Protein AF-A0A1Q6Q3E1-F1 (afdb_monomer)

Nearest PDB structures (foldseek):
  6ifn-assembly1_H  TM=7.623E-01  e=2.023E-19  Streptococcus thermophilus ND03
  9asi-assembly1_B  TM=8.262E-01  e=3.926E-14  Lactococcus lactis subsp. lactis
  6xn5-assembly1_B  TM=8.273E-01  e=1.334E-13  Lactococcus lactis subsp. lactis
  6xn3-assembly1_B  TM=8.302E-01  e=3.750E-12  Lactococcus lactis subsp. lactis
  8do6-assembly1_B  TM=7.609E-01  e=9.340E-13  Staphylococcus epidermidis RP62A

Sequence (583 aa):
MPQGSRKAMKKLAWIPVRSFSDFWRSIAGEASYQPQPDAFGTLAGRTQAAVSDETDAVPYQVGAYRFFPDCGLYLLIGCKEQRQLDYCAELFTVLGLSGIGGKTSVGYGRFTVEEQIRLDDSDDSQLVFLQHALADASAPYQLLLTTSLPRDDELEQTMQHAQYRLIRRSGFIQSNTFNAEPFKKQTQYYLAAGVTCTQRYHGDLYTVAESGNHPVYRYSKPMFLGGEGMIESGTLQCFDLTLTTQGLLHVGEGKVIPKKFYMLNGNTISYIDEEQLFAILLRRNQLERFEAYCLGADTDLGRFFKSIALSPAEQHALVRCTFRSADALDENHSCKEIRPFIRNTANQVYVPGSSIKGALRTALLFSMIQQDGSKKAPLDWQKPRGAFEARYLHQLYPQIERDTPQKDILRGLSVSDSQVIADSAMCLSCKCDASISGAVRKLPVCRECIAPGQLIHTTLTLDQSILRGRITKESLLRAIQTFAAYHQKTYAEHFTVPDHAHYQLAASTLFLGGGAGFFSKTLSYPYEGKQLALQHVSAFMCKSFRAHHHENDPALGISPHTMKYGLYHQELFPFGPCKVDIL

Secondary structure (DSSP, 8-state):
--HHHHHHHTT-S---GGGHHHHHHHHTTSS---------EEEEEEEEEEEETTEEEEEEEEEEEEEPTT---------SSHHHHHHHHHHHHHHHHH-SSTTGGGT-S---------GGG---HHHHHHHHHHH-SSSSEEEE-S-B---HHHHHHHHTT-B--EEEEEEEE--TTT-SS-EEEEEEEEEPTT-EESS-----EEES-SSSSS--EEE----EEEE-S------EEEEEEEEEESSBB----S--B-GGGEEEETTEEEEE-HHHHHHHHHHTT-HHHHHHHHHSS---HHHHHHHTT--HHHHHHTEEEEEE-TTT--TTS----EEPPPB-TTS-B---HHHHHHHHHHHHHHHHHHH--SPPPPP-TTS-THHHHHHHH--S-TT--S--GGG-GGGGEEEPPPPPBPGGGEEEEEEEEEETT--EEEEEEEEEEEPTT-EEEEEEEEEHHHHTTSS-HHHHHHHHHHHHHHHHHHTGGGSPPPTTB-----TTEEE-TTTSTTGGG--HHHHH-HHHHHHHHHHHHHHH-TTS-GGGHHHHTSSS-EEEEEEETTEEEEBSEEEEEE-

pLDDT: mean 83.53, std 11.97, range [32.56, 98.19]

Mean predicted aligned error: 16.9 Å

Radius of gyration: 30.39 Å; Cα contacts (8 Å, |Δi|>4): 993; chains: 1; bounding box: 62×82×77 Å

Foldseek 3Di:
DDPVQVVQLVVDPDDQLVCVQVNQCVVLVNHGDHDDPDDQWDKDKDWDWDDDPPDDTDIDIDIDTDGDPPGDDDDDDDDPDPVVVVVVQVVLQVCLVQADDDCSVVPPRRDDDPDDDDLVPDPPPSSVLQVCQQPCQVFQKWFWQAWADFDPVCHVQFPVQKDFDKDKDWDWDPDCQWDVDTHIFAIDITTHGGMMTRGDGAGDFDFRDPGTPDTDTDDGGTGITGDHDDDDDPQKDKWKKKWAFQFWEAAFPPDKDALQQWADDPQKIFGFDPVLVVVVCVVLVNVVVSVCCVVDPDSHNVVSCVVSVPDPVSVVVRGPAMAGCPQQADPVRDQGIETEGDADPVRFHWAAQVQVLLLLLLLLLLVQLLVDPDDADADPPVDDPVVVSLVRQLCAPPVPPDRDPVSGLCVQKTKHIWDTDDSVQKHKWFKWKAFLARDIDTDSYIYITRGGRDMIIIMMMGRCVSCVPVDDPVVSQVSQLVLVVCCCVQPVVSHDHHPLESDDADSNKTFGHPQQDDVSNDCNCSNVHQLVSQVVLLVVCCVVPVPQPSVCSVVSSHPPRIFMWIDDPNGTTGYGIIHIDID

Structure (mmCIF, N/CA/C/O backbone):
data_AF-A0A1Q6Q3E1-F1
#
_entry.id   AF-A0A1Q6Q3E1-F1
#
loop_
_atom_site.group_PDB
_atom_site.id
_atom_site.type_symbol
_atom_site.label_atom_id
_atom_site.label_alt_id
_atom_site.label_comp_id
_atom_site.label_asym_id
_atom_site.label_entity_id
_atom_site.label_seq_id
_atom_site.pdbx_PDB_ins_code
_atom_site.Cartn_x
_atom_site.Cartn_y
_atom_site.Cartn_z
_atom_site.occupancy
_atom_site.B_iso_or_equiv
_atom_site.auth_seq_id
_atom_site.auth_comp_id
_atom_site.auth_asym_id
_atom_site.auth_atom_id
_atom_site.pdbx_PDB_model_num
ATOM 1 N N . MET A 1 1 ? -12.427 -5.779 34.369 1.00 48.78 1 MET A N 1
ATOM 2 C CA . MET A 1 1 ? -10.988 -5.633 34.036 1.00 48.78 1 MET A CA 1
ATOM 3 C C . MET A 1 1 ? -10.564 -4.161 33.976 1.00 48.78 1 MET A C 1
ATOM 5 O O . MET A 1 1 ? -10.999 -3.469 33.055 1.00 48.78 1 MET A O 1
ATOM 9 N N . PRO A 1 2 ? -9.725 -3.673 34.910 1.00 40.94 2 PRO A N 1
ATOM 10 C CA . PRO A 1 2 ? -9.164 -2.316 34.887 1.00 40.94 2 PRO A CA 1
ATOM 11 C C . PRO A 1 2 ? -8.343 -2.028 33.614 1.00 40.94 2 PRO A C 1
ATOM 13 O O . PRO A 1 2 ? -7.685 -2.909 33.058 1.00 40.94 2 PRO A O 1
ATOM 16 N N . GLN A 1 3 ? -8.355 -0.777 33.144 1.00 42.88 3 GLN A N 1
ATOM 17 C CA . GLN A 1 3 ? -7.781 -0.356 31.853 1.00 42.88 3 GLN A CA 1
ATOM 18 C C . GLN A 1 3 ? -6.247 -0.549 31.753 1.00 42.88 3 GLN A C 1
ATOM 20 O O . GLN A 1 3 ? -5.724 -0.759 30.655 1.00 42.88 3 GLN A O 1
ATOM 25 N N . GLY A 1 4 ? -5.535 -0.517 32.888 1.00 47.78 4 GLY A N 1
ATOM 26 C CA . GLY A 1 4 ? -4.084 -0.737 32.985 1.00 47.78 4 GLY A CA 1
ATOM 27 C C . GLY A 1 4 ? -3.660 -2.188 32.729 1.00 47.78 4 GLY A C 1
ATOM 28 O O . GLY A 1 4 ? -2.763 -2.427 31.916 1.00 47.78 4 GLY A O 1
ATOM 29 N N . SER A 1 5 ? -4.367 -3.157 33.321 1.00 52.38 5 SER A N 1
ATOM 30 C CA . SER A 1 5 ? -4.068 -4.595 33.211 1.00 52.38 5 SER A CA 1
ATOM 31 C C . SER A 1 5 ? -4.194 -5.113 31.773 1.00 52.38 5 SER A C 1
ATOM 33 O O . SER A 1 5 ? -3.315 -5.820 31.284 1.00 52.38 5 SER A O 1
ATOM 35 N N . ARG A 1 6 ? -5.205 -4.649 31.020 1.00 56.72 6 ARG A N 1
ATOM 36 C CA . ARG A 1 6 ? -5.398 -5.022 29.601 1.00 56.72 6 ARG A CA 1
ATOM 37 C C . ARG A 1 6 ? -4.259 -4.553 28.682 1.00 56.72 6 ARG A C 1
ATOM 39 O O . ARG A 1 6 ? -3.973 -5.201 27.678 1.00 56.72 6 ARG A O 1
ATOM 46 N N . LYS A 1 7 ? -3.607 -3.422 28.989 1.00 56.16 7 LYS A N 1
ATOM 47 C CA . LYS A 1 7 ? -2.466 -2.904 28.207 1.00 56.16 7 LYS A CA 1
ATOM 48 C C . LYS A 1 7 ? -1.205 -3.732 28.443 1.00 56.16 7 LYS A C 1
ATOM 50 O O . LYS A 1 7 ? -0.471 -3.986 27.491 1.00 56.16 7 LYS A O 1
ATOM 55 N N . ALA A 1 8 ? -0.961 -4.111 29.697 1.00 62.22 8 ALA A N 1
ATOM 56 C CA . ALA A 1 8 ? 0.146 -4.980 30.068 1.00 62.22 8 ALA A CA 1
ATOM 57 C C . ALA A 1 8 ? -0.032 -6.365 29.425 1.00 62.22 8 ALA A C 1
ATOM 59 O O . ALA A 1 8 ? 0.893 -6.851 28.785 1.00 62.22 8 ALA A O 1
ATOM 60 N N . MET A 1 9 ? -1.255 -6.912 29.447 1.00 67.81 9 MET A N 1
ATOM 61 C CA . MET A 1 9 ? -1.581 -8.187 28.796 1.00 67.81 9 MET A CA 1
ATOM 62 C C . MET A 1 9 ? -1.299 -8.186 27.286 1.00 67.81 9 MET A C 1
ATOM 64 O O . MET A 1 9 ? -0.713 -9.130 26.779 1.00 67.81 9 MET A O 1
ATOM 68 N N . LYS A 1 10 ? -1.632 -7.111 26.552 1.00 64.19 10 LYS A N 1
ATOM 69 C CA . LYS A 1 10 ? -1.346 -7.010 25.100 1.00 64.19 10 LYS A CA 1
ATOM 70 C C . LYS A 1 10 ? 0.145 -6.894 24.749 1.00 64.19 10 LYS A C 1
ATOM 72 O O . LYS A 1 10 ? 0.498 -7.013 23.579 1.00 64.19 10 LYS A O 1
ATOM 77 N N . LYS A 1 11 ? 1.000 -6.574 25.723 1.00 66.12 11 LYS A N 1
ATOM 78 C CA . LYS A 1 11 ? 2.457 -6.468 25.555 1.00 66.12 11 LYS A CA 1
ATOM 79 C C . LYS A 1 11 ? 3.204 -7.692 26.082 1.00 66.12 11 LYS A C 1
ATOM 81 O O . LYS A 1 11 ? 4.425 -7.723 25.950 1.00 66.12 11 LYS A O 1
ATOM 86 N N . LEU A 1 12 ? 2.499 -8.657 26.675 1.00 70.94 12 LEU A N 1
ATOM 87 C CA . LEU A 1 12 ? 3.092 -9.916 27.101 1.00 70.94 12 LEU A CA 1
ATOM 88 C C . LEU A 1 12 ? 3.679 -10.623 25.884 1.00 70.94 12 LEU A C 1
ATOM 90 O O . LEU A 1 12 ? 2.972 -10.927 24.926 1.00 70.94 12 LEU A O 1
ATOM 94 N N . ALA A 1 13 ? 4.983 -10.861 25.937 1.00 69.06 13 ALA A N 1
ATOM 95 C CA . ALA A 1 13 ? 5.650 -11.753 25.001 1.00 69.06 13 ALA A CA 1
ATOM 96 C C . ALA A 1 13 ? 5.536 -13.219 25.453 1.00 69.06 13 ALA A C 1
ATOM 98 O O . ALA A 1 13 ? 5.574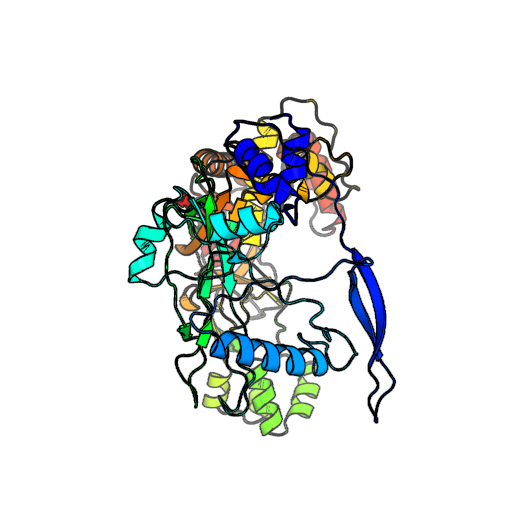 -14.112 24.616 1.00 69.06 13 ALA A O 1
ATOM 99 N N . TRP A 1 14 ? 5.364 -13.449 26.760 1.00 78.56 14 TRP A N 1
ATOM 100 C CA . TRP A 1 14 ? 5.410 -14.760 27.406 1.00 78.56 14 TRP A CA 1
ATOM 101 C C . TRP A 1 14 ? 4.389 -14.816 28.540 1.00 78.56 14 TRP A C 1
ATOM 103 O O . TRP A 1 14 ? 4.132 -13.794 29.172 1.00 78.56 14 TRP A O 1
ATOM 113 N N . ILE A 1 15 ? 3.824 -15.990 28.810 1.00 80.88 15 ILE A N 1
ATOM 114 C CA . ILE A 1 15 ? 2.904 -16.216 29.930 1.00 80.88 15 ILE A CA 1
ATOM 115 C C . ILE A 1 15 ? 3.536 -17.302 30.804 1.00 80.88 15 ILE A C 1
ATOM 117 O O . ILE A 1 15 ? 3.786 -18.393 30.288 1.00 80.88 15 ILE A O 1
ATOM 121 N N . PRO A 1 16 ? 3.824 -17.038 32.091 1.00 81.81 16 PRO A N 1
ATOM 122 C CA . PRO A 1 16 ? 4.289 -18.079 32.999 1.00 81.81 16 PRO A CA 1
ATOM 123 C C . PRO A 1 16 ? 3.251 -19.199 33.105 1.00 81.81 16 PRO A C 1
ATOM 125 O O . PRO A 1 16 ? 2.065 -18.913 33.269 1.00 81.81 16 PRO A O 1
ATOM 128 N N . VAL A 1 17 ? 3.690 -20.459 33.068 1.00 79.69 17 VAL A N 1
ATOM 129 C CA . VAL A 1 17 ? 2.795 -21.631 33.129 1.00 79.69 17 VAL A CA 1
ATOM 130 C C . VAL A 1 17 ? 1.919 -21.593 34.385 1.00 79.69 17 VAL A C 1
ATOM 132 O O . VAL A 1 17 ? 0.699 -21.674 34.273 1.00 79.69 17 VAL A O 1
ATOM 135 N N . ARG A 1 18 ? 2.509 -21.313 35.559 1.00 77.19 18 ARG A N 1
ATOM 136 C CA . ARG A 1 18 ? 1.786 -21.093 36.833 1.00 77.19 18 ARG A CA 1
ATOM 137 C C . ARG A 1 18 ? 0.659 -20.057 36.772 1.00 77.19 18 ARG A C 1
ATOM 139 O O . ARG A 1 18 ? -0.249 -20.079 37.588 1.00 77.19 18 ARG A O 1
ATOM 146 N N . SER A 1 19 ? 0.752 -19.111 35.845 1.00 79.69 19 SER A N 1
ATOM 147 C CA . SER A 1 19 ? -0.179 -17.997 35.699 1.00 79.69 19 SER A CA 1
ATOM 148 C C . SER A 1 19 ? -1.145 -18.190 34.538 1.00 79.69 19 SER A C 1
ATOM 150 O O . SER A 1 19 ? -1.955 -17.302 34.286 1.00 79.69 19 SER A O 1
ATOM 152 N N . PHE A 1 20 ? -1.056 -19.302 33.805 1.00 79.69 20 PHE A N 1
ATOM 153 C CA . PHE A 1 20 ? -1.844 -19.506 32.599 1.00 79.69 20 PHE A CA 1
ATOM 154 C C . PHE A 1 20 ? -3.343 -19.557 32.906 1.00 79.69 20 PHE A C 1
ATOM 156 O O . PHE A 1 20 ? -4.110 -18.859 32.249 1.00 79.69 20 PHE A O 1
ATOM 163 N N . SER A 1 21 ? -3.754 -20.288 33.946 1.00 73.75 21 SER A N 1
ATOM 164 C CA . SER A 1 21 ? -5.160 -20.367 34.370 1.00 73.75 21 SER A CA 1
ATOM 165 C C . SER A 1 21 ? -5.715 -19.003 34.785 1.00 73.75 21 SER A C 1
ATOM 167 O O . SER A 1 21 ? -6.803 -18.618 34.358 1.00 73.75 21 SER A O 1
ATOM 169 N N . ASP A 1 22 ? -4.946 -18.227 35.553 1.00 76.88 22 ASP A N 1
ATOM 170 C CA . ASP A 1 22 ? -5.342 -16.876 35.957 1.00 76.88 22 ASP A CA 1
ATOM 171 C C . ASP A 1 22 ? -5.412 -15.932 34.759 1.00 76.88 22 ASP A C 1
ATOM 173 O O . ASP A 1 22 ? -6.370 -15.173 34.619 1.00 76.88 22 ASP A O 1
ATOM 177 N N . PHE A 1 23 ? -4.425 -15.998 33.861 1.00 79.25 23 PHE A N 1
ATOM 178 C CA . PHE A 1 23 ? -4.421 -15.255 32.606 1.00 79.25 23 PHE A CA 1
ATOM 179 C C . PHE A 1 23 ? -5.659 -15.591 31.773 1.00 79.25 23 PHE A C 1
ATOM 181 O O . PHE A 1 23 ? -6.336 -14.680 31.293 1.00 79.25 23 PHE A O 1
ATOM 188 N N . TRP A 1 24 ? -5.997 -16.871 31.657 1.00 73.25 24 TRP A N 1
ATOM 189 C CA . TRP A 1 24 ? -7.128 -17.350 30.877 1.00 73.25 24 TRP A CA 1
ATOM 190 C C . TRP A 1 24 ? -8.471 -16.892 31.455 1.00 73.25 24 TRP A C 1
ATOM 192 O O . TRP A 1 24 ? -9.230 -16.218 30.756 1.00 73.25 24 TRP A O 1
ATOM 202 N N . ARG A 1 25 ? -8.713 -17.113 32.756 1.00 71.38 25 ARG A N 1
ATOM 203 C CA . ARG A 1 25 ? -9.890 -16.587 33.480 1.00 71.38 25 ARG A CA 1
ATOM 204 C C . ARG A 1 25 ? -10.013 -15.076 33.348 1.00 71.38 25 ARG A C 1
ATOM 206 O O . ARG A 1 25 ? -11.103 -14.513 33.281 1.00 71.38 25 ARG A O 1
ATOM 213 N N . SER A 1 26 ? -8.879 -14.387 33.268 1.00 74.69 26 SER A N 1
ATOM 214 C CA . SER A 1 26 ? -8.867 -12.950 33.047 1.00 74.69 26 SER A CA 1
ATOM 215 C C . SER A 1 26 ? -9.340 -12.556 31.642 1.00 74.69 26 SER A C 1
ATOM 217 O O . SER A 1 26 ? -10.095 -11.590 31.486 1.00 74.69 26 SER A O 1
ATOM 219 N N . ILE A 1 27 ? -8.959 -13.311 30.610 1.00 67.62 27 ILE A N 1
ATOM 220 C CA . ILE A 1 27 ? -9.449 -13.087 29.247 1.00 67.62 27 ILE A CA 1
ATOM 221 C C . ILE A 1 27 ? -10.942 -13.417 29.153 1.00 67.62 27 ILE A C 1
ATOM 223 O O . ILE A 1 27 ? -11.675 -12.633 28.550 1.00 67.62 27 ILE A O 1
ATOM 227 N N . ALA A 1 28 ? -11.393 -14.487 29.815 1.00 63.78 28 ALA A N 1
ATOM 228 C CA . ALA A 1 28 ? -12.806 -14.852 29.941 1.00 63.78 28 ALA A CA 1
ATOM 229 C C . ALA A 1 28 ? -13.637 -13.817 30.734 1.00 63.78 28 ALA A C 1
ATOM 231 O O . ALA A 1 28 ? -14.863 -13.842 30.722 1.00 63.78 28 ALA A O 1
ATOM 232 N N . GLY A 1 29 ? -12.983 -12.855 31.398 1.00 65.38 29 GLY A N 1
ATOM 233 C CA . GLY A 1 29 ? -13.642 -11.805 32.177 1.00 65.38 29 GLY A CA 1
ATOM 234 C C . GLY A 1 29 ? -14.033 -12.225 33.595 1.00 65.38 29 GLY A C 1
ATOM 235 O O . GLY A 1 29 ? -14.624 -11.418 34.311 1.00 65.38 29 GLY A O 1
ATOM 236 N N . GLU A 1 30 ? -13.655 -13.431 34.008 1.00 64.25 30 GLU A N 1
ATOM 237 C CA . GLU A 1 30 ? -13.965 -14.050 35.300 1.00 64.25 30 GLU A CA 1
ATOM 238 C C . GLU A 1 30 ? -13.032 -13.573 36.422 1.00 64.25 30 GLU A C 1
ATOM 240 O O . GLU A 1 30 ? -13.414 -13.547 37.590 1.00 64.25 30 GLU A O 1
ATOM 245 N N . ALA A 1 31 ? -11.810 -13.155 36.077 1.00 68.25 31 ALA A N 1
ATOM 246 C CA . ALA A 1 31 ? -10.802 -12.702 37.033 1.00 68.25 31 ALA A CA 1
ATOM 247 C C . ALA A 1 31 ? -10.029 -11.468 36.533 1.00 68.25 31 ALA A C 1
ATOM 249 O O . ALA A 1 31 ? -10.133 -11.032 35.384 1.00 68.25 31 ALA A O 1
ATOM 250 N N . SER A 1 32 ? -9.218 -10.872 37.405 1.00 71.88 32 SER A N 1
ATOM 251 C CA . SER A 1 32 ? -8.196 -9.898 37.013 1.00 71.88 32 SER A CA 1
ATOM 252 C C . SER A 1 32 ? -6.819 -10.546 37.035 1.00 71.88 32 SER A C 1
ATOM 254 O O . SER A 1 32 ? -6.424 -11.082 38.064 1.00 71.88 32 SER A O 1
ATOM 256 N N . TYR A 1 33 ? -6.064 -10.412 35.948 1.00 74.69 33 TYR A N 1
ATOM 257 C CA . TYR A 1 33 ? -4.665 -10.820 35.883 1.00 74.69 33 TYR A CA 1
ATOM 258 C C . TYR A 1 33 ? -3.756 -9.594 35.778 1.00 74.69 33 TYR A C 1
ATOM 260 O O . TYR A 1 33 ? -4.020 -8.675 34.993 1.00 74.69 33 TYR A O 1
ATOM 268 N N . GLN A 1 34 ? -2.687 -9.562 36.574 1.00 77.62 34 GLN A N 1
ATOM 269 C CA . GLN A 1 34 ? -1.638 -8.551 36.478 1.00 77.62 34 GLN A CA 1
ATOM 270 C C . GLN A 1 34 ? -0.346 -9.209 35.984 1.00 77.62 34 GLN A C 1
ATOM 272 O O . GLN A 1 34 ? 0.225 -10.029 36.698 1.00 77.62 34 GLN A O 1
ATOM 277 N N . PRO A 1 35 ? 0.124 -8.856 34.776 1.00 72.31 35 PRO A N 1
ATOM 278 C CA . PRO A 1 35 ? 1.380 -9.368 34.244 1.00 72.31 35 PRO A CA 1
ATOM 279 C C . PRO A 1 35 ? 2.561 -9.009 35.141 1.00 72.31 35 PRO A C 1
ATOM 281 O O . PRO A 1 35 ? 2.782 -7.827 35.417 1.00 72.31 35 PRO A O 1
ATOM 284 N N . GLN A 1 36 ? 3.334 -10.010 35.553 1.00 68.94 36 GLN A N 1
ATOM 285 C CA . GLN A 1 36 ? 4.602 -9.788 36.241 1.00 68.94 36 GLN A CA 1
ATOM 286 C C . GLN A 1 36 ? 5.711 -9.515 35.210 1.00 68.94 36 GLN A C 1
ATOM 288 O O . GLN A 1 36 ? 5.693 -10.101 34.123 1.00 68.94 36 GLN A O 1
ATOM 293 N N . PRO A 1 37 ? 6.657 -8.600 35.492 1.00 59.19 37 PRO A N 1
ATOM 294 C CA . PRO A 1 37 ? 7.758 -8.261 34.595 1.00 59.19 37 PRO A CA 1
ATOM 295 C C . PRO A 1 37 ? 8.870 -9.322 34.645 1.00 59.19 37 PRO A C 1
ATOM 297 O O . PRO A 1 37 ? 10.045 -8.983 34.776 1.00 59.19 37 PRO A O 1
ATOM 300 N N . ASP A 1 38 ? 8.505 -10.599 34.557 1.00 65.38 38 ASP A N 1
ATOM 301 C CA . ASP A 1 38 ? 9.463 -11.695 34.620 1.00 65.38 38 ASP A CA 1
ATOM 302 C C . ASP A 1 38 ? 10.354 -11.636 33.372 1.00 65.38 38 ASP A C 1
ATOM 304 O O . ASP A 1 38 ? 9.906 -11.825 32.236 1.00 65.38 38 ASP A O 1
ATOM 308 N N . ALA A 1 39 ? 11.628 -11.317 33.582 1.00 72.94 39 ALA A N 1
ATOM 309 C CA . ALA A 1 39 ? 12.663 -11.360 32.563 1.00 72.94 39 ALA A CA 1
ATOM 310 C C . ALA A 1 39 ? 13.550 -12.579 32.825 1.00 72.94 39 ALA A C 1
ATOM 312 O O . ALA A 1 39 ? 13.947 -12.824 33.958 1.00 72.94 39 ALA A O 1
ATOM 313 N N . PHE A 1 40 ? 13.890 -13.315 31.771 1.00 83.31 40 PHE A N 1
ATOM 314 C CA . PHE A 1 40 ? 14.775 -14.487 31.833 1.00 83.31 40 PHE A CA 1
ATOM 315 C C . PHE A 1 40 ? 16.105 -14.249 31.102 1.00 83.31 40 PHE A C 1
ATOM 317 O O . PHE A 1 40 ? 16.874 -15.175 30.856 1.00 83.31 40 PHE A O 1
ATOM 324 N N . GLY A 1 41 ? 16.385 -12.999 30.729 1.00 85.31 41 GLY A N 1
ATOM 325 C CA . GLY A 1 41 ? 17.616 -12.617 30.057 1.00 85.31 41 GLY A CA 1
ATOM 326 C C . GLY A 1 41 ? 17.634 -11.174 29.558 1.00 85.31 41 GLY A C 1
ATOM 327 O O . GLY A 1 41 ? 16.706 -10.391 29.772 1.00 85.31 41 GLY A O 1
ATOM 328 N N . THR A 1 42 ? 18.719 -10.819 28.872 1.00 82.62 42 THR A N 1
ATOM 329 C CA . THR A 1 42 ? 19.007 -9.465 28.376 1.00 82.62 42 THR A CA 1
ATOM 330 C C . THR A 1 42 ? 19.433 -9.469 26.913 1.00 82.62 42 THR A C 1
ATOM 332 O O . THR A 1 42 ? 20.103 -10.386 26.442 1.00 82.62 42 THR A O 1
ATOM 335 N N . LEU A 1 43 ? 19.060 -8.415 26.185 1.00 77.56 43 LEU A N 1
ATOM 336 C CA . LEU A 1 43 ? 19.543 -8.146 24.829 1.00 77.56 43 LEU A CA 1
ATOM 337 C C . LEU A 1 43 ? 20.888 -7.416 24.900 1.00 77.56 43 LEU A C 1
ATOM 339 O O . LEU A 1 43 ? 20.990 -6.368 25.533 1.00 77.56 43 LEU A O 1
ATOM 343 N N . ALA A 1 44 ? 21.897 -7.939 24.213 1.00 70.88 44 ALA A N 1
ATOM 344 C CA . ALA A 1 44 ? 23.215 -7.339 24.072 1.00 70.88 44 ALA A CA 1
ATOM 345 C C . ALA A 1 44 ? 23.549 -7.146 22.587 1.00 70.88 44 ALA A C 1
ATOM 347 O O . ALA A 1 44 ? 23.368 -8.055 21.781 1.00 70.88 44 ALA A O 1
ATOM 348 N N . GLY A 1 45 ? 24.055 -5.973 22.212 1.00 64.69 45 GLY A N 1
ATOM 349 C CA . GLY A 1 45 ? 24.672 -5.755 20.903 1.00 64.69 45 GLY A CA 1
ATOM 350 C C . GLY A 1 45 ? 26.170 -6.027 20.986 1.00 64.69 45 GLY A C 1
ATOM 351 O O . GLY A 1 45 ? 26.825 -5.548 21.910 1.00 64.69 45 GLY A O 1
ATOM 352 N N . ARG A 1 46 ? 26.719 -6.797 20.046 1.00 63.28 46 ARG A N 1
ATOM 353 C CA . ARG A 1 46 ? 28.168 -6.954 19.885 1.00 63.28 46 ARG A CA 1
ATOM 354 C C . ARG A 1 46 ? 28.593 -6.562 18.479 1.00 63.28 46 ARG A C 1
ATOM 356 O O . ARG A 1 46 ? 28.055 -7.088 17.507 1.00 63.28 46 ARG A O 1
ATOM 363 N N . THR A 1 47 ? 29.619 -5.726 18.388 1.00 63.44 47 THR A N 1
ATOM 364 C CA . THR A 1 47 ? 30.375 -5.521 17.152 1.00 63.44 47 THR A CA 1
ATOM 365 C C . THR A 1 47 ? 31.272 -6.736 16.930 1.00 63.44 47 THR A C 1
ATOM 367 O O . THR A 1 47 ? 32.039 -7.103 17.816 1.00 63.44 47 THR A O 1
ATOM 370 N N . GLN A 1 48 ? 31.160 -7.370 15.771 1.00 62.28 48 GLN A N 1
ATOM 371 C CA . GLN A 1 48 ? 32.041 -8.436 15.296 1.00 62.28 48 GLN A CA 1
ATOM 372 C C . GLN A 1 48 ? 32.726 -7.969 14.011 1.00 62.28 48 GLN A C 1
ATOM 374 O O . GLN A 1 48 ? 32.217 -7.070 13.348 1.00 62.28 48 GLN A O 1
ATOM 379 N N . ALA A 1 49 ? 33.864 -8.559 13.655 1.00 58.84 49 ALA A N 1
ATOM 380 C CA . ALA A 1 49 ? 34.568 -8.258 12.412 1.00 58.84 49 ALA A CA 1
ATOM 381 C C . ALA A 1 49 ? 34.517 -9.479 11.490 1.00 58.84 49 ALA A C 1
ATOM 383 O O . ALA A 1 49 ? 34.796 -10.597 11.923 1.00 58.84 49 ALA A O 1
ATOM 384 N N . ALA A 1 50 ? 34.105 -9.283 10.239 1.00 60.44 50 ALA A N 1
ATOM 385 C CA . ALA A 1 50 ? 34.203 -10.312 9.214 1.00 60.44 50 ALA A CA 1
ATOM 386 C C . ALA A 1 50 ? 35.635 -10.288 8.678 1.00 60.44 50 ALA A C 1
ATOM 388 O O . ALA A 1 50 ? 36.036 -9.299 8.072 1.00 60.44 50 ALA A O 1
ATOM 389 N N . VAL A 1 51 ? 36.404 -11.339 8.957 1.00 59.88 51 VAL A N 1
ATOM 390 C CA . VAL A 1 51 ? 37.784 -11.481 8.482 1.00 59.88 51 VAL A CA 1
ATOM 391 C C . VAL A 1 51 ? 37.757 -12.349 7.229 1.00 59.88 51 VAL A C 1
ATOM 393 O O . VAL A 1 51 ? 37.249 -13.468 7.269 1.00 59.88 51 VAL A O 1
ATOM 396 N N . SER A 1 52 ? 38.264 -11.816 6.122 1.00 52.88 52 SER A N 1
ATOM 397 C CA . SER A 1 52 ? 38.511 -12.556 4.882 1.00 52.88 52 SER A CA 1
ATOM 398 C C . SER A 1 52 ? 39.999 -12.500 4.570 1.00 52.88 52 SER A C 1
ATOM 400 O O . SER A 1 52 ? 40.604 -11.458 4.809 1.00 52.88 52 SER A O 1
ATOM 402 N N . ASP A 1 53 ? 40.564 -13.562 3.999 1.00 52.62 53 ASP A N 1
ATOM 403 C CA . ASP A 1 53 ? 42.010 -13.655 3.748 1.00 52.62 53 ASP A CA 1
ATOM 404 C C . ASP A 1 53 ? 42.539 -12.611 2.735 1.00 52.62 53 ASP A C 1
ATOM 406 O O . ASP A 1 53 ? 43.741 -12.365 2.686 1.00 52.62 53 ASP A O 1
ATOM 410 N N . GLU A 1 54 ? 41.657 -11.956 1.963 1.00 50.31 54 GLU A N 1
ATOM 411 C CA . GLU A 1 54 ? 42.024 -11.043 0.864 1.00 50.31 54 GLU A CA 1
ATOM 412 C C . GLU A 1 54 ? 41.550 -9.582 1.034 1.00 50.31 54 GLU A C 1
ATOM 414 O O . GLU A 1 54 ? 41.945 -8.725 0.244 1.00 50.31 54 GLU A O 1
ATOM 419 N N . THR A 1 55 ? 40.718 -9.257 2.037 1.00 51.22 55 THR A N 1
ATOM 420 C CA . THR A 1 55 ? 40.205 -7.883 2.245 1.00 51.22 55 THR A CA 1
ATOM 421 C C . THR A 1 55 ? 40.167 -7.461 3.713 1.00 51.22 55 THR A C 1
ATOM 423 O O . THR A 1 55 ? 40.074 -8.301 4.611 1.00 51.22 55 THR A O 1
ATOM 426 N N . ASP A 1 56 ? 40.225 -6.145 3.944 1.00 52.09 56 ASP A N 1
ATOM 427 C CA . ASP A 1 56 ? 40.168 -5.535 5.275 1.00 52.09 56 ASP A CA 1
ATOM 428 C C . ASP A 1 56 ? 38.913 -5.950 6.052 1.00 52.09 56 ASP A C 1
ATOM 430 O O . ASP A 1 56 ? 37.804 -6.025 5.518 1.00 52.09 56 ASP A O 1
ATOM 434 N N . ALA A 1 57 ? 39.087 -6.188 7.353 1.00 61.53 57 ALA A N 1
ATOM 435 C CA . ALA A 1 57 ? 38.022 -6.701 8.198 1.00 61.53 57 ALA A CA 1
ATOM 436 C C . ALA A 1 57 ? 36.852 -5.704 8.318 1.00 61.53 57 ALA A C 1
ATOM 438 O O . ALA A 1 57 ? 37.009 -4.590 8.823 1.00 61.53 57 ALA A O 1
ATOM 439 N N . VAL A 1 58 ? 35.649 -6.122 7.908 1.00 56.09 58 VAL A N 1
ATOM 440 C CA . VAL A 1 58 ? 34.452 -5.264 7.932 1.00 56.09 58 VAL A CA 1
ATOM 441 C C . VAL A 1 58 ? 33.672 -5.475 9.237 1.00 56.09 58 VAL A C 1
ATOM 443 O O . VAL A 1 58 ? 33.252 -6.605 9.521 1.00 56.09 58 VAL A O 1
ATOM 446 N N . PRO A 1 59 ? 33.430 -4.426 10.049 1.00 62.44 59 PRO A N 1
ATOM 447 C CA . PRO A 1 59 ? 32.652 -4.556 11.273 1.00 62.44 59 PRO A CA 1
ATOM 448 C C . PRO A 1 59 ? 31.155 -4.721 10.975 1.00 62.44 59 PRO A C 1
ATOM 450 O O . PRO A 1 59 ? 30.573 -3.989 10.177 1.00 62.44 59 PRO A O 1
ATOM 453 N N . TYR A 1 60 ? 30.498 -5.641 11.678 1.00 62.75 60 TYR A N 1
ATOM 454 C CA . TYR A 1 60 ? 29.051 -5.837 11.647 1.00 62.75 60 TYR A CA 1
ATOM 455 C C . TYR A 1 60 ? 28.491 -6.043 13.059 1.00 62.75 60 TYR A C 1
ATOM 457 O O . TYR A 1 60 ? 29.169 -6.523 13.965 1.00 62.75 60 TYR A O 1
ATOM 465 N N . GLN A 1 61 ? 27.230 -5.664 13.267 1.00 63.69 61 GLN A N 1
ATOM 466 C CA . GLN A 1 61 ? 26.562 -5.792 14.564 1.00 63.69 61 GLN A CA 1
ATOM 467 C C . GLN A 1 61 ? 25.792 -7.112 14.662 1.00 63.69 61 GLN A C 1
ATOM 469 O O . GLN A 1 61 ? 25.032 -7.494 13.767 1.00 63.69 61 GLN A O 1
ATOM 474 N N . VAL A 1 62 ? 25.951 -7.802 15.787 1.00 64.31 62 VAL A N 1
ATOM 475 C CA . VAL A 1 62 ? 25.192 -9.000 16.146 1.00 64.31 62 VAL A CA 1
ATOM 476 C C . VAL A 1 62 ? 24.388 -8.708 17.404 1.00 64.31 62 VAL A C 1
ATOM 478 O O . VAL A 1 62 ? 24.951 -8.431 18.460 1.00 64.31 62 VAL A O 1
ATOM 481 N N . GLY A 1 63 ? 23.061 -8.779 17.293 1.00 65.81 63 GLY A N 1
ATOM 482 C CA . GLY A 1 63 ? 22.191 -8.855 18.461 1.00 65.81 63 GLY A CA 1
ATOM 483 C C . GLY A 1 63 ? 22.290 -10.245 19.088 1.00 65.81 63 GLY A C 1
ATOM 484 O O . GLY A 1 63 ? 22.133 -11.247 18.393 1.00 65.81 63 GLY A O 1
ATOM 485 N N . ALA A 1 64 ? 22.554 -10.297 20.385 1.00 71.44 64 ALA A N 1
ATOM 486 C CA . ALA A 1 64 ? 22.609 -11.498 21.201 1.00 71.44 64 ALA A CA 1
ATOM 487 C C . ALA A 1 64 ? 21.568 -11.403 22.321 1.00 71.44 64 ALA A C 1
ATOM 489 O O . ALA A 1 64 ? 21.373 -10.333 22.894 1.00 71.44 64 ALA A O 1
ATOM 490 N N . TYR A 1 65 ? 20.919 -12.516 22.653 1.00 78.12 65 TYR A N 1
ATOM 491 C CA . TYR A 1 65 ? 20.115 -12.635 23.868 1.00 78.12 65 TYR A CA 1
ATOM 492 C C . TYR A 1 65 ? 20.883 -13.505 24.860 1.00 78.12 65 TYR A C 1
ATOM 494 O O . TYR A 1 65 ? 21.297 -14.609 24.508 1.00 78.12 65 TYR A O 1
ATOM 502 N N . ARG A 1 66 ? 21.116 -13.003 26.071 1.00 82.38 66 ARG A N 1
ATOM 503 C CA . ARG A 1 66 ? 21.822 -13.726 27.130 1.00 82.38 66 ARG A CA 1
ATOM 504 C C . ARG A 1 66 ? 20.841 -14.069 28.237 1.00 82.38 66 ARG A C 1
ATOM 506 O O . ARG A 1 66 ? 20.308 -13.155 28.862 1.00 82.38 66 ARG A O 1
ATOM 513 N N . PHE A 1 67 ? 20.636 -15.360 28.476 1.00 85.88 67 PHE A N 1
ATOM 514 C CA . PHE A 1 67 ? 19.837 -15.840 29.598 1.00 85.88 67 PHE A CA 1
ATOM 515 C C . PHE A 1 67 ? 20.470 -15.449 30.937 1.00 85.88 67 PHE A C 1
ATOM 517 O O . PHE A 1 67 ? 21.695 -15.324 31.045 1.00 85.88 67 PHE A O 1
ATOM 524 N N . PHE A 1 68 ? 19.631 -15.209 31.942 1.00 89.81 68 PHE A N 1
ATOM 525 C CA . PHE A 1 68 ? 20.090 -15.104 33.326 1.00 89.81 68 PHE A CA 1
ATOM 526 C C . PHE A 1 68 ? 20.588 -16.468 33.836 1.00 89.81 68 PHE A C 1
ATOM 528 O O . PHE A 1 68 ? 20.303 -17.484 33.201 1.00 89.81 68 PHE A O 1
ATOM 535 N N . PRO A 1 69 ? 21.356 -16.510 34.943 1.00 87.06 69 PRO A N 1
ATOM 536 C CA . PRO A 1 69 ? 21.646 -17.772 35.621 1.00 87.06 69 PRO A CA 1
ATOM 537 C C . PRO A 1 69 ? 20.358 -18.571 35.859 1.00 87.06 69 PRO A C 1
ATOM 539 O O . PRO A 1 69 ? 19.307 -17.977 36.105 1.00 87.06 69 PRO A O 1
ATOM 542 N N . ASP A 1 70 ? 20.444 -19.892 35.708 1.00 84.75 70 ASP A N 1
ATOM 543 C CA . ASP A 1 70 ? 19.326 -20.837 35.864 1.00 84.75 70 ASP A CA 1
ATOM 544 C C . ASP A 1 70 ? 18.134 -20.597 34.913 1.00 84.75 70 ASP A C 1
ATOM 546 O O . ASP A 1 70 ? 17.029 -21.094 35.125 1.00 84.75 70 ASP A O 1
ATOM 550 N N . CYS A 1 71 ? 18.347 -19.841 33.830 1.00 87.44 71 CYS A N 1
ATOM 551 C CA . CYS A 1 71 ? 17.377 -19.651 32.756 1.00 87.44 71 CYS A CA 1
ATOM 552 C C . CYS A 1 71 ? 17.875 -20.299 31.459 1.00 87.44 71 CYS A C 1
ATOM 554 O O . CYS A 1 71 ? 19.035 -20.160 31.074 1.00 87.44 71 CYS A O 1
ATOM 556 N N . GLY A 1 72 ? 16.963 -20.940 30.732 1.00 87.62 72 GLY A N 1
ATOM 557 C CA . GLY A 1 72 ? 17.256 -21.592 29.461 1.00 87.62 72 GLY A CA 1
ATOM 558 C C . GLY A 1 72 ? 16.023 -21.707 28.573 1.00 87.62 72 GLY A C 1
ATOM 559 O O . GLY A 1 72 ? 14.988 -21.088 28.825 1.00 87.62 72 GLY A O 1
ATOM 560 N N . LEU A 1 73 ? 16.147 -22.497 27.510 1.00 87.25 73 LEU A N 1
ATOM 561 C CA . LEU A 1 73 ? 15.033 -22.836 26.631 1.00 87.25 73 LEU A CA 1
ATOM 562 C C . LEU A 1 73 ? 14.596 -24.268 26.897 1.00 87.25 73 LEU A C 1
ATOM 564 O O . LEU A 1 73 ? 15.421 -25.175 26.905 1.00 87.25 73 LEU A O 1
ATOM 568 N N . TYR A 1 74 ? 13.288 -24.456 27.028 1.00 87.56 74 TYR A N 1
ATOM 569 C CA . TYR A 1 74 ? 12.677 -25.776 27.026 1.00 87.56 74 TYR A CA 1
ATOM 570 C C . TYR A 1 74 ? 12.229 -26.135 25.615 1.00 87.56 74 TYR A C 1
ATOM 572 O O . TYR A 1 74 ? 11.754 -25.284 24.856 1.00 87.56 74 TYR A O 1
ATOM 580 N N . LEU A 1 75 ? 12.350 -27.413 25.280 1.00 88.38 75 LEU A N 1
ATOM 581 C CA . LEU A 1 75 ? 11.840 -27.977 24.044 1.00 88.38 75 LEU A CA 1
ATOM 582 C C . LEU A 1 75 ? 10.939 -29.162 24.392 1.00 88.38 75 LEU A C 1
ATOM 584 O O . LEU A 1 75 ? 11.355 -30.086 25.083 1.00 88.38 75 LEU A O 1
ATOM 588 N N . LEU A 1 76 ? 9.692 -29.108 23.928 1.00 89.38 76 LEU A N 1
ATOM 589 C CA . LEU A 1 76 ? 8.714 -30.174 24.128 1.00 89.38 76 LEU A CA 1
ATOM 590 C C . LEU A 1 76 ? 8.834 -31.194 22.995 1.00 89.38 76 LEU A C 1
ATOM 592 O O . LEU A 1 76 ? 8.769 -30.826 21.819 1.00 89.38 76 LEU A O 1
ATOM 596 N N . ILE A 1 77 ? 8.975 -32.471 23.349 1.00 87.62 77 ILE A N 1
ATOM 597 C CA . ILE A 1 77 ? 9.043 -33.588 22.401 1.00 87.62 77 ILE A CA 1
ATOM 598 C C . ILE A 1 77 ? 7.940 -34.581 22.740 1.00 87.62 77 ILE A C 1
ATOM 600 O O . ILE A 1 77 ? 7.844 -35.046 23.871 1.00 87.62 77 ILE A O 1
ATOM 604 N N . GLY A 1 78 ? 7.125 -34.924 21.744 1.00 85.62 78 GLY A N 1
ATOM 605 C CA . GLY A 1 78 ? 6.201 -36.050 21.828 1.00 85.62 78 GLY A CA 1
ATOM 606 C C . GLY A 1 78 ? 6.799 -37.271 21.137 1.00 85.62 78 GLY A C 1
ATOM 607 O O . GLY A 1 78 ? 6.912 -37.277 19.911 1.00 85.62 78 GLY A O 1
ATOM 608 N N . CYS A 1 79 ? 7.151 -38.298 21.907 1.00 86.62 79 CYS A N 1
ATOM 609 C CA . CYS A 1 79 ? 7.617 -39.591 21.400 1.00 86.62 79 CYS A CA 1
ATOM 610 C C . CYS A 1 79 ? 6.571 -40.671 21.693 1.00 86.62 79 CYS A C 1
ATOM 612 O O . CYS A 1 79 ? 5.974 -40.678 22.765 1.00 86.62 79 CYS A O 1
ATOM 614 N N . LYS A 1 80 ? 6.359 -41.595 20.751 1.00 87.00 80 LYS A N 1
ATOM 615 C CA . LYS A 1 80 ? 5.504 -42.775 20.966 1.00 87.00 80 LYS A CA 1
ATOM 616 C C . LYS A 1 80 ? 6.267 -43.916 21.632 1.00 87.00 80 LYS A C 1
ATOM 618 O O . LYS A 1 80 ? 5.684 -44.684 22.386 1.00 87.00 80 LYS A O 1
ATOM 623 N N . GLU A 1 81 ? 7.556 -44.033 21.327 1.00 91.06 81 GLU A N 1
ATOM 624 C CA . GLU A 1 81 ? 8.416 -45.129 21.773 1.00 91.06 81 GLU A CA 1
ATOM 625 C C . GLU A 1 81 ? 9.693 -44.589 22.420 1.00 91.06 81 GLU A C 1
ATOM 627 O O . GLU A 1 81 ? 10.237 -43.573 21.981 1.00 91.06 81 GLU A O 1
ATOM 632 N N . GLN A 1 82 ? 10.223 -45.313 23.410 1.00 87.19 82 GLN A N 1
ATOM 633 C CA . GLN A 1 82 ? 11.452 -44.931 24.117 1.00 87.19 82 GLN A CA 1
ATOM 634 C C . GLN A 1 82 ? 12.646 -44.763 23.163 1.00 87.19 82 GLN A C 1
ATOM 636 O O . GLN A 1 82 ? 13.369 -43.777 23.251 1.00 87.19 82 GLN A O 1
ATOM 641 N N . ARG A 1 83 ? 12.774 -45.637 22.156 1.00 93.00 83 ARG A N 1
ATOM 642 C CA . ARG A 1 83 ? 13.834 -45.550 21.138 1.00 93.00 83 ARG A CA 1
ATOM 643 C C . ARG A 1 83 ? 13.860 -44.202 20.405 1.00 93.00 83 ARG A C 1
ATOM 645 O O . ARG A 1 83 ? 14.923 -43.750 19.989 1.00 93.00 83 ARG A O 1
ATOM 652 N N . GLN A 1 84 ? 12.701 -43.571 20.203 1.00 91.75 84 GLN A N 1
ATOM 653 C CA . GLN A 1 84 ? 12.624 -42.260 19.551 1.00 91.75 84 GLN A CA 1
ATOM 654 C C . GLN A 1 84 ? 13.185 -41.165 20.456 1.00 91.75 84 GLN A C 1
ATOM 656 O O . GLN A 1 84 ? 13.881 -40.280 19.970 1.00 91.75 84 GLN A O 1
ATOM 661 N N . LEU A 1 85 ? 12.903 -41.244 21.760 1.00 87.81 85 LEU A N 1
ATOM 662 C CA . LEU A 1 85 ? 13.451 -40.324 22.750 1.00 87.81 85 LEU A CA 1
ATOM 663 C C . LEU A 1 85 ? 14.976 -40.455 22.829 1.00 87.81 85 LEU A C 1
ATOM 665 O O . LEU A 1 85 ? 15.662 -39.439 22.747 1.00 87.81 85 LEU A O 1
ATOM 669 N N . ASP A 1 86 ? 15.491 -41.685 22.888 1.00 88.31 86 ASP A N 1
ATOM 670 C CA . ASP A 1 86 ? 16.933 -41.953 22.930 1.00 88.31 86 ASP A CA 1
ATOM 671 C C . ASP A 1 86 ? 17.631 -41.383 21.682 1.00 88.31 86 ASP A C 1
ATOM 673 O O . ASP A 1 86 ? 18.616 -40.651 21.779 1.00 88.31 86 ASP A O 1
ATOM 677 N N . TYR A 1 87 ? 17.054 -41.619 20.499 1.00 92.00 87 TYR A N 1
ATOM 678 C CA . TYR A 1 87 ? 17.574 -41.075 19.244 1.00 92.00 87 TYR A CA 1
ATOM 679 C C . TYR A 1 87 ? 17.508 -39.541 19.189 1.00 92.00 87 TYR A C 1
ATOM 681 O O . TYR A 1 87 ? 18.449 -38.885 18.740 1.00 92.00 87 TYR A O 1
ATOM 689 N N . CYS A 1 88 ? 16.419 -38.934 19.669 1.00 89.38 88 CYS A N 1
ATOM 690 C CA . CYS A 1 88 ? 16.329 -37.482 19.789 1.00 89.38 88 CYS A CA 1
ATOM 691 C C . CYS A 1 88 ? 17.409 -36.929 20.728 1.00 89.38 88 CYS A C 1
ATOM 693 O O . CYS A 1 88 ? 18.031 -35.925 20.387 1.00 89.38 88 CYS A O 1
ATOM 695 N N . ALA A 1 89 ? 17.666 -37.572 21.869 1.00 86.94 89 ALA A N 1
ATOM 696 C CA . ALA A 1 89 ? 18.696 -37.147 22.815 1.00 86.94 89 ALA A CA 1
ATOM 697 C C . ALA A 1 89 ? 20.104 -37.166 22.191 1.00 86.94 89 ALA A C 1
ATOM 699 O O . ALA A 1 89 ? 20.861 -36.201 22.343 1.00 86.94 89 ALA A O 1
ATOM 700 N N . GLU A 1 90 ? 20.435 -38.208 21.420 1.00 88.06 90 GLU A N 1
ATOM 701 C CA . GLU A 1 90 ? 21.680 -38.265 20.641 1.00 88.06 90 GLU A CA 1
ATOM 702 C C . GLU A 1 90 ? 21.764 -37.109 19.635 1.00 88.06 90 GLU A C 1
ATOM 704 O O . GLU A 1 90 ? 22.761 -36.379 19.597 1.00 88.06 90 GLU A O 1
ATOM 709 N N . LEU A 1 91 ? 20.695 -36.880 18.862 1.00 90.06 91 LEU A N 1
ATOM 710 C CA . LEU A 1 91 ? 20.642 -35.793 17.884 1.00 90.06 91 LEU A CA 1
ATOM 711 C C . LEU A 1 91 ? 20.801 -34.416 18.533 1.00 90.06 91 LEU A C 1
ATOM 713 O O . LEU A 1 91 ? 21.536 -33.587 18.001 1.00 90.06 91 LEU A O 1
ATOM 717 N N . PHE A 1 92 ? 20.156 -34.157 19.674 1.00 88.06 92 PHE A N 1
ATOM 718 C CA . PHE A 1 92 ? 20.292 -32.888 20.394 1.00 88.06 92 PHE A CA 1
ATOM 719 C C . PHE A 1 92 ? 21.697 -32.688 20.957 1.00 88.06 92 PHE A C 1
ATOM 721 O O . PHE A 1 92 ? 22.199 -31.566 20.927 1.00 88.06 92 PHE A O 1
ATOM 728 N N . THR A 1 93 ? 22.354 -33.762 21.396 1.00 86.31 93 THR A N 1
ATOM 729 C CA . THR A 1 93 ? 23.746 -33.710 21.859 1.00 86.31 93 THR A CA 1
ATOM 730 C C . THR A 1 93 ? 24.675 -33.293 20.720 1.00 86.31 93 THR A C 1
ATOM 732 O O . THR A 1 93 ? 25.448 -32.345 20.862 1.00 86.31 93 THR A O 1
ATOM 735 N N . VAL A 1 94 ? 24.556 -33.931 19.550 1.00 86.25 94 VAL A N 1
ATOM 736 C CA . VAL A 1 94 ? 25.362 -33.588 18.366 1.00 86.25 94 VAL A CA 1
ATOM 737 C C . VAL A 1 94 ? 25.026 -32.183 17.853 1.00 86.25 94 VAL A C 1
ATOM 739 O O . VAL A 1 94 ? 25.925 -31.393 17.558 1.00 86.25 94 VAL A O 1
ATOM 742 N N . LEU A 1 95 ? 23.737 -31.838 17.794 1.00 84.75 95 LEU A N 1
ATOM 743 C CA . LEU A 1 95 ? 23.265 -30.528 17.347 1.00 84.75 95 LEU A CA 1
ATOM 744 C C . LEU A 1 95 ? 23.724 -29.400 18.280 1.00 84.75 95 LEU A C 1
ATOM 746 O O . LEU A 1 95 ? 24.015 -28.299 17.813 1.00 84.75 95 LEU A O 1
ATOM 750 N N . GLY A 1 96 ? 23.832 -29.666 19.583 1.00 85.56 96 GLY A N 1
ATOM 751 C CA . GLY A 1 96 ? 24.367 -28.730 20.569 1.00 85.56 96 GLY A CA 1
ATOM 752 C C . GLY A 1 96 ? 25.817 -28.333 20.283 1.00 85.56 96 GLY A C 1
ATOM 753 O O . GLY A 1 96 ? 26.173 -27.158 20.421 1.00 85.56 96 GLY A O 1
ATOM 754 N N . LEU A 1 97 ? 26.630 -29.276 19.785 1.00 81.44 97 LEU A N 1
ATOM 755 C CA . LEU A 1 97 ? 28.026 -29.044 19.391 1.00 81.44 97 LEU A CA 1
ATOM 756 C C . LEU A 1 97 ? 28.134 -28.195 18.114 1.00 81.44 97 LEU A C 1
ATOM 758 O O . LEU A 1 97 ? 28.944 -27.260 18.052 1.00 81.44 97 LEU A O 1
ATOM 762 N N . SER A 1 98 ? 27.313 -28.488 17.098 1.00 78.38 98 SER A N 1
ATOM 763 C CA . SER A 1 98 ? 27.288 -27.721 15.841 1.00 78.38 98 SER A CA 1
ATOM 764 C C . SER A 1 98 ? 26.619 -26.351 15.990 1.00 78.38 98 SER A C 1
ATOM 766 O O . SER A 1 98 ? 26.963 -25.407 15.280 1.00 78.38 98 SER A O 1
ATOM 768 N N . GLY A 1 99 ? 25.684 -26.240 16.933 1.00 79.38 99 GLY A N 1
ATOM 769 C CA . GLY A 1 99 ? 24.826 -25.086 17.155 1.00 79.38 99 GLY A CA 1
ATOM 770 C C . GLY A 1 99 ? 23.654 -24.983 16.172 1.00 79.38 99 GLY A C 1
ATOM 771 O O . GLY A 1 99 ? 23.640 -25.605 15.110 1.00 79.38 99 GLY A O 1
ATOM 772 N N . ILE A 1 100 ? 22.662 -24.166 16.534 1.00 76.75 100 ILE A N 1
ATOM 773 C CA . ILE A 1 100 ? 21.453 -23.880 15.746 1.00 76.75 100 ILE A CA 1
ATOM 774 C C . ILE A 1 100 ? 21.399 -22.426 15.256 1.00 76.75 100 ILE A C 1
ATOM 776 O O . ILE A 1 100 ? 21.835 -21.494 15.929 1.00 76.75 100 ILE A O 1
ATOM 780 N N . GLY A 1 101 ? 20.786 -22.214 14.088 1.00 70.81 101 GLY A N 1
ATOM 781 C CA . GLY A 1 101 ? 20.544 -20.885 13.514 1.00 70.81 101 GLY A CA 1
ATOM 782 C C . GLY A 1 101 ? 21.610 -20.417 12.517 1.00 70.81 101 GLY A C 1
ATOM 783 O O . GLY A 1 101 ? 22.568 -21.115 12.215 1.00 70.81 101 GLY A O 1
ATOM 784 N N . GLY A 1 102 ? 21.431 -19.217 11.959 1.00 63.84 102 GLY A N 1
ATOM 785 C CA . GLY A 1 102 ? 22.252 -18.718 10.841 1.00 63.84 102 GLY A CA 1
ATOM 786 C C . GLY A 1 102 ? 23.623 -18.138 11.215 1.00 63.84 102 GLY A C 1
ATOM 787 O O . GLY A 1 102 ? 24.265 -17.536 10.363 1.00 63.84 102 GLY A O 1
ATOM 788 N N . LYS A 1 103 ? 24.045 -18.236 12.483 1.00 63.50 103 LYS A N 1
ATOM 789 C CA . LYS A 1 103 ? 25.273 -17.608 13.014 1.00 63.50 103 LYS A CA 1
ATOM 790 C C . LYS A 1 103 ? 26.117 -18.572 13.867 1.00 63.50 103 LYS A C 1
ATOM 792 O O . LYS A 1 103 ? 26.762 -18.157 14.825 1.00 63.50 103 LYS A O 1
ATOM 797 N N . THR A 1 104 ? 26.122 -19.858 13.525 1.00 66.06 104 THR A N 1
ATOM 798 C CA . THR A 1 104 ? 26.908 -20.889 14.232 1.00 66.06 104 THR A CA 1
ATOM 799 C C . THR A 1 104 ? 28.417 -20.707 14.080 1.00 66.06 104 THR A C 1
ATOM 801 O O . THR A 1 104 ? 29.163 -20.917 15.034 1.00 66.06 104 THR A O 1
ATOM 804 N N . SER A 1 105 ? 28.869 -20.206 12.926 1.00 59.75 105 SER A N 1
ATOM 805 C CA . SER A 1 105 ? 30.284 -19.930 12.623 1.00 59.75 105 SER A CA 1
ATOM 806 C C . SER A 1 105 ? 30.924 -18.848 13.499 1.00 59.75 105 SER A C 1
ATOM 808 O O . SER A 1 105 ? 32.144 -18.775 13.586 1.00 59.75 105 SER A O 1
ATOM 810 N N . VAL A 1 106 ? 30.118 -18.027 14.177 1.00 62.00 106 VAL A N 1
ATOM 811 C CA . VAL A 1 106 ? 30.572 -16.932 15.056 1.00 62.00 106 VAL A CA 1
ATOM 812 C C . VAL A 1 106 ? 30.346 -17.249 16.540 1.00 62.00 106 VAL A C 1
ATOM 814 O O . VAL A 1 106 ? 30.328 -16.354 17.382 1.00 62.00 106 VAL A O 1
ATOM 817 N N . GLY A 1 107 ? 30.147 -18.534 16.864 1.00 66.25 107 GLY A N 1
ATOM 818 C CA . GLY A 1 107 ? 30.046 -19.049 18.233 1.00 66.25 107 GLY A CA 1
ATOM 819 C C . GLY A 1 107 ? 28.657 -18.961 18.874 1.00 66.25 107 GLY A C 1
ATOM 820 O O . GLY A 1 107 ? 28.524 -19.269 20.056 1.00 66.25 107 GLY A O 1
ATOM 821 N N . TYR A 1 108 ? 27.620 -18.560 18.131 1.00 73.81 108 TYR A N 1
ATOM 822 C CA . TYR A 1 108 ? 26.245 -18.479 18.634 1.00 73.81 108 TYR A CA 1
ATOM 823 C C . TYR A 1 108 ? 25.426 -19.726 18.293 1.00 73.81 108 TYR A C 1
ATOM 825 O O . TYR A 1 108 ? 25.658 -20.383 17.286 1.00 73.81 108 TYR A O 1
ATOM 833 N N . GLY A 1 109 ? 24.427 -20.035 19.122 1.00 76.50 109 GLY A N 1
ATOM 834 C CA . GLY A 1 109 ? 23.486 -21.128 18.865 1.00 76.50 109 GLY A CA 1
ATOM 835 C C . GLY A 1 109 ? 23.935 -22.503 19.354 1.00 76.50 109 GLY A C 1
ATOM 836 O O . GLY A 1 109 ? 23.142 -23.433 19.268 1.00 76.50 109 GLY A O 1
ATOM 837 N N . ARG A 1 110 ? 25.156 -22.651 19.884 1.00 83.75 110 ARG A N 1
ATOM 838 C CA . ARG A 1 110 ? 25.542 -23.843 20.659 1.00 83.75 110 ARG A CA 1
ATOM 839 C C . ARG A 1 110 ? 24.755 -23.902 21.964 1.00 83.75 110 ARG A C 1
ATOM 841 O O . ARG A 1 110 ? 24.470 -22.861 22.555 1.00 83.75 110 ARG A O 1
ATOM 848 N N . PHE A 1 111 ? 24.433 -25.110 22.402 1.00 86.94 111 PHE A N 1
ATOM 849 C CA . PHE A 1 111 ? 23.720 -25.364 23.649 1.00 86.94 111 PHE A CA 1
ATOM 850 C C . PHE A 1 111 ? 24.136 -26.717 24.225 1.00 86.94 111 PHE A C 1
ATOM 852 O O . PHE A 1 111 ? 24.633 -27.583 23.504 1.00 86.94 111 PHE A O 1
ATOM 859 N N . THR A 1 112 ? 23.915 -26.886 25.521 1.00 88.38 112 THR A N 1
ATOM 860 C CA . THR A 1 112 ? 23.996 -28.161 26.233 1.00 88.38 112 THR A CA 1
ATOM 861 C C . THR A 1 112 ? 22.594 -28.555 26.672 1.00 88.38 112 THR A C 1
ATOM 863 O O . THR A 1 112 ? 21.752 -27.697 26.942 1.00 88.38 112 THR A O 1
ATOM 866 N N . VAL A 1 113 ? 22.316 -29.856 26.688 1.00 88.19 113 VAL A N 1
ATOM 867 C CA . VAL A 1 113 ? 21.098 -30.376 27.311 1.00 88.19 113 VAL A CA 1
ATOM 868 C C . VAL A 1 113 ? 21.401 -30.507 28.798 1.00 88.19 113 VAL A C 1
ATOM 870 O O . VAL A 1 113 ? 22.196 -31.361 29.176 1.00 88.19 113 VAL A O 1
ATOM 873 N N . GLU A 1 114 ? 20.819 -29.628 29.611 1.00 88.06 114 GLU A N 1
ATOM 874 C CA . GLU A 1 114 ? 21.015 -29.633 31.069 1.00 88.06 114 GLU A CA 1
ATOM 875 C C . GLU A 1 114 ? 20.214 -30.753 31.738 1.00 88.06 114 GLU A C 1
ATOM 877 O O . GLU A 1 114 ? 20.729 -31.478 32.583 1.00 88.06 114 GLU A O 1
ATOM 882 N N . GLU A 1 115 ? 18.955 -30.927 31.330 1.00 86.94 115 GLU A N 1
ATOM 883 C CA . GLU A 1 115 ? 18.037 -31.865 31.966 1.00 86.94 115 GLU A CA 1
ATOM 884 C C . GLU A 1 115 ? 17.075 -32.483 30.946 1.00 86.94 115 GLU A C 1
ATOM 886 O O . GLU A 1 115 ? 16.696 -31.857 29.951 1.00 86.94 115 GLU A O 1
ATOM 891 N N . GLN A 1 116 ? 16.670 -33.727 31.209 1.00 88.00 116 GLN A N 1
ATOM 892 C CA . GLN A 1 116 ? 15.584 -34.407 30.511 1.00 88.00 116 GLN A CA 1
ATOM 893 C C . GLN A 1 116 ? 14.460 -34.685 31.502 1.00 88.00 116 GLN A C 1
ATOM 895 O O . GLN A 1 116 ? 14.631 -35.465 32.436 1.00 88.00 116 GLN A O 1
ATOM 900 N N . ILE A 1 117 ? 13.306 -34.062 31.277 1.00 88.31 117 ILE A N 1
ATOM 901 C CA . ILE A 1 117 ? 12.160 -34.154 32.179 1.00 88.31 117 ILE A CA 1
ATOM 902 C C . ILE A 1 117 ? 11.046 -34.931 31.485 1.00 88.31 117 ILE A C 1
ATOM 904 O O . ILE A 1 117 ? 10.560 -34.529 30.424 1.00 88.31 117 ILE A O 1
ATOM 908 N N . ARG A 1 118 ? 10.616 -36.037 32.097 1.00 87.94 118 ARG A N 1
ATOM 909 C CA . ARG A 1 118 ? 9.394 -36.741 31.701 1.00 87.94 118 ARG A CA 1
ATOM 910 C C . ARG A 1 118 ? 8.218 -36.086 32.411 1.00 87.94 118 ARG A C 1
ATOM 912 O O . ARG A 1 118 ? 8.140 -36.113 33.633 1.00 87.94 118 ARG A O 1
ATOM 919 N N . LEU A 1 119 ? 7.319 -35.481 31.638 1.00 85.56 119 LEU A N 1
ATOM 920 C CA . LEU A 1 119 ? 6.177 -34.749 32.192 1.00 85.56 119 LEU A CA 1
ATOM 921 C C . LEU A 1 119 ? 5.254 -35.640 33.036 1.00 85.56 119 LEU A C 1
ATOM 923 O O . LEU A 1 119 ? 4.705 -35.162 34.019 1.00 85.56 119 LEU A O 1
ATOM 927 N N . ASP A 1 120 ? 5.121 -36.919 32.674 1.00 81.81 120 ASP A N 1
ATOM 928 C CA . ASP A 1 120 ? 4.271 -37.885 33.385 1.00 81.81 120 ASP A CA 1
ATOM 929 C C . ASP A 1 120 ? 4.808 -38.268 34.774 1.00 81.81 120 ASP A C 1
ATOM 931 O O . ASP A 1 120 ? 4.04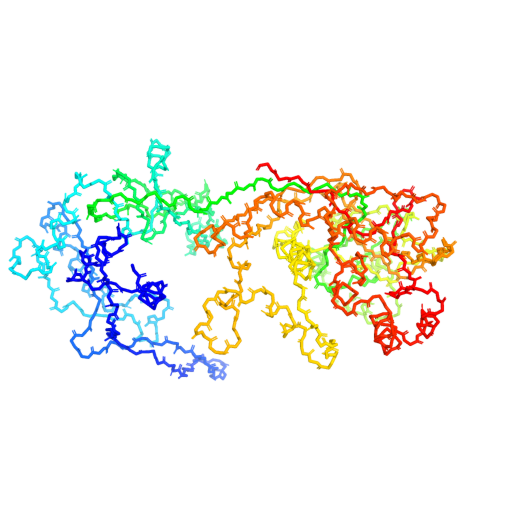1 -38.718 35.620 1.00 81.81 120 ASP A O 1
ATOM 935 N N . ASP A 1 121 ? 6.111 -38.082 35.005 1.00 85.19 121 ASP A N 1
ATOM 936 C CA . ASP A 1 121 ? 6.810 -38.517 36.220 1.00 85.19 121 ASP A CA 1
ATOM 937 C C . ASP A 1 121 ? 7.125 -37.338 37.164 1.00 85.19 121 ASP A C 1
ATOM 939 O O . ASP A 1 121 ? 7.850 -37.495 38.146 1.00 85.19 121 ASP A O 1
ATOM 943 N N . SER A 1 122 ? 6.645 -36.130 36.845 1.00 80.81 122 SER A N 1
ATOM 944 C CA . SER A 1 122 ? 6.964 -34.917 37.598 1.00 80.81 122 SER A CA 1
ATOM 945 C C . SER A 1 122 ? 5.914 -34.600 38.661 1.00 80.81 122 SER A C 1
ATOM 947 O O . SER A 1 122 ? 4.729 -34.513 38.356 1.00 80.81 122 SER A O 1
ATOM 949 N N . ASP A 1 123 ? 6.370 -34.302 39.879 1.00 74.25 123 ASP A N 1
ATOM 950 C CA . ASP A 1 123 ? 5.529 -33.771 40.960 1.00 74.25 123 ASP A CA 1
ATOM 951 C C . ASP A 1 123 ? 5.464 -32.226 40.965 1.00 74.25 123 ASP A C 1
ATOM 953 O O . ASP A 1 123 ? 4.789 -31.622 41.806 1.00 74.25 123 ASP A O 1
ATOM 957 N N . ASP A 1 124 ? 6.165 -31.547 40.044 1.00 80.19 124 ASP A N 1
ATOM 958 C CA . ASP A 1 124 ? 6.095 -30.088 39.938 1.00 80.19 124 ASP A CA 1
ATOM 959 C C . ASP A 1 124 ? 4.723 -29.664 39.404 1.00 80.19 124 ASP A C 1
ATOM 961 O O . ASP A 1 124 ? 4.337 -29.970 38.277 1.00 80.19 124 ASP A O 1
ATOM 965 N N . SER A 1 125 ? 3.993 -28.893 40.210 1.00 71.75 125 SER A N 1
ATOM 966 C CA . SER A 1 125 ? 2.637 -28.432 39.885 1.00 71.75 125 SER A CA 1
ATOM 967 C C . SER A 1 125 ? 2.485 -27.747 38.515 1.00 71.75 125 SER A C 1
ATOM 969 O O . SER A 1 125 ? 1.419 -27.845 37.904 1.00 71.75 125 SER A O 1
ATOM 971 N N . GLN A 1 126 ? 3.518 -27.067 38.000 1.00 79.75 126 GLN A N 1
ATOM 972 C CA . GLN A 1 126 ? 3.467 -26.428 36.681 1.00 79.75 126 GLN A CA 1
ATOM 973 C C . GLN A 1 126 ? 3.634 -27.453 35.563 1.00 79.75 126 GLN A C 1
ATOM 975 O O . GLN A 1 126 ? 2.966 -27.342 34.534 1.00 79.75 126 GLN A O 1
ATOM 980 N N . LEU A 1 127 ? 4.507 -28.442 35.759 1.00 83.19 127 LEU A N 1
ATOM 981 C CA . LEU A 1 127 ? 4.713 -29.531 34.808 1.00 83.19 127 LEU A CA 1
ATOM 982 C C . LEU A 1 127 ? 3.507 -30.472 34.765 1.00 83.19 127 LEU A C 1
ATOM 984 O O . LEU A 1 127 ? 3.075 -30.825 33.671 1.00 83.19 127 LEU A O 1
ATOM 988 N N . VAL A 1 128 ? 2.894 -30.760 35.916 1.00 78.31 128 VAL A N 1
ATOM 989 C CA . VAL A 1 128 ? 1.621 -31.494 36.014 1.00 78.31 128 VAL A CA 1
ATOM 990 C C . VAL A 1 128 ? 0.508 -30.754 35.270 1.00 78.31 128 VAL A C 1
ATOM 992 O O . VAL A 1 128 ? -0.187 -31.342 34.443 1.00 78.31 128 VAL A O 1
ATOM 995 N N . PHE A 1 129 ? 0.359 -29.442 35.494 1.00 79.12 129 PHE A N 1
ATOM 996 C CA . PHE A 1 129 ? -0.610 -28.633 34.747 1.00 79.12 129 PHE A CA 1
ATOM 997 C C . PHE A 1 129 ? -0.356 -28.695 33.233 1.00 79.12 129 PHE A C 1
ATOM 999 O O . PHE A 1 129 ? -1.287 -28.896 32.451 1.00 79.12 129 PHE A O 1
ATOM 1006 N N . LEU A 1 130 ? 0.902 -28.523 32.817 1.00 84.06 130 LEU A N 1
ATOM 1007 C CA . LEU A 1 130 ? 1.281 -28.539 31.409 1.00 84.06 130 LEU A CA 1
ATOM 1008 C C . LEU A 1 130 ? 0.981 -29.899 30.768 1.00 84.06 130 LEU A C 1
ATOM 1010 O O . LEU A 1 130 ? 0.438 -29.936 29.667 1.00 84.06 130 LEU A O 1
ATOM 1014 N N . GLN A 1 131 ? 1.287 -30.997 31.459 1.00 86.31 131 GLN A N 1
ATOM 1015 C CA . GLN A 1 131 ? 1.000 -32.365 31.027 1.00 86.31 131 GLN A CA 1
ATOM 1016 C C . GLN A 1 131 ? -0.501 -32.571 30.797 1.00 86.31 131 GLN A C 1
ATOM 1018 O O . GLN A 1 131 ? -0.904 -32.953 29.694 1.00 86.31 131 GLN A O 1
ATOM 1023 N N . HIS A 1 132 ? -1.327 -32.205 31.780 1.00 81.44 132 HIS A N 1
ATOM 1024 C CA . HIS A 1 132 ? -2.781 -32.297 31.675 1.00 81.44 132 HIS A CA 1
ATOM 1025 C C . HIS A 1 132 ? -3.325 -31.472 30.506 1.00 81.44 132 HIS A C 1
ATOM 1027 O O . HIS A 1 132 ? -4.095 -31.979 29.691 1.00 81.44 132 HIS A O 1
ATOM 1033 N N . ALA A 1 133 ? -2.894 -30.219 30.373 1.00 85.81 133 ALA A N 1
ATOM 1034 C CA . ALA A 1 133 ? -3.380 -29.335 29.322 1.00 85.81 133 ALA A CA 1
ATOM 1035 C C . ALA A 1 133 ? -2.917 -29.780 27.918 1.00 85.81 133 ALA A C 1
ATOM 1037 O O . ALA A 1 133 ? -3.671 -29.672 26.951 1.00 85.81 133 ALA A O 1
ATOM 1038 N N . LEU A 1 134 ? -1.707 -30.333 27.774 1.00 90.25 134 LEU A N 1
ATOM 1039 C CA . LEU A 1 134 ? -1.250 -30.934 26.513 1.00 90.25 134 LEU A CA 1
ATOM 1040 C C . LEU A 1 134 ? -2.084 -32.176 26.147 1.00 90.25 134 LEU A C 1
ATOM 1042 O O . LEU A 1 134 ? -2.409 -32.378 24.970 1.00 90.25 134 LEU A O 1
ATOM 1046 N N . ALA A 1 135 ? -2.476 -32.983 27.135 1.00 89.38 135 ALA A N 1
ATOM 1047 C CA . ALA A 1 135 ? -3.276 -34.193 26.944 1.00 89.38 135 ALA A CA 1
ATOM 1048 C C . ALA A 1 135 ? -4.777 -33.920 26.712 1.00 89.38 135 ALA A C 1
ATOM 1050 O O . ALA A 1 135 ? -5.448 -34.731 26.071 1.00 89.38 135 ALA A O 1
ATOM 1051 N N . ASP A 1 136 ? -5.306 -32.781 27.168 1.00 87.25 136 ASP A N 1
ATOM 1052 C CA . ASP A 1 136 ? -6.741 -32.483 27.126 1.00 87.25 136 ASP A CA 1
ATOM 1053 C C . ASP A 1 136 ? -7.247 -32.092 25.722 1.00 87.25 136 ASP A C 1
ATOM 1055 O O . ASP A 1 136 ? -7.342 -30.921 25.331 1.00 87.25 136 ASP A O 1
ATOM 1059 N N . ALA A 1 137 ? -7.567 -33.110 24.925 1.00 89.06 137 ALA A N 1
ATOM 1060 C CA . ALA A 1 137 ? -8.219 -32.955 23.627 1.00 89.06 137 ALA A CA 1
ATOM 1061 C C . ALA A 1 137 ? -9.729 -32.681 23.732 1.00 89.06 137 ALA A C 1
ATOM 1063 O O . ALA A 1 137 ? -10.335 -32.291 22.736 1.00 89.06 137 ALA A O 1
ATOM 1064 N N . SER A 1 138 ? -10.324 -32.879 24.914 1.00 86.38 138 SER A N 1
ATOM 1065 C CA . SER A 1 138 ? -11.740 -32.611 25.186 1.00 86.38 138 SER A CA 1
ATOM 1066 C C . SER A 1 138 ? -12.021 -31.169 25.597 1.00 86.38 138 SER A C 1
ATOM 1068 O O . SER A 1 138 ? -13.183 -30.762 25.602 1.00 86.38 138 SER A O 1
ATOM 1070 N N . ALA A 1 139 ? -10.981 -30.394 25.916 1.00 83.06 139 ALA A N 1
ATOM 1071 C CA . ALA A 1 139 ? -11.133 -28.992 26.254 1.00 83.06 139 ALA A CA 1
ATOM 1072 C C . ALA A 1 139 ? -11.888 -28.240 25.143 1.00 83.06 139 ALA A C 1
ATOM 1074 O O . ALA A 1 139 ? -11.577 -28.421 23.957 1.00 83.06 139 ALA A O 1
ATOM 1075 N N . PRO A 1 140 ? -12.831 -27.352 25.507 1.00 78.00 140 PRO A N 1
ATOM 1076 C CA . PRO A 1 140 ? -13.638 -26.608 24.540 1.00 78.00 140 PRO A CA 1
ATOM 1077 C C . PRO A 1 140 ? -12.794 -25.698 23.637 1.00 78.00 140 PRO A C 1
ATOM 1079 O O . PRO A 1 140 ? -13.247 -25.317 22.557 1.00 78.00 140 PRO A O 1
ATOM 1082 N N . TYR A 1 141 ? -11.570 -25.364 24.063 1.00 82.62 141 TYR A N 1
ATOM 1083 C CA . TYR A 1 141 ? -10.601 -24.612 23.279 1.00 82.62 141 TYR A CA 1
ATOM 1084 C C . TYR A 1 141 ? -9.256 -25.313 23.219 1.00 82.62 141 TYR A C 1
ATOM 1086 O O . TYR A 1 141 ? -8.755 -25.845 24.205 1.00 82.62 141 TYR A O 1
ATOM 1094 N N . GLN A 1 142 ? -8.655 -25.241 22.040 1.00 91.38 142 GLN A N 1
ATOM 1095 C CA . GLN A 1 142 ? -7.374 -25.827 21.695 1.00 91.38 142 GLN A CA 1
ATOM 1096 C C . GLN A 1 142 ? -6.452 -24.693 21.244 1.00 91.38 142 GLN A C 1
ATOM 1098 O O . GLN A 1 142 ? -6.587 -24.162 20.139 1.00 91.38 142 GLN A O 1
ATOM 1103 N N . LEU A 1 143 ? -5.540 -24.279 22.123 1.00 91.06 143 LEU A N 1
ATOM 1104 C CA . LEU A 1 143 ? -4.540 -23.251 21.858 1.00 91.06 143 LEU A CA 1
ATOM 1105 C C . LEU A 1 143 ? -3.368 -23.861 21.090 1.00 91.06 143 LEU A C 1
ATOM 1107 O O . LEU A 1 143 ? -2.652 -24.720 21.596 1.00 91.06 143 LEU A O 1
ATOM 1111 N N . LEU A 1 144 ? -3.140 -23.383 19.877 1.00 93.81 144 LEU A N 1
ATOM 1112 C CA . LEU A 1 144 ? -2.041 -23.809 19.033 1.00 93.81 144 LEU A CA 1
ATOM 1113 C C . LEU A 1 144 ? -0.704 -23.246 19.547 1.00 93.81 144 LEU A C 1
ATOM 1115 O O . LEU A 1 144 ? -0.503 -22.033 19.584 1.00 93.81 144 LEU A O 1
ATOM 1119 N N . LEU A 1 145 ? 0.239 -24.121 19.891 1.00 91.81 145 LEU A N 1
ATOM 1120 C CA . LEU A 1 145 ? 1.574 -23.762 20.391 1.00 91.81 145 LEU A CA 1
ATOM 1121 C C . LEU A 1 145 ? 2.611 -23.590 19.272 1.00 91.81 145 LEU A C 1
ATOM 1123 O O . LEU A 1 145 ? 3.645 -22.949 19.459 1.00 91.81 145 LEU A O 1
ATOM 1127 N N . THR A 1 146 ? 2.340 -24.141 18.092 1.00 92.50 146 THR A N 1
ATOM 1128 C CA . THR A 1 146 ? 3.242 -24.130 16.932 1.00 92.50 146 THR A CA 1
ATOM 1129 C C . THR A 1 146 ? 2.703 -23.256 15.802 1.00 92.50 146 THR A C 1
ATOM 1131 O O . THR A 1 146 ? 1.606 -22.720 15.861 1.00 92.50 146 THR A O 1
ATOM 1134 N N . THR A 1 147 ? 3.484 -23.076 14.737 1.00 93.25 147 THR A N 1
ATOM 1135 C CA . THR A 1 147 ? 2.961 -22.513 13.482 1.00 93.25 147 THR A CA 1
ATOM 1136 C C . THR A 1 147 ? 2.613 -23.663 12.545 1.00 93.25 147 THR A C 1
ATOM 1138 O O . THR A 1 147 ? 3.507 -24.429 12.187 1.00 93.25 147 THR A O 1
ATOM 1141 N N . SER A 1 148 ? 1.350 -23.788 12.145 1.00 95.56 148 SER A N 1
ATOM 1142 C CA . SER A 1 148 ? 0.855 -24.930 11.358 1.00 95.56 148 SER A CA 1
ATOM 1143 C C . SER A 1 148 ? -0.352 -24.565 10.493 1.00 95.56 148 SER A C 1
ATOM 1145 O O . SER A 1 148 ? -0.901 -23.473 10.587 1.00 95.56 148 SER A O 1
ATOM 1147 N N . LEU A 1 149 ? -0.728 -25.472 9.604 1.00 94.88 149 LEU A N 1
ATOM 1148 C CA . LEU A 1 149 ? -1.754 -25.325 8.579 1.00 94.88 149 LEU A CA 1
ATOM 1149 C C . LEU A 1 149 ? -2.586 -26.617 8.589 1.00 94.88 149 LEU A C 1
ATOM 1151 O O . LEU A 1 149 ? -1.988 -27.681 8.368 1.00 94.88 149 LEU A O 1
ATOM 1155 N N . PRO A 1 150 ? -3.904 -26.544 8.869 1.00 95.25 150 PRO A N 1
ATOM 1156 C CA . PRO A 1 150 ? -4.803 -27.690 8.762 1.00 95.25 150 PRO A CA 1
ATOM 1157 C C . PRO A 1 150 ? -4.803 -28.227 7.340 1.00 95.25 150 PRO A C 1
ATOM 1159 O O . PRO A 1 150 ? -4.614 -27.445 6.406 1.00 95.25 150 PRO A O 1
ATOM 1162 N N . ARG A 1 151 ? -5.003 -29.536 7.186 1.00 95.62 151 ARG A N 1
ATOM 1163 C CA . ARG A 1 151 ? -5.194 -30.130 5.859 1.00 95.62 151 ARG A CA 1
ATOM 1164 C C . ARG A 1 151 ? -6.440 -29.558 5.192 1.00 95.62 151 ARG A C 1
ATOM 1166 O O . ARG A 1 151 ? -7.318 -29.038 5.878 1.00 95.62 151 ARG A O 1
ATOM 1173 N N . ASP A 1 152 ? -6.541 -29.706 3.876 1.00 91.56 152 ASP A N 1
ATOM 1174 C CA . ASP A 1 152 ? -7.685 -29.194 3.116 1.00 91.56 152 ASP A CA 1
ATOM 1175 C C . ASP A 1 152 ? -9.021 -29.778 3.617 1.00 91.56 152 ASP A C 1
ATOM 1177 O O . ASP A 1 152 ? -10.008 -29.052 3.706 1.00 91.56 152 ASP A O 1
ATOM 1181 N N . ASP A 1 153 ? -9.037 -31.050 4.034 1.00 95.56 153 ASP A N 1
ATOM 1182 C CA . ASP A 1 153 ? -10.200 -31.729 4.623 1.00 95.56 153 ASP A CA 1
ATOM 1183 C C . ASP A 1 153 ? -10.492 -31.319 6.080 1.00 95.56 153 ASP A C 1
ATOM 1185 O O . ASP A 1 153 ? -11.622 -31.439 6.545 1.00 95.56 153 ASP A O 1
ATOM 1189 N N . GLU A 1 154 ? -9.501 -30.794 6.804 1.00 94.81 154 GLU A N 1
ATOM 1190 C CA . GLU A 1 154 ? -9.643 -30.306 8.186 1.00 94.81 154 GLU A CA 1
ATOM 1191 C C . GLU A 1 154 ? -9.971 -28.806 8.250 1.00 94.81 154 GLU A C 1
ATOM 1193 O O . GLU A 1 154 ? -10.373 -28.295 9.303 1.00 94.81 154 GLU A O 1
ATOM 1198 N N . LEU A 1 155 ? -9.736 -28.077 7.156 1.00 91.12 155 LEU A N 1
ATOM 1199 C CA . LEU A 1 155 ? -9.674 -26.621 7.146 1.00 91.12 155 LEU A CA 1
ATOM 1200 C C . LEU A 1 155 ? -11.019 -25.991 7.493 1.00 91.12 155 LEU A C 1
ATOM 1202 O O . LEU A 1 155 ? -11.085 -25.178 8.411 1.00 91.12 155 LEU A O 1
ATOM 1206 N N . GLU A 1 156 ? -12.086 -26.372 6.796 1.00 89.50 156 GLU A N 1
ATOM 1207 C CA . GLU A 1 156 ? -13.412 -25.774 6.983 1.00 89.50 156 GLU A CA 1
ATOM 1208 C C . GLU A 1 156 ? -13.890 -25.922 8.434 1.00 89.50 156 GLU A C 1
ATOM 1210 O O . GLU A 1 156 ? -14.225 -24.936 9.096 1.00 89.50 156 GLU A O 1
ATOM 1215 N N . GLN A 1 157 ? -13.797 -27.140 8.970 1.00 88.06 157 GLN A N 1
ATOM 1216 C CA . GLN A 1 157 ? -14.212 -27.448 10.335 1.00 88.06 157 GLN A CA 1
ATOM 1217 C C . GLN A 1 157 ? -13.323 -26.755 11.381 1.00 88.06 157 GLN A C 1
ATOM 1219 O O . GLN A 1 157 ? -13.819 -26.234 12.379 1.00 88.06 157 GLN A O 1
ATOM 1224 N N . THR A 1 158 ? -12.006 -26.693 11.150 1.00 90.31 158 THR A N 1
ATOM 1225 C CA . THR A 1 158 ? -11.079 -25.984 12.048 1.00 90.31 158 THR A CA 1
ATOM 1226 C C . THR A 1 158 ? -11.404 -24.495 12.121 1.00 90.31 158 THR A C 1
ATOM 1228 O O . THR A 1 158 ? -11.326 -23.895 13.192 1.00 90.31 158 THR A O 1
ATOM 1231 N N . MET A 1 159 ? -11.766 -23.888 10.991 1.00 88.94 159 MET A N 1
ATOM 1232 C CA . MET A 1 159 ? -11.935 -22.441 10.880 1.00 88.94 159 MET A CA 1
ATOM 1233 C C . MET A 1 159 ? -13.298 -21.941 11.367 1.00 88.94 159 MET A C 1
ATOM 1235 O O . MET A 1 159 ? -13.402 -20.762 11.703 1.00 88.94 159 MET A O 1
ATOM 1239 N N . GLN A 1 160 ? -14.308 -22.813 11.471 1.00 80.69 160 GLN A N 1
ATOM 1240 C CA . GLN A 1 160 ? -15.692 -22.460 11.819 1.00 80.69 160 GLN A CA 1
ATOM 1241 C C . GLN A 1 160 ? -15.815 -21.616 13.104 1.00 80.69 160 GLN A C 1
ATOM 1243 O O . GLN A 1 160 ? -16.662 -20.726 13.183 1.00 80.69 160 GLN A O 1
ATOM 1248 N N . HIS A 1 161 ? -14.935 -21.844 14.087 1.00 79.06 161 HIS A N 1
ATOM 1249 C CA . HIS A 1 161 ? -14.922 -21.124 15.368 1.00 79.06 161 HIS A CA 1
ATOM 1250 C C . HIS A 1 161 ? -13.516 -20.711 15.836 1.00 79.06 161 HIS A C 1
ATOM 1252 O O . HIS A 1 161 ? -13.317 -20.389 17.010 1.00 79.06 161 HIS A O 1
ATOM 1258 N N . ALA A 1 162 ? -12.524 -20.719 14.941 1.00 84.62 162 ALA A N 1
ATOM 1259 C CA . ALA A 1 162 ? -11.157 -20.374 15.314 1.00 84.62 162 ALA A CA 1
ATOM 1260 C C . ALA A 1 162 ? -10.976 -18.862 15.532 1.00 84.62 162 ALA A C 1
ATOM 1262 O O . ALA A 1 162 ? -11.412 -18.043 14.723 1.00 84.62 162 ALA A O 1
ATOM 1263 N N . GLN A 1 163 ? -10.237 -18.484 16.578 1.00 83.38 163 GLN A N 1
ATOM 1264 C CA . GLN A 1 163 ? -9.658 -17.146 16.714 1.00 83.38 163 GLN A CA 1
ATOM 1265 C C . GLN A 1 163 ? -8.205 -17.211 16.273 1.00 83.38 163 GLN A C 1
ATOM 1267 O O . GLN A 1 163 ? -7.356 -17.784 16.960 1.00 83.38 163 GLN A O 1
ATOM 1272 N N . TYR A 1 164 ? -7.908 -16.637 15.109 1.00 86.00 164 TYR A N 1
ATOM 1273 C CA . TYR A 1 164 ? -6.639 -16.890 14.448 1.00 86.00 164 TYR A CA 1
ATOM 1274 C C . TYR A 1 164 ? -5.894 -15.639 13.994 1.00 86.00 164 TYR A C 1
ATOM 1276 O O . TYR A 1 164 ? -6.442 -14.566 13.756 1.00 86.00 164 TYR A O 1
ATOM 1284 N N . ARG A 1 165 ? -4.585 -15.824 13.831 1.00 83.38 165 ARG A N 1
ATOM 1285 C CA . ARG A 1 165 ? -3.684 -14.918 13.129 1.00 83.38 165 ARG A CA 1
ATOM 1286 C C . ARG A 1 165 ? -2.918 -15.737 12.107 1.00 83.38 165 ARG A C 1
ATOM 1288 O O . ARG A 1 165 ? -2.399 -16.798 12.444 1.00 83.38 165 ARG A O 1
ATOM 1295 N N . LEU A 1 166 ? -2.804 -15.220 10.890 1.00 89.00 166 LEU A N 1
ATOM 1296 C CA . LEU A 1 166 ? -2.018 -15.851 9.837 1.00 89.00 166 LEU A CA 1
ATOM 1297 C C . LEU A 1 166 ? -0.592 -15.301 9.799 1.00 89.00 166 LEU A C 1
ATOM 1299 O O . LEU A 1 166 ? -0.356 -14.108 9.997 1.00 89.00 166 LEU A O 1
ATOM 1303 N N . ILE A 1 167 ? 0.360 -16.181 9.507 1.00 86.44 167 ILE A N 1
ATOM 1304 C CA . ILE A 1 167 ? 1.751 -15.844 9.219 1.00 86.44 167 ILE A CA 1
ATOM 1305 C C . ILE A 1 167 ? 2.073 -16.302 7.803 1.00 86.44 167 ILE A C 1
ATOM 1307 O O . ILE A 1 167 ? 1.931 -17.473 7.449 1.00 86.44 167 ILE A O 1
ATOM 1311 N N . ARG A 1 168 ? 2.566 -15.362 6.996 1.00 90.19 168 ARG A N 1
ATOM 1312 C CA . ARG A 1 168 ? 3.076 -15.640 5.655 1.00 90.19 168 ARG A CA 1
ATOM 1313 C C . ARG A 1 168 ? 4.399 -16.404 5.749 1.00 90.19 168 ARG A C 1
ATOM 1315 O O . ARG A 1 168 ? 5.353 -15.934 6.368 1.00 90.19 168 ARG A O 1
ATOM 1322 N N . ARG A 1 169 ? 4.479 -17.559 5.090 1.00 85.75 169 ARG A N 1
ATOM 1323 C CA . ARG A 1 169 ? 5.669 -18.413 4.998 1.00 85.75 169 ARG A CA 1
ATOM 1324 C C . ARG A 1 169 ? 6.147 -18.461 3.547 1.00 85.75 169 ARG A C 1
ATOM 1326 O O . ARG A 1 169 ? 5.548 -19.110 2.695 1.00 85.75 169 ARG A O 1
ATOM 1333 N N . SER A 1 170 ? 7.254 -17.779 3.273 1.00 85.75 170 SER A N 1
ATOM 1334 C CA . SER A 1 170 ? 7.953 -17.771 1.979 1.00 85.75 170 SER A CA 1
ATOM 1335 C C . SER A 1 170 ? 9.447 -18.052 2.180 1.00 85.75 170 SER A C 1
ATOM 1337 O O . SER A 1 170 ? 9.893 -18.288 3.302 1.00 85.75 170 SER A O 1
ATOM 1339 N N . GLY A 1 171 ? 10.233 -18.050 1.108 1.00 84.25 171 GLY A N 1
ATOM 1340 C CA . GLY A 1 171 ? 11.690 -18.181 1.171 1.00 84.25 171 GLY A CA 1
ATOM 1341 C C . GLY A 1 171 ? 12.249 -18.777 -0.112 1.00 84.25 171 GLY A C 1
ATOM 1342 O O . GLY A 1 171 ? 11.516 -18.925 -1.085 1.00 84.25 171 GLY A O 1
ATOM 1343 N N . PHE A 1 172 ? 13.521 -19.155 -0.089 1.00 82.88 172 PHE A N 1
ATOM 1344 C CA . PHE A 1 172 ? 14.184 -19.850 -1.189 1.00 82.88 172 PHE A CA 1
ATOM 1345 C C . PHE A 1 172 ? 14.670 -21.226 -0.726 1.00 82.88 172 PHE A C 1
ATOM 1347 O O . PHE A 1 172 ? 14.892 -21.462 0.467 1.00 82.88 172 PHE A O 1
ATOM 1354 N N . ILE A 1 173 ? 14.753 -22.158 -1.664 1.00 82.62 173 ILE A N 1
ATOM 1355 C CA . ILE A 1 173 ? 15.402 -23.451 -1.514 1.00 82.62 173 ILE A CA 1
ATOM 1356 C C . ILE A 1 173 ? 16.870 -23.216 -1.853 1.00 82.62 173 ILE A C 1
ATOM 1358 O O . ILE A 1 173 ? 17.209 -22.917 -2.992 1.00 82.62 173 ILE A O 1
ATOM 1362 N N . GLN A 1 174 ? 17.723 -23.303 -0.837 1.00 72.69 174 GLN A N 1
ATOM 1363 C CA . GLN A 1 174 ? 19.174 -23.223 -0.980 1.00 72.69 174 GLN A CA 1
ATOM 1364 C C . GLN A 1 174 ? 19.728 -24.645 -0.932 1.00 72.69 174 GLN A C 1
ATOM 1366 O O . GLN A 1 174 ? 20.196 -25.104 0.104 1.00 72.69 174 GLN A O 1
ATOM 1371 N N . SER A 1 175 ? 19.567 -25.373 -2.034 1.00 78.00 175 SER A N 1
ATOM 1372 C CA . SER A 1 175 ? 20.106 -26.721 -2.195 1.00 78.00 175 SER A CA 1
ATOM 1373 C C . SER A 1 175 ? 20.661 -26.861 -3.604 1.00 78.00 175 SER A C 1
ATOM 1375 O O . SER A 1 175 ? 19.901 -26.818 -4.570 1.00 78.00 175 SER A O 1
ATOM 1377 N N . ASN A 1 176 ? 21.974 -27.064 -3.706 1.00 77.69 176 ASN A N 1
ATOM 1378 C CA . ASN A 1 176 ? 22.674 -27.211 -4.986 1.00 77.69 176 ASN A CA 1
ATOM 1379 C C . ASN A 1 176 ? 22.299 -28.517 -5.706 1.00 77.69 176 ASN A C 1
ATOM 1381 O O . ASN A 1 176 ? 22.584 -28.678 -6.887 1.00 77.69 176 ASN A O 1
ATOM 1385 N N . THR A 1 177 ? 21.667 -29.461 -5.001 1.00 85.12 177 THR A N 1
ATOM 1386 C CA . THR A 1 177 ? 21.159 -30.708 -5.579 1.00 85.12 177 THR A CA 1
ATOM 1387 C C . THR A 1 177 ? 19.699 -30.603 -6.007 1.00 85.12 177 THR A C 1
ATOM 1389 O O . THR A 1 177 ? 19.251 -31.457 -6.763 1.00 85.12 177 THR A O 1
ATOM 1392 N N . PHE A 1 178 ? 18.961 -29.575 -5.570 1.00 85.62 178 PHE A N 1
ATOM 1393 C CA . PHE A 1 178 ? 17.547 -29.387 -5.908 1.00 85.62 178 PHE A CA 1
ATOM 1394 C C . PHE A 1 178 ? 17.358 -28.741 -7.286 1.00 85.62 178 PHE A C 1
ATOM 1396 O O . PHE A 1 178 ? 16.537 -29.214 -8.072 1.00 85.62 178 PHE A O 1
ATOM 1403 N N . ASN A 1 179 ? 18.096 -27.659 -7.559 1.00 81.81 179 ASN A N 1
ATOM 1404 C CA . ASN A 1 179 ? 18.102 -26.924 -8.825 1.00 81.81 179 ASN A CA 1
ATOM 1405 C C . ASN A 1 179 ? 19.437 -26.157 -8.970 1.00 81.81 179 ASN A C 1
ATOM 1407 O O . ASN A 1 179 ? 20.074 -25.852 -7.962 1.00 81.81 179 ASN A O 1
ATOM 1411 N N . ALA A 1 180 ? 19.858 -25.855 -10.203 1.00 77.25 180 ALA A N 1
ATOM 1412 C CA . ALA A 1 180 ? 21.103 -25.133 -10.488 1.00 77.25 180 ALA A CA 1
ATOM 1413 C C . ALA A 1 180 ? 21.086 -23.688 -9.954 1.00 77.25 180 ALA A C 1
ATOM 1415 O O . ALA A 1 180 ? 22.128 -23.152 -9.583 1.00 77.25 180 ALA A O 1
ATOM 1416 N N . GLU A 1 181 ? 19.899 -23.082 -9.867 1.00 78.38 181 GLU A N 1
ATOM 1417 C CA . GLU A 1 181 ? 19.684 -21.749 -9.301 1.00 78.38 181 GLU A CA 1
ATOM 1418 C C . GLU A 1 181 ? 18.780 -21.793 -8.052 1.00 78.38 181 GLU A C 1
ATOM 1420 O O . GLU A 1 181 ? 17.941 -22.695 -7.921 1.00 78.38 181 GLU A O 1
ATOM 1425 N N . PRO A 1 182 ? 18.894 -20.816 -7.126 1.00 77.81 182 PRO A N 1
ATOM 1426 C CA . PRO A 1 182 ? 18.026 -20.724 -5.954 1.00 77.81 182 PRO A CA 1
ATOM 1427 C C . PRO A 1 182 ? 16.536 -20.661 -6.321 1.00 77.81 182 PRO A C 1
ATOM 1429 O O . PRO A 1 182 ? 16.036 -19.668 -6.846 1.00 77.81 182 PRO A O 1
ATOM 1432 N N . PHE A 1 183 ? 15.785 -21.706 -5.975 1.00 79.94 183 PHE A N 1
ATOM 1433 C CA . PHE A 1 183 ? 14.367 -21.809 -6.324 1.00 79.94 183 PHE A CA 1
ATOM 1434 C C . PHE A 1 183 ? 13.470 -21.184 -5.249 1.00 79.94 183 PHE A C 1
ATOM 1436 O O . PHE A 1 183 ? 13.614 -21.468 -4.057 1.00 79.94 183 PHE A O 1
ATOM 1443 N N . LYS A 1 184 ? 12.507 -20.339 -5.630 1.00 85.12 184 L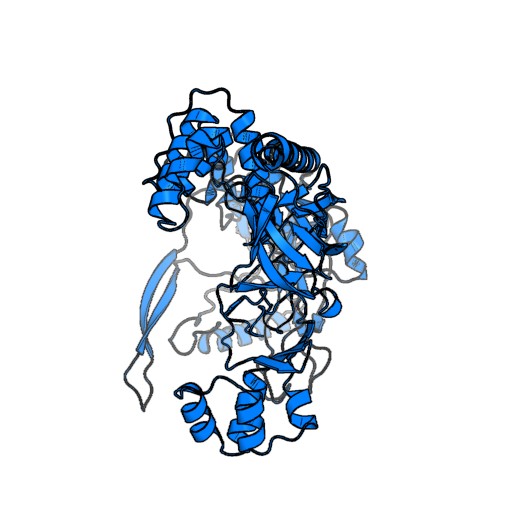YS A N 1
ATOM 1444 C CA . LYS A 1 184 ? 11.597 -19.698 -4.668 1.00 85.12 184 LYS A CA 1
ATOM 1445 C C . LYS A 1 184 ? 10.556 -20.694 -4.148 1.00 85.12 184 LYS A C 1
ATOM 1447 O O . LYS A 1 184 ? 9.809 -21.283 -4.917 1.00 85.12 184 LYS A O 1
ATOM 1452 N N . LYS A 1 185 ? 10.453 -20.826 -2.824 1.00 87.81 185 LYS A N 1
ATOM 1453 C CA . LYS A 1 185 ? 9.419 -21.634 -2.162 1.00 87.81 185 LYS A CA 1
ATOM 1454 C C . LYS A 1 185 ? 8.034 -21.039 -2.418 1.00 87.81 185 LYS A C 1
ATOM 1456 O O . LYS A 1 185 ? 7.851 -19.825 -2.266 1.00 87.81 185 LYS A O 1
ATOM 1461 N N . GLN A 1 186 ? 7.052 -21.898 -2.676 1.00 88.88 186 GLN A N 1
ATOM 1462 C CA . GLN A 1 186 ? 5.640 -21.537 -2.703 1.00 88.88 186 GLN A CA 1
ATOM 1463 C C . GLN A 1 186 ? 5.268 -20.809 -1.405 1.00 88.88 186 GLN A C 1
ATOM 1465 O O . GLN A 1 186 ? 5.613 -21.219 -0.283 1.00 88.88 186 GLN A O 1
ATOM 1470 N N . THR A 1 187 ? 4.614 -19.660 -1.576 1.00 89.88 187 THR A N 1
ATOM 1471 C CA . THR A 1 187 ? 4.136 -18.867 -0.446 1.00 89.88 187 THR A CA 1
ATOM 1472 C C . THR A 1 187 ? 2.895 -19.540 0.111 1.00 89.88 187 THR A C 1
ATOM 1474 O O . THR A 1 187 ? 1.944 -19.770 -0.622 1.00 89.88 187 THR A O 1
ATOM 1477 N N . GLN A 1 188 ? 2.913 -19.835 1.406 1.00 88.88 188 GLN A N 1
ATOM 1478 C CA . GLN A 1 188 ? 1.786 -20.427 2.121 1.00 88.88 188 GLN A CA 1
ATOM 1479 C C . GLN A 1 188 ? 1.482 -19.590 3.362 1.00 88.88 188 GLN A C 1
ATOM 1481 O O . GLN A 1 188 ? 2.366 -18.910 3.894 1.00 88.88 188 GLN A O 1
ATOM 1486 N N . TYR A 1 189 ? 0.241 -19.637 3.831 1.00 91.19 189 TYR A N 1
ATOM 1487 C CA . TYR A 1 189 ? -0.220 -18.891 4.998 1.00 91.19 189 TYR A CA 1
ATOM 1488 C C . TYR A 1 189 ? -0.571 -19.881 6.095 1.00 91.19 189 TYR A C 1
ATOM 1490 O O . TYR A 1 189 ? -1.414 -20.738 5.892 1.00 91.19 189 TYR A O 1
ATOM 1498 N N . TYR A 1 190 ? 0.125 -19.801 7.225 1.00 93.62 190 TYR A N 1
ATOM 1499 C CA . TYR A 1 190 ? -0.022 -20.739 8.338 1.00 93.62 190 TYR A CA 1
ATOM 1500 C C . TYR A 1 190 ? -0.721 -20.039 9.504 1.00 93.62 190 TYR A C 1
ATOM 1502 O O . TYR A 1 190 ? -0.537 -18.834 9.695 1.00 93.62 190 TYR A O 1
ATOM 1510 N N . LEU A 1 191 ? -1.460 -20.786 10.320 1.00 94.19 191 LEU A N 1
ATOM 1511 C CA . LEU A 1 191 ? -1.928 -20.334 11.627 1.00 94.19 191 LEU A CA 1
ATOM 1512 C C . LEU A 1 191 ? -0.713 -20.098 12.536 1.00 94.19 191 LEU A C 1
ATOM 1514 O O . LEU A 1 191 ? 0.200 -20.921 12.612 1.00 94.19 191 LEU A O 1
ATOM 1518 N N . ALA A 1 192 ? -0.674 -18.940 13.189 1.00 92.25 192 ALA A N 1
ATOM 1519 C CA . ALA A 1 192 ? 0.383 -18.566 14.120 1.00 92.25 192 ALA A CA 1
ATOM 1520 C C . ALA A 1 192 ? 0.274 -19.321 15.456 1.00 92.25 192 ALA A C 1
ATOM 1522 O O . ALA A 1 192 ? -0.818 -19.666 15.894 1.00 92.25 192 ALA A O 1
ATOM 1523 N N . ALA A 1 193 ? 1.380 -19.442 16.191 1.00 90.06 193 ALA A N 1
ATOM 1524 C CA . ALA A 1 193 ? 1.280 -19.800 17.605 1.00 90.06 193 ALA A CA 1
ATOM 1525 C C . ALA A 1 193 ? 0.393 -18.774 18.346 1.00 90.06 193 ALA A C 1
ATOM 1527 O O . ALA A 1 193 ? 0.492 -17.559 18.106 1.00 90.06 193 ALA A O 1
ATOM 1528 N N . GLY A 1 194 ? -0.484 -19.277 19.211 1.00 87.69 194 GLY A N 1
ATOM 1529 C CA . GLY A 1 194 ? -1.501 -18.522 19.937 1.00 87.69 194 GLY A CA 1
ATOM 1530 C C . GLY A 1 194 ? -2.895 -18.514 19.295 1.00 87.69 194 GLY A C 1
ATOM 1531 O O . GLY A 1 194 ? -3.796 -17.904 19.862 1.00 87.69 194 GLY A O 1
ATOM 1532 N N . VAL A 1 195 ? -3.087 -19.148 18.131 1.00 88.94 195 VAL A N 1
ATOM 1533 C CA . VAL A 1 195 ? -4.432 -19.371 17.565 1.00 88.94 195 VAL A CA 1
ATOM 1534 C C . VAL A 1 195 ? -5.235 -20.290 18.482 1.00 88.94 195 VAL A C 1
ATOM 1536 O O . VAL A 1 195 ? -4.693 -21.280 18.960 1.00 88.94 195 VAL A O 1
ATOM 1539 N N . THR A 1 196 ? -6.514 -19.995 18.703 1.00 88.56 196 THR A N 1
ATOM 1540 C CA . THR A 1 196 ? -7.429 -20.906 19.401 1.00 88.56 196 THR A CA 1
ATOM 1541 C C . THR A 1 196 ? -8.419 -21.511 18.418 1.00 88.56 196 THR A C 1
ATOM 1543 O O . THR A 1 196 ? -9.010 -20.801 17.608 1.00 88.56 196 THR A O 1
ATOM 1546 N N . CYS A 1 197 ? -8.601 -22.824 18.494 1.00 90.19 197 CYS A N 1
ATOM 1547 C CA . CYS A 1 197 ? -9.601 -23.576 17.738 1.00 90.19 197 CYS A CA 1
ATOM 1548 C C . CYS A 1 197 ? -10.550 -24.280 18.716 1.00 90.19 197 CYS A C 1
ATOM 1550 O O . CYS A 1 197 ? -10.203 -24.463 19.879 1.00 90.19 197 CYS A O 1
ATOM 1552 N N . THR A 1 198 ? -11.723 -24.714 18.261 1.00 87.88 198 THR A N 1
ATOM 1553 C CA . THR A 1 198 ? -12.632 -25.558 19.066 1.00 87.88 198 THR A CA 1
ATOM 1554 C C . THR A 1 198 ? -12.284 -27.043 18.997 1.00 87.88 198 THR A C 1
ATOM 1556 O O . THR A 1 198 ? -12.845 -27.849 19.728 1.00 87.88 198 THR A O 1
ATOM 1559 N N . GLN A 1 199 ? -11.357 -27.416 18.114 1.00 90.25 199 GLN A N 1
ATOM 1560 C CA . GLN A 1 199 ? -10.902 -28.786 17.922 1.00 90.25 199 GLN A CA 1
ATOM 1561 C C . GLN A 1 199 ? -9.443 -28.823 17.466 1.00 90.25 199 GLN A C 1
ATOM 1563 O O . GLN A 1 199 ? -8.926 -27.858 16.891 1.00 90.25 199 GLN A O 1
ATOM 1568 N N . ARG A 1 200 ? -8.780 -29.953 17.721 1.00 94.50 200 ARG A N 1
ATOM 1569 C CA . ARG A 1 200 ? -7.432 -30.229 17.213 1.00 94.50 200 ARG A CA 1
ATOM 1570 C C . ARG A 1 200 ? -7.518 -30.669 15.749 1.00 94.50 200 ARG A C 1
ATOM 1572 O O . ARG A 1 200 ? -8.484 -31.309 15.351 1.00 94.50 200 ARG A O 1
ATOM 1579 N N . TYR A 1 201 ? -6.484 -30.360 14.977 1.00 95.50 201 TYR A N 1
ATOM 1580 C CA . TYR A 1 201 ? -6.284 -30.854 13.610 1.00 95.50 201 TYR A CA 1
ATOM 1581 C C . TYR A 1 201 ? -4.911 -31.533 13.508 1.00 95.50 201 TYR A C 1
ATOM 1583 O O . TYR A 1 201 ? -4.083 -31.376 14.407 1.00 95.50 201 TYR A O 1
ATOM 1591 N N . HIS A 1 202 ? -4.637 -32.295 12.451 1.00 95.06 202 HIS A N 1
ATOM 1592 C CA . HIS A 1 202 ? -3.369 -33.016 12.305 1.00 95.06 202 HIS A CA 1
ATOM 1593 C C . HIS A 1 202 ? -2.335 -32.273 11.467 1.00 95.06 202 HIS A C 1
ATOM 1595 O O . HIS A 1 202 ? -1.132 -32.478 11.667 1.00 95.06 202 HIS A O 1
ATOM 1601 N N . GLY A 1 203 ? -2.779 -31.447 10.516 1.00 95.00 203 GLY A N 1
ATOM 1602 C CA . GLY A 1 203 ? -1.898 -30.754 9.580 1.00 95.00 203 GLY A CA 1
ATOM 1603 C C . GLY A 1 203 ? -1.035 -31.718 8.758 1.00 95.00 203 GLY A C 1
ATOM 1604 O O . GLY A 1 203 ? -1.196 -32.949 8.792 1.00 95.00 203 GLY A O 1
ATOM 1605 N N . ASP A 1 204 ? -0.071 -31.175 8.015 1.00 95.25 204 ASP A N 1
ATOM 1606 C CA . ASP A 1 204 ? 0.694 -31.995 7.071 1.00 95.25 204 ASP A CA 1
ATOM 1607 C C . ASP A 1 204 ? 2.131 -31.549 6.769 1.00 95.25 204 ASP A C 1
ATOM 1609 O O . ASP A 1 204 ? 2.657 -30.580 7.318 1.00 95.25 204 ASP A O 1
ATOM 1613 N N . LEU A 1 205 ? 2.801 -32.316 5.915 1.00 94.38 205 LEU A N 1
ATOM 1614 C CA . LEU A 1 205 ? 4.004 -31.912 5.206 1.00 94.38 205 LEU A CA 1
ATOM 1615 C C . LEU A 1 205 ? 3.595 -31.302 3.869 1.00 94.38 205 LEU A C 1
ATOM 1617 O O . LEU A 1 205 ? 3.265 -32.009 2.924 1.00 94.38 205 LEU A O 1
ATOM 1621 N N . TYR A 1 206 ? 3.649 -29.978 3.777 1.00 91.62 206 TYR A N 1
ATOM 1622 C CA . TYR A 1 206 ? 3.251 -29.301 2.549 1.00 91.62 206 TYR A CA 1
ATOM 1623 C C . TYR A 1 206 ? 4.427 -29.185 1.596 1.00 91.62 206 TYR A C 1
ATOM 1625 O O . TYR A 1 206 ? 5.494 -28.690 1.973 1.00 91.62 206 TYR A O 1
ATOM 1633 N N . THR A 1 207 ? 4.220 -29.587 0.348 1.00 90.12 207 THR A N 1
ATOM 1634 C CA . THR A 1 207 ? 5.161 -29.306 -0.734 1.00 90.12 207 THR A CA 1
ATOM 1635 C C . THR A 1 207 ? 5.337 -27.796 -0.873 1.00 90.12 207 THR A C 1
ATOM 1637 O O . THR A 1 207 ? 4.375 -27.032 -0.804 1.00 90.12 207 THR A O 1
ATOM 1640 N N . VAL A 1 208 ? 6.587 -27.350 -1.016 1.00 90.38 208 VAL A N 1
ATOM 1641 C CA . VAL A 1 208 ? 6.909 -25.929 -1.239 1.00 90.38 208 VAL A CA 1
ATOM 1642 C C . VAL A 1 208 ? 7.520 -25.656 -2.608 1.00 90.38 208 VAL A C 1
ATOM 1644 O O . VAL A 1 208 ? 7.942 -24.529 -2.862 1.00 90.38 208 VAL A O 1
ATOM 1647 N N . ALA A 1 209 ? 7.593 -26.662 -3.472 1.00 88.62 209 ALA A N 1
ATOM 1648 C CA . ALA A 1 209 ? 7.991 -26.525 -4.864 1.00 88.62 209 ALA A CA 1
ATOM 1649 C C . ALA A 1 209 ? 7.398 -27.668 -5.695 1.00 88.62 209 ALA A C 1
ATOM 1651 O O . ALA A 1 209 ? 7.528 -28.827 -5.316 1.00 88.62 209 ALA A O 1
ATOM 1652 N N . GLU A 1 210 ? 6.777 -27.332 -6.823 1.00 79.88 210 GLU A N 1
ATOM 1653 C CA . GLU A 1 210 ? 6.144 -28.302 -7.729 1.00 79.88 210 GLU A CA 1
ATOM 1654 C C . GLU A 1 210 ? 7.156 -29.016 -8.642 1.00 79.88 210 GLU A C 1
ATOM 1656 O O . GLU A 1 210 ? 6.859 -30.073 -9.189 1.00 79.88 210 GLU A O 1
ATOM 1661 N N . SER A 1 211 ? 8.367 -28.467 -8.786 1.00 78.06 211 SER A N 1
ATOM 1662 C CA . SER A 1 211 ? 9.419 -28.992 -9.661 1.00 78.06 211 SER A CA 1
ATOM 1663 C C . SER A 1 211 ? 10.803 -28.876 -9.021 1.00 78.06 211 SER A C 1
ATOM 1665 O O . SER A 1 211 ? 11.132 -27.833 -8.453 1.00 78.06 211 SER A O 1
ATOM 1667 N N . GLY A 1 212 ? 11.624 -29.915 -9.168 1.00 83.62 212 GLY A N 1
ATOM 1668 C CA . GLY A 1 212 ? 13.013 -29.983 -8.709 1.00 83.62 212 GLY A CA 1
ATOM 1669 C C . GLY A 1 212 ? 13.484 -31.433 -8.605 1.00 83.62 212 GLY A C 1
ATOM 1670 O O . GLY A 1 212 ? 12.681 -32.357 -8.721 1.00 83.62 212 GLY A O 1
ATOM 1671 N N . ASN A 1 213 ? 14.779 -31.648 -8.381 1.00 88.06 213 ASN A N 1
ATOM 1672 C CA . ASN A 1 213 ? 15.367 -32.997 -8.404 1.00 88.06 213 ASN A CA 1
ATOM 1673 C C . ASN A 1 213 ? 14.948 -33.893 -7.224 1.00 88.06 213 ASN A C 1
ATOM 1675 O O . ASN A 1 213 ? 15.104 -35.109 -7.284 1.00 88.06 213 ASN A O 1
ATOM 1679 N N . HIS A 1 214 ? 14.458 -33.311 -6.131 1.00 87.88 214 HIS A N 1
ATOM 1680 C CA . HIS A 1 214 ? 13.957 -34.037 -4.965 1.00 87.88 214 HIS A CA 1
ATOM 1681 C C . HIS A 1 214 ? 12.856 -33.216 -4.286 1.00 87.88 214 HIS A C 1
ATOM 1683 O O . HIS A 1 214 ? 12.870 -31.989 -4.387 1.00 87.88 214 HIS A O 1
ATOM 1689 N N . PRO A 1 215 ? 11.908 -33.829 -3.563 1.00 88.50 215 PRO A N 1
ATOM 1690 C CA . PRO A 1 215 ? 10.857 -33.066 -2.910 1.00 88.50 215 PRO A CA 1
ATOM 1691 C C . PRO A 1 215 ? 11.422 -32.174 -1.800 1.00 88.50 215 PRO A C 1
ATOM 1693 O O . PRO A 1 215 ? 12.420 -32.494 -1.145 1.00 88.50 215 PRO A O 1
ATOM 1696 N N . VAL A 1 216 ? 10.752 -31.045 -1.574 1.00 90.50 216 VAL A N 1
ATOM 1697 C CA . VAL A 1 216 ? 11.028 -30.149 -0.451 1.00 90.50 216 VAL A CA 1
ATOM 1698 C C . VAL A 1 216 ? 9.716 -29.865 0.252 1.00 90.50 216 VAL A C 1
ATOM 1700 O O . VAL A 1 216 ? 8.780 -29.321 -0.338 1.00 90.50 216 VAL A O 1
ATOM 1703 N N . TYR A 1 217 ? 9.675 -30.221 1.531 1.00 91.12 217 TYR A N 1
ATOM 1704 C CA . TYR A 1 217 ? 8.491 -30.101 2.364 1.00 91.12 217 TYR A CA 1
ATOM 1705 C C . TYR A 1 217 ? 8.657 -29.016 3.420 1.00 91.12 217 TYR A C 1
ATOM 1707 O O . TYR A 1 217 ? 9.761 -28.696 3.871 1.00 91.12 217 TYR A O 1
ATOM 1715 N N . ARG A 1 218 ? 7.527 -28.468 3.856 1.00 91.06 218 ARG A N 1
ATOM 1716 C CA . ARG A 1 218 ? 7.425 -27.605 5.024 1.00 91.06 218 ARG A CA 1
ATOM 1717 C C . ARG A 1 218 ? 6.607 -28.312 6.089 1.00 91.06 218 ARG A C 1
ATOM 1719 O O . ARG A 1 218 ? 5.426 -28.595 5.902 1.00 91.06 218 ARG A O 1
ATOM 1726 N N . TYR A 1 219 ? 7.261 -28.548 7.220 1.00 91.12 219 TYR A N 1
ATOM 1727 C CA . TYR A 1 219 ? 6.646 -29.141 8.396 1.00 91.12 219 TYR A CA 1
ATOM 1728 C C . TYR A 1 219 ? 5.526 -28.249 8.937 1.00 91.12 219 TYR A C 1
ATOM 1730 O O . TYR A 1 219 ? 5.732 -27.049 9.139 1.00 91.12 219 TYR A O 1
ATOM 1738 N N . SER A 1 220 ? 4.352 -28.839 9.145 1.00 94.00 220 SER A N 1
ATOM 1739 C CA . SER A 1 220 ? 3.141 -28.141 9.581 1.00 94.00 220 SER A CA 1
ATOM 1740 C C . SER A 1 220 ? 2.326 -28.958 10.584 1.00 94.00 220 SER A C 1
ATOM 1742 O O . SER A 1 220 ? 1.101 -28.848 10.635 1.00 94.00 220 SER A O 1
ATOM 1744 N N . LYS A 1 221 ? 2.987 -29.811 11.374 1.00 93.50 221 LYS A N 1
ATOM 1745 C CA . LYS A 1 221 ? 2.296 -30.556 12.429 1.00 93.50 221 LYS A CA 1
ATOM 1746 C C . LYS A 1 221 ? 2.039 -29.643 13.630 1.00 93.50 221 LYS A C 1
ATOM 1748 O O . LYS A 1 221 ? 2.984 -28.997 14.095 1.00 93.50 221 LYS A O 1
ATOM 1753 N N . PRO A 1 222 ? 0.791 -29.571 14.112 1.00 94.69 222 PRO A N 1
ATOM 1754 C CA . PRO A 1 222 ? 0.430 -28.739 15.239 1.00 94.69 222 PRO A CA 1
ATOM 1755 C C . PRO A 1 222 ? 0.776 -29.402 16.576 1.00 94.69 222 PRO A C 1
ATOM 1757 O O . PRO A 1 222 ? 0.788 -30.625 16.702 1.00 94.69 222 PRO A O 1
ATOM 1760 N N . MET A 1 223 ? 0.978 -28.573 17.594 1.00 94.06 223 MET A N 1
ATOM 1761 C CA . MET A 1 223 ? 0.919 -28.955 19.004 1.00 94.06 223 MET A CA 1
ATOM 1762 C C . MET A 1 223 ? -0.107 -28.056 19.690 1.00 94.06 223 MET A C 1
ATOM 1764 O O . MET A 1 223 ? -0.112 -26.850 19.437 1.00 94.06 223 MET A O 1
ATOM 1768 N N . PHE A 1 224 ? -0.968 -28.626 20.532 1.00 93.69 224 PHE A N 1
ATOM 1769 C CA . PHE A 1 224 ? -2.061 -27.902 21.184 1.00 93.69 224 PHE A CA 1
ATOM 1770 C C . PHE A 1 224 ? -1.985 -27.985 22.701 1.00 93.69 224 PHE A C 1
ATOM 1772 O O . PHE A 1 224 ? -1.471 -28.957 23.247 1.00 93.69 224 PHE A O 1
ATOM 1779 N N . LEU A 1 225 ? -2.569 -26.981 23.344 1.00 90.94 225 LEU A N 1
ATOM 1780 C CA . LEU A 1 225 ? -2.833 -26.903 24.772 1.00 90.94 225 LEU A CA 1
ATOM 1781 C C . LEU A 1 225 ? -4.345 -26.688 24.978 1.00 90.94 225 LEU A C 1
ATOM 1783 O O . LEU A 1 225 ? -4.903 -25.758 24.396 1.00 90.94 225 LEU A O 1
ATOM 1787 N N . GLY A 1 226 ? -5.010 -27.531 25.765 1.00 86.12 226 GLY A N 1
ATOM 1788 C CA . GLY A 1 226 ? -6.431 -27.402 26.102 1.00 86.12 226 GLY A CA 1
ATOM 1789 C C . GLY A 1 226 ? -6.715 -26.253 27.083 1.00 86.12 226 GLY A C 1
ATOM 1790 O O . GLY A 1 226 ? -5.894 -25.971 27.956 1.00 86.12 226 GLY A O 1
ATOM 1791 N N . GLY A 1 227 ? -7.864 -25.578 26.946 1.00 69.06 227 GLY A N 1
ATOM 1792 C CA . GLY A 1 227 ? -8.330 -24.520 27.859 1.00 69.06 227 GLY A CA 1
ATOM 1793 C C . GLY A 1 227 ? -9.860 -24.448 28.022 1.00 69.06 227 GLY A C 1
ATOM 1794 O O . GLY A 1 227 ? -10.608 -24.852 27.132 1.00 69.06 227 GLY A O 1
ATOM 1795 N N . GLU A 1 228 ? -10.334 -23.914 29.156 1.00 55.56 228 GLU A N 1
ATOM 1796 C CA . GLU A 1 228 ? -11.758 -23.842 29.545 1.00 55.56 228 GLU A CA 1
ATOM 1797 C C . GLU A 1 228 ? -12.407 -22.476 29.223 1.00 55.56 228 GLU A C 1
ATOM 1799 O O . GLU A 1 228 ? -11.918 -21.448 29.672 1.00 55.56 228 GLU A O 1
ATOM 1804 N N . GLY A 1 229 ? -13.552 -22.429 28.528 1.00 43.47 229 GLY A N 1
ATOM 1805 C CA . GLY A 1 229 ? -14.419 -21.230 28.485 1.00 43.47 229 GLY A CA 1
ATOM 1806 C C . GLY A 1 229 ? -14.332 -20.334 27.234 1.00 43.47 229 GLY A C 1
ATOM 1807 O O . GLY A 1 229 ? -13.270 -20.123 26.653 1.00 43.47 229 GLY A O 1
ATOM 1808 N N . MET A 1 230 ? -15.504 -19.835 26.810 1.00 32.56 230 MET A N 1
ATOM 1809 C CA . MET A 1 230 ? -15.782 -19.227 25.499 1.00 32.56 230 MET A CA 1
ATOM 1810 C C . MET A 1 230 ? -15.313 -17.778 25.338 1.00 32.56 230 MET A C 1
ATOM 1812 O O . MET A 1 230 ? -15.580 -16.926 26.180 1.00 32.56 230 MET A O 1
ATOM 1816 N N . ILE A 1 231 ? -14.696 -17.481 24.186 1.00 38.50 231 ILE A N 1
ATOM 1817 C CA . ILE A 1 231 ? -14.491 -16.120 23.671 1.00 38.50 231 ILE A CA 1
ATOM 1818 C C . ILE A 1 231 ? -15.091 -16.042 22.263 1.00 38.50 231 ILE A C 1
ATOM 1820 O O . ILE A 1 231 ? -14.494 -16.505 21.290 1.00 38.50 231 ILE A O 1
ATOM 1824 N N . GLU A 1 232 ? -16.239 -15.381 22.131 1.00 34.62 232 GLU A N 1
ATOM 1825 C CA . GLU A 1 232 ? -16.604 -14.736 20.870 1.00 34.62 232 GLU A CA 1
ATOM 1826 C C . GLU A 1 232 ? -15.757 -13.472 20.716 1.00 34.62 232 GLU A C 1
ATOM 1828 O O . GLU A 1 232 ? -15.937 -12.483 21.426 1.00 34.62 232 GLU A O 1
ATOM 1833 N N . SER A 1 233 ? -14.802 -13.481 19.788 1.00 41.06 233 SER A N 1
ATOM 1834 C CA . SER A 1 233 ? -14.144 -12.246 19.364 1.00 41.06 233 SER A CA 1
ATOM 1835 C C . SER A 1 233 ? -13.604 -12.366 17.940 1.00 41.06 233 SER A C 1
ATOM 1837 O O . SER A 1 233 ? -12.444 -12.029 17.687 1.00 41.06 233 SER A O 1
ATOM 1839 N N . GLY A 1 234 ? -14.464 -12.780 16.998 1.00 48.12 234 GLY A N 1
ATOM 1840 C CA . GLY A 1 234 ? -14.227 -12.597 15.563 1.00 48.12 234 GLY A CA 1
ATOM 1841 C C . GLY A 1 234 ? -14.124 -11.103 15.248 1.00 48.12 234 GLY A C 1
ATOM 1842 O O . GLY A 1 234 ? -15.095 -10.446 14.897 1.00 48.12 234 GLY A O 1
ATOM 1843 N N . THR A 1 235 ? -12.949 -10.532 15.491 1.00 59.16 235 THR A N 1
ATOM 1844 C CA . THR A 1 235 ? -12.708 -9.086 15.440 1.00 59.16 235 THR A CA 1
ATOM 1845 C C . THR A 1 235 ? -12.129 -8.647 14.108 1.00 59.16 235 THR A C 1
ATOM 1847 O O . THR A 1 235 ? -12.198 -7.466 13.792 1.00 59.16 235 THR A O 1
ATOM 1850 N N . LEU A 1 236 ? -11.580 -9.564 13.313 1.00 62.56 236 LEU A N 1
ATOM 1851 C CA . LEU A 1 236 ? -11.106 -9.263 11.969 1.00 62.56 236 LEU A CA 1
ATOM 1852 C C . LEU A 1 236 ? -12.269 -9.351 10.984 1.00 62.56 236 LEU A C 1
ATOM 1854 O O . LEU A 1 236 ? -12.863 -10.408 10.804 1.00 62.56 236 LEU A O 1
ATOM 1858 N N . GLN A 1 237 ? -12.564 -8.236 10.330 1.00 74.31 237 GLN A N 1
ATOM 1859 C CA . GLN A 1 237 ? -13.513 -8.162 9.229 1.00 74.31 237 GLN A CA 1
ATOM 1860 C C . GLN A 1 237 ? -12.723 -7.945 7.939 1.00 74.31 237 GLN A C 1
ATOM 1862 O O . GLN A 1 237 ? -12.015 -6.944 7.820 1.00 74.31 237 GLN A O 1
ATOM 1867 N N . CYS A 1 238 ? -12.816 -8.879 6.998 1.00 73.06 238 CYS A N 1
ATOM 1868 C CA . CYS A 1 238 ? -12.174 -8.786 5.688 1.00 73.06 238 CYS A CA 1
ATOM 1869 C C . CYS A 1 238 ? -13.229 -8.488 4.624 1.00 73.06 238 CYS A C 1
ATOM 1871 O O . CYS A 1 238 ? -14.296 -9.092 4.640 1.00 73.06 238 CYS A O 1
ATOM 1873 N N . PHE A 1 239 ? -12.910 -7.570 3.720 1.00 74.81 239 PHE A N 1
ATOM 1874 C CA . PHE A 1 239 ? -13.786 -7.129 2.643 1.00 74.81 239 PHE A CA 1
ATOM 1875 C C . PHE A 1 239 ? -13.031 -7.126 1.321 1.00 74.81 239 PHE A C 1
ATOM 1877 O O . PHE A 1 239 ? -11.845 -6.761 1.280 1.00 74.81 239 PHE A O 1
ATOM 1884 N N . ASP A 1 240 ? -13.747 -7.438 0.248 1.00 73.50 240 ASP A N 1
ATOM 1885 C CA . ASP A 1 240 ? -13.244 -7.234 -1.102 1.00 73.50 240 ASP A CA 1
ATOM 1886 C C . ASP A 1 240 ? -13.384 -5.754 -1.450 1.00 73.50 240 ASP A C 1
ATOM 1888 O O . ASP A 1 240 ? -14.479 -5.187 -1.491 1.00 73.50 240 ASP A O 1
ATOM 1892 N N . LEU A 1 241 ? -12.244 -5.102 -1.665 1.00 90.75 241 LEU A N 1
ATOM 1893 C CA . LEU A 1 241 ? -12.168 -3.693 -2.016 1.00 90.75 241 LEU A CA 1
ATOM 1894 C C . LEU A 1 241 ? -11.834 -3.589 -3.503 1.00 90.75 241 LEU A C 1
ATOM 1896 O O . LEU A 1 241 ? -10.732 -3.928 -3.938 1.00 90.75 241 LEU A O 1
ATOM 1900 N N . THR A 1 242 ? -12.785 -3.079 -4.277 1.00 94.00 242 THR A N 1
ATOM 1901 C CA . THR A 1 242 ? -12.609 -2.839 -5.710 1.00 94.00 242 THR A CA 1
ATOM 1902 C C . THR A 1 242 ? -12.551 -1.342 -5.977 1.00 94.00 242 THR A C 1
ATOM 1904 O O . THR A 1 242 ? -13.373 -0.570 -5.479 1.00 94.00 242 THR A O 1
ATOM 1907 N N . LEU A 1 243 ? -11.560 -0.924 -6.764 1.00 97.88 243 LEU A N 1
ATOM 1908 C CA . LEU A 1 243 ? -11.426 0.445 -7.247 1.00 97.88 243 LEU A CA 1
ATOM 1909 C C . LEU A 1 243 ? -11.646 0.463 -8.759 1.00 97.88 243 LEU A C 1
ATOM 1911 O O . LEU A 1 243 ? -10.972 -0.268 -9.477 1.00 97.88 243 LEU A O 1
ATOM 1915 N N . THR A 1 244 ? -12.547 1.313 -9.245 1.00 98.19 244 THR A N 1
ATOM 1916 C CA . THR A 1 244 ? -12.701 1.574 -10.687 1.00 98.19 244 THR A CA 1
ATOM 1917 C C . THR A 1 244 ? -12.094 2.931 -11.014 1.00 98.19 244 THR A C 1
ATOM 1919 O O . THR A 1 244 ? -12.523 3.938 -10.444 1.00 98.19 244 THR A O 1
ATOM 1922 N N . THR A 1 245 ? -11.106 2.997 -11.905 1.00 97.62 245 THR A N 1
ATOM 1923 C CA . THR A 1 245 ? -10.492 4.275 -12.297 1.00 97.62 245 THR A CA 1
ATOM 1924 C C . THR A 1 245 ? -11.515 5.152 -13.027 1.00 97.62 245 THR A C 1
ATOM 1926 O O . THR A 1 245 ? -12.069 4.768 -14.050 1.00 97.62 245 THR A O 1
ATOM 1929 N N . GLN A 1 246 ? -11.803 6.346 -12.501 1.00 96.44 246 GLN A N 1
ATOM 1930 C CA . GLN A 1 246 ? -12.716 7.307 -13.151 1.00 96.44 246 GLN A CA 1
ATOM 1931 C C . GLN A 1 246 ? -11.973 8.315 -14.028 1.00 96.44 246 GLN A C 1
ATOM 1933 O O . GLN A 1 246 ? -12.570 9.024 -14.828 1.00 96.44 246 GLN A O 1
ATOM 1938 N N . GLY A 1 247 ? -10.655 8.365 -13.873 1.00 95.25 247 GLY A N 1
ATOM 1939 C CA . GLY A 1 247 ? -9.741 9.078 -14.742 1.00 95.25 247 GLY A CA 1
ATOM 1940 C C . GLY A 1 247 ? -8.398 8.363 -14.759 1.00 95.25 247 GLY A C 1
ATOM 1941 O O . GLY A 1 247 ? -8.322 7.159 -14.520 1.00 95.25 247 GLY A O 1
ATOM 1942 N N . LEU A 1 248 ? -7.325 9.101 -15.009 1.00 95.75 248 LEU A N 1
ATOM 1943 C CA . LEU A 1 248 ? -5.987 8.524 -15.104 1.00 95.75 248 LEU A CA 1
ATOM 1944 C C . LEU A 1 248 ? -5.392 8.308 -13.717 1.00 95.75 248 LEU A C 1
ATOM 1946 O O . LEU A 1 248 ? -5.288 9.248 -12.929 1.00 95.75 248 LEU A O 1
ATOM 1950 N N . LEU A 1 249 ? -4.933 7.098 -13.406 1.00 97.44 249 LEU A N 1
ATOM 1951 C CA . LEU A 1 249 ? -4.262 6.825 -12.134 1.00 97.44 249 LEU A CA 1
ATOM 1952 C C . LEU A 1 249 ? -2.762 6.649 -12.355 1.00 97.44 249 LEU A C 1
ATOM 1954 O O . LEU A 1 249 ? -2.353 5.800 -13.131 1.00 97.44 249 LEU A O 1
ATOM 1958 N N . HIS A 1 250 ? -1.938 7.408 -11.630 1.00 95.62 250 HIS A N 1
ATOM 1959 C CA . HIS A 1 250 ? -0.481 7.250 -11.611 1.00 95.62 250 HIS A CA 1
ATOM 1960 C C . HIS A 1 250 ? 0.033 7.091 -10.177 1.00 95.62 250 HIS A C 1
ATOM 1962 O O . HIS A 1 250 ? -0.119 8.002 -9.353 1.00 95.62 250 HIS A O 1
ATOM 1968 N N . VAL A 1 251 ? 0.696 5.970 -9.895 1.00 95.75 251 VAL A N 1
ATOM 1969 C CA . VAL A 1 251 ? 1.448 5.730 -8.659 1.00 95.75 251 VAL A CA 1
ATOM 1970 C C . VAL A 1 251 ? 2.890 5.428 -9.046 1.00 95.75 251 VAL A C 1
ATOM 1972 O O . VAL A 1 251 ? 3.163 4.396 -9.644 1.00 95.75 251 VAL A O 1
ATOM 1975 N N . GLY A 1 252 ? 3.802 6.350 -8.750 1.00 88.75 252 GLY A N 1
ATOM 1976 C CA . GLY A 1 252 ? 5.209 6.237 -9.133 1.00 88.75 252 GLY A CA 1
ATOM 1977 C C . GLY A 1 252 ? 6.126 5.927 -7.952 1.00 88.75 252 GLY A C 1
ATOM 1978 O O . GLY A 1 252 ? 5.783 6.172 -6.798 1.00 88.75 252 GLY A O 1
ATOM 1979 N N . GLU A 1 253 ? 7.330 5.455 -8.266 1.00 79.88 253 GLU A N 1
ATOM 1980 C CA . GLU A 1 253 ? 8.413 5.161 -7.311 1.00 79.88 253 GLU A CA 1
ATOM 1981 C C . GLU A 1 253 ? 9.515 6.243 -7.287 1.00 79.88 253 GLU A C 1
ATOM 1983 O O . GLU A 1 253 ? 10.596 6.044 -6.746 1.00 79.88 253 GLU A O 1
ATOM 1988 N N . GLY A 1 254 ? 9.257 7.407 -7.895 1.00 82.94 254 GLY A N 1
ATOM 1989 C CA . GLY A 1 254 ? 10.193 8.540 -7.926 1.00 82.94 254 GLY A CA 1
ATOM 1990 C C . GLY A 1 254 ? 11.246 8.486 -9.037 1.00 82.94 254 GLY A C 1
ATOM 1991 O O . GLY A 1 254 ? 11.950 9.475 -9.239 1.00 82.94 254 GLY A O 1
ATOM 1992 N N . LYS A 1 255 ? 11.310 7.392 -9.803 1.00 84.94 255 LYS A N 1
ATOM 1993 C CA . LYS A 1 255 ? 12.186 7.268 -10.974 1.00 84.94 255 LYS A CA 1
ATOM 1994 C C . LYS A 1 255 ? 11.743 8.166 -12.135 1.00 84.94 255 LYS A C 1
ATOM 1996 O O . LYS A 1 255 ? 10.611 8.660 -12.190 1.00 84.94 255 LYS A O 1
ATOM 2001 N N . VAL A 1 256 ? 12.673 8.372 -13.058 1.00 84.94 256 VAL A N 1
ATOM 2002 C CA . VAL A 1 256 ? 12.490 9.063 -14.335 1.00 84.94 256 VAL A CA 1
ATOM 2003 C C . VAL A 1 256 ? 13.136 8.196 -15.399 1.00 84.94 256 VAL A C 1
ATOM 2005 O O . VAL A 1 256 ? 14.298 7.833 -15.240 1.00 84.94 256 VAL A O 1
ATOM 2008 N N . ILE A 1 257 ? 12.407 7.883 -16.467 1.00 81.12 257 ILE A N 1
ATOM 2009 C CA . ILE A 1 257 ? 12.987 7.234 -17.642 1.00 81.12 257 ILE A CA 1
ATOM 2010 C C . ILE A 1 257 ? 13.587 8.338 -18.529 1.00 81.12 257 ILE A C 1
ATOM 2012 O O . ILE A 1 257 ? 12.839 9.201 -19.009 1.00 81.12 257 ILE A O 1
ATOM 2016 N N . PRO A 1 258 ? 14.917 8.352 -18.746 1.00 76.50 258 PRO A N 1
ATOM 2017 C CA . PRO A 1 258 ? 15.555 9.323 -19.624 1.00 76.50 258 PRO A CA 1
ATOM 2018 C C . PRO A 1 258 ? 15.226 9.040 -21.092 1.00 76.50 258 PRO A C 1
ATOM 2020 O O . PRO A 1 258 ? 14.968 7.902 -21.479 1.00 76.50 258 PRO A O 1
ATOM 2023 N N . LYS A 1 259 ? 15.371 10.058 -21.949 1.00 77.69 259 LYS A N 1
ATOM 2024 C CA . LYS A 1 259 ? 15.212 9.916 -23.409 1.00 77.69 259 LYS A CA 1
ATOM 2025 C C . LYS A 1 259 ? 16.088 8.823 -24.035 1.00 77.69 259 LYS A C 1
ATOM 2027 O O . LYS A 1 259 ? 15.694 8.211 -25.016 1.00 77.69 259 LYS A O 1
ATOM 2032 N N . LYS A 1 260 ? 17.232 8.531 -23.413 1.00 82.56 260 LYS A N 1
ATOM 2033 C CA . LYS A 1 260 ? 18.184 7.502 -23.849 1.00 82.56 260 LYS A CA 1
ATOM 2034 C C . LYS A 1 260 ? 17.725 6.056 -23.614 1.00 82.56 260 LYS A C 1
ATOM 2036 O O . LYS A 1 260 ? 18.423 5.143 -24.027 1.00 82.56 260 LYS A O 1
ATOM 2041 N N . PHE A 1 261 ? 16.580 5.845 -22.960 1.00 80.56 261 PHE A N 1
ATOM 2042 C CA . PHE A 1 261 ? 16.089 4.519 -22.556 1.00 80.56 261 PHE A CA 1
ATOM 2043 C C . PHE A 1 261 ? 14.688 4.192 -23.095 1.00 80.56 261 PHE A C 1
ATOM 2045 O O . PHE A 1 261 ? 14.054 3.225 -22.672 1.00 80.56 261 PHE A O 1
ATOM 2052 N N . TYR A 1 262 ? 14.195 4.974 -24.058 1.00 82.94 262 TYR A N 1
ATOM 2053 C CA . TYR A 1 262 ? 12.986 4.640 -24.802 1.00 82.94 262 TYR A CA 1
ATOM 2054 C C . TYR A 1 262 ? 13.161 4.944 -26.291 1.00 82.94 262 TYR A C 1
ATOM 2056 O O . TYR A 1 262 ? 13.966 5.786 -26.689 1.00 82.94 262 TYR A O 1
ATOM 2064 N N . MET A 1 263 ? 12.384 4.260 -27.126 1.00 82.81 263 MET A N 1
ATOM 2065 C CA . MET A 1 263 ? 12.348 4.483 -28.570 1.00 82.81 263 MET A CA 1
ATOM 2066 C C . MET A 1 263 ? 11.040 5.143 -28.982 1.00 82.81 263 MET A C 1
ATOM 2068 O O . MET A 1 263 ? 9.974 4.746 -28.514 1.00 82.81 263 MET A O 1
ATOM 2072 N N . LEU A 1 264 ? 11.120 6.111 -29.895 1.00 77.06 264 LEU A N 1
ATOM 2073 C CA . LEU A 1 264 ? 9.960 6.701 -30.553 1.00 77.06 264 LEU A CA 1
ATOM 2074 C C . LEU A 1 264 ? 9.843 6.147 -31.979 1.00 77.06 264 LEU A C 1
ATOM 2076 O O . LEU A 1 264 ? 10.680 6.443 -32.828 1.00 77.06 264 LEU A O 1
ATOM 2080 N N . ASN A 1 265 ? 8.787 5.376 -32.241 1.00 74.44 265 ASN A N 1
ATOM 2081 C CA . ASN A 1 265 ? 8.497 4.771 -33.540 1.00 74.44 265 ASN A CA 1
ATOM 2082 C C . ASN A 1 265 ? 7.142 5.280 -34.050 1.00 74.44 265 ASN A C 1
ATOM 2084 O O . ASN A 1 265 ? 6.088 4.734 -33.711 1.00 74.44 265 ASN A O 1
ATOM 2088 N N . GLY A 1 266 ? 7.159 6.351 -34.848 1.00 73.50 266 GLY A N 1
ATOM 2089 C CA . GLY A 1 266 ? 5.942 6.985 -35.362 1.00 73.50 266 GLY A CA 1
ATOM 2090 C C . GLY A 1 266 ? 5.033 7.470 -34.229 1.00 73.50 266 GLY A C 1
ATOM 2091 O O . GLY A 1 266 ? 5.383 8.404 -33.514 1.00 73.50 266 GLY A O 1
ATOM 2092 N N . ASN A 1 267 ? 3.881 6.811 -34.061 1.00 71.81 267 ASN A N 1
ATOM 2093 C CA . ASN A 1 267 ? 2.901 7.090 -33.006 1.00 71.81 267 ASN A CA 1
ATOM 2094 C C . ASN A 1 267 ? 3.032 6.145 -31.786 1.00 71.81 267 ASN A C 1
ATOM 2096 O O . ASN A 1 267 ? 2.047 5.834 -31.111 1.00 71.81 267 ASN A O 1
ATOM 2100 N N . THR A 1 268 ? 4.222 5.604 -31.519 1.00 76.50 268 THR A N 1
ATOM 2101 C CA . THR A 1 268 ? 4.430 4.714 -30.370 1.00 76.50 268 THR A CA 1
ATOM 2102 C C . THR A 1 268 ? 5.726 5.000 -29.629 1.00 76.50 268 THR A C 1
ATOM 2104 O O . THR A 1 268 ? 6.760 5.251 -30.244 1.00 76.50 268 THR A O 1
ATOM 2107 N N . ILE A 1 269 ? 5.672 4.93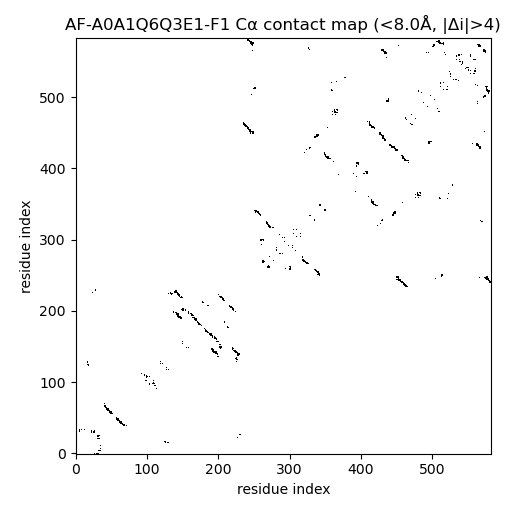6 -28.300 1.00 79.31 269 ILE A N 1
ATOM 2108 C CA . ILE A 1 269 ? 6.835 4.978 -27.412 1.00 79.31 269 ILE A CA 1
ATOM 2109 C C . ILE A 1 269 ? 7.042 3.573 -26.855 1.00 79.31 269 ILE A C 1
ATOM 2111 O O . ILE A 1 269 ? 6.131 3.016 -26.249 1.00 79.31 269 ILE A O 1
ATOM 2115 N N . SER A 1 270 ? 8.226 3.004 -27.063 1.00 81.94 270 SER A N 1
ATOM 2116 C CA . SER A 1 270 ? 8.597 1.680 -26.553 1.00 81.94 270 SER A CA 1
ATOM 2117 C C . SER A 1 270 ? 9.649 1.811 -25.459 1.00 81.94 270 SER A C 1
ATOM 2119 O O . SER A 1 270 ? 10.709 2.395 -25.696 1.00 81.94 270 SER A O 1
ATOM 2121 N N . TYR A 1 271 ? 9.360 1.288 -24.268 1.00 80.75 271 TYR A N 1
ATOM 2122 C CA . TYR A 1 271 ? 10.342 1.202 -23.187 1.00 80.75 271 TYR A CA 1
ATOM 2123 C C . TYR A 1 271 ? 11.233 0.000 -23.396 1.00 80.75 271 TYR A C 1
ATOM 2125 O O . TYR A 1 271 ? 10.755 -1.081 -23.740 1.00 80.75 271 TYR A O 1
ATOM 2133 N N . ILE A 1 272 ? 12.523 0.205 -23.168 1.00 84.06 272 ILE A N 1
ATOM 2134 C CA . ILE A 1 272 ? 13.506 -0.852 -23.311 1.00 84.06 272 ILE A CA 1
ATOM 2135 C C . ILE A 1 272 ? 13.729 -1.531 -21.970 1.00 84.06 272 ILE A C 1
ATOM 2137 O O . ILE A 1 272 ? 13.799 -0.883 -20.924 1.00 84.06 272 ILE A O 1
ATOM 2141 N N . ASP A 1 273 ? 13.824 -2.853 -22.009 1.00 82.75 273 ASP A N 1
ATOM 2142 C CA . ASP A 1 273 ? 14.278 -3.618 -20.874 1.00 82.75 273 ASP A CA 1
ATOM 2143 C C . ASP A 1 273 ? 15.783 -3.422 -20.675 1.00 82.75 273 ASP A C 1
ATOM 2145 O O . ASP A 1 273 ? 16.601 -3.921 -21.447 1.00 82.75 273 ASP A O 1
ATOM 2149 N N . GLU A 1 274 ? 16.142 -2.641 -19.657 1.00 82.44 274 GLU A N 1
ATOM 2150 C CA . GLU A 1 274 ? 17.533 -2.298 -19.357 1.00 82.44 274 GLU A CA 1
ATOM 2151 C C . GLU A 1 274 ? 18.387 -3.540 -19.081 1.00 82.44 274 GLU A C 1
ATOM 2153 O O . GLU A 1 274 ? 19.494 -3.634 -19.604 1.00 82.44 274 GLU A O 1
ATOM 2158 N N . GLU A 1 275 ? 17.879 -4.522 -18.332 1.00 84.00 275 GLU A N 1
ATOM 2159 C CA . GLU A 1 275 ? 18.638 -5.736 -18.008 1.00 84.00 275 GLU A CA 1
ATOM 2160 C C . GLU A 1 275 ? 18.930 -6.545 -19.273 1.00 84.00 275 GLU A C 1
ATOM 2162 O O . GLU A 1 275 ? 20.074 -6.946 -19.514 1.00 84.00 275 GLU A O 1
ATOM 2167 N N . GLN A 1 276 ? 17.925 -6.719 -20.136 1.00 86.31 276 GLN A N 1
ATOM 2168 C CA . GLN A 1 276 ? 18.126 -7.404 -21.412 1.00 86.31 276 GLN A CA 1
ATOM 2169 C C . GLN A 1 276 ? 19.033 -6.612 -22.359 1.00 86.31 276 GLN A C 1
ATOM 2171 O O . GLN A 1 276 ? 19.866 -7.210 -23.048 1.00 86.31 276 GLN A O 1
ATOM 2176 N N . LEU A 1 277 ? 18.920 -5.280 -22.377 1.00 88.50 277 LEU A N 1
ATOM 2177 C CA . LEU A 1 277 ? 19.789 -4.412 -23.167 1.00 88.50 277 LEU A CA 1
ATOM 2178 C C . LEU A 1 277 ? 21.245 -4.582 -22.728 1.00 88.50 277 LEU A C 1
ATOM 2180 O O . LEU A 1 277 ? 22.097 -4.882 -23.564 1.00 88.50 277 LEU A O 1
ATOM 2184 N N . PHE A 1 278 ? 21.530 -4.470 -21.430 1.00 88.75 278 PHE A N 1
ATOM 2185 C CA . PHE A 1 278 ? 22.873 -4.676 -20.888 1.00 88.75 278 PHE A CA 1
ATOM 2186 C C . PHE A 1 278 ? 23.400 -6.085 -21.189 1.00 88.75 278 PHE A C 1
ATOM 2188 O O . PHE A 1 278 ? 24.551 -6.228 -21.604 1.00 88.75 278 PHE A O 1
ATOM 2195 N N . ALA A 1 279 ? 22.560 -7.118 -21.087 1.00 88.00 279 ALA A N 1
ATOM 2196 C CA . ALA A 1 279 ? 22.940 -8.486 -21.434 1.00 88.00 279 ALA A CA 1
ATOM 2197 C C . ALA A 1 279 ? 23.297 -8.654 -22.925 1.00 88.00 279 ALA A C 1
ATOM 2199 O O . ALA A 1 279 ? 24.197 -9.425 -23.267 1.00 88.00 279 ALA A O 1
ATOM 2200 N N . ILE A 1 280 ? 22.610 -7.963 -23.841 1.00 89.44 280 ILE A N 1
ATOM 2201 C CA . ILE A 1 280 ? 22.963 -7.956 -25.272 1.00 89.44 280 ILE A CA 1
ATOM 2202 C C . ILE A 1 280 ? 24.257 -7.171 -25.514 1.00 89.44 280 ILE A C 1
ATOM 2204 O O . ILE A 1 280 ? 25.122 -7.638 -26.258 1.00 89.44 280 ILE A O 1
ATOM 2208 N N . LEU A 1 281 ? 24.415 -6.008 -24.878 1.00 90.56 281 LEU A N 1
ATOM 2209 C CA . LEU A 1 281 ? 25.606 -5.168 -25.018 1.00 90.56 281 LEU A CA 1
ATOM 2210 C C . LEU A 1 281 ? 26.872 -5.884 -24.534 1.00 90.56 281 LEU A C 1
ATOM 2212 O O . LEU A 1 281 ? 27.890 -5.831 -25.222 1.00 90.56 281 LEU A O 1
ATOM 2216 N N . LEU A 1 282 ? 26.791 -6.598 -23.407 1.00 89.81 282 LEU A N 1
ATOM 2217 C CA . LEU A 1 282 ? 27.862 -7.454 -22.889 1.00 89.81 282 LEU A CA 1
ATOM 2218 C C . LEU A 1 282 ? 28.218 -8.564 -23.881 1.00 89.81 282 LEU A C 1
ATOM 2220 O O . LEU A 1 282 ? 29.374 -8.691 -24.278 1.00 89.81 282 LEU A O 1
ATOM 2224 N N . ARG A 1 283 ? 27.217 -9.325 -24.347 1.00 90.62 283 ARG A N 1
ATOM 2225 C CA . ARG A 1 283 ? 27.425 -10.433 -25.299 1.00 90.62 283 ARG A CA 1
ATOM 2226 C C . ARG A 1 283 ? 28.058 -9.987 -26.618 1.00 90.62 283 ARG A C 1
ATOM 2228 O O . ARG A 1 283 ? 28.794 -10.757 -27.223 1.00 90.62 283 ARG A O 1
ATOM 2235 N N . ARG A 1 284 ? 27.774 -8.763 -27.071 1.00 90.88 284 ARG A N 1
ATOM 2236 C CA . ARG A 1 284 ? 28.297 -8.198 -28.328 1.00 90.88 284 ARG A CA 1
ATOM 2237 C C . ARG A 1 284 ? 29.540 -7.319 -28.153 1.00 90.88 284 ARG A C 1
ATOM 2239 O O . ARG A 1 284 ? 29.985 -6.720 -29.135 1.00 90.88 284 ARG A O 1
ATOM 2246 N N . ASN A 1 285 ? 30.070 -7.206 -26.934 1.00 90.06 285 ASN A N 1
ATOM 2247 C CA . ASN A 1 285 ? 31.177 -6.314 -26.584 1.00 90.06 285 ASN A CA 1
ATOM 2248 C C . ASN A 1 285 ? 30.951 -4.851 -27.039 1.00 90.06 285 ASN A C 1
ATOM 2250 O O . ASN A 1 285 ? 31.814 -4.230 -27.651 1.00 90.06 285 ASN A O 1
ATOM 2254 N N . GLN A 1 286 ? 29.746 -4.314 -26.803 1.00 91.69 286 GLN A N 1
ATOM 2255 C CA . GLN A 1 286 ? 29.336 -2.956 -27.212 1.00 91.69 286 GLN A CA 1
ATOM 2256 C C . GLN A 1 286 ? 29.184 -1.983 -26.029 1.00 91.69 286 GLN A C 1
ATOM 2258 O O . GLN A 1 286 ? 28.651 -0.886 -26.211 1.00 91.69 286 GLN A O 1
ATOM 2263 N N . LEU A 1 287 ? 29.627 -2.358 -24.822 1.00 89.62 287 LEU A N 1
ATOM 2264 C CA . LEU A 1 287 ? 29.467 -1.528 -23.621 1.00 89.62 287 LEU A CA 1
ATOM 2265 C C . LEU A 1 287 ? 30.144 -0.161 -23.744 1.00 89.62 287 LEU A C 1
ATOM 2267 O O . LEU A 1 287 ? 29.499 0.843 -23.465 1.00 89.62 287 LEU A O 1
ATOM 2271 N N . GLU A 1 288 ? 31.382 -0.098 -24.237 1.00 89.56 288 GLU A N 1
ATOM 2272 C CA . GLU A 1 288 ? 32.104 1.175 -24.409 1.00 89.56 288 GLU A CA 1
ATOM 2273 C C . GLU A 1 288 ? 31.360 2.137 -25.347 1.00 89.56 288 GLU A C 1
ATOM 2275 O O . GLU A 1 288 ? 31.272 3.340 -25.103 1.00 89.56 288 GLU A O 1
ATOM 2280 N N . ARG A 1 289 ? 30.749 1.608 -26.415 1.00 87.75 289 ARG A N 1
ATOM 2281 C CA . ARG A 1 289 ? 29.940 2.420 -27.333 1.00 87.75 289 ARG A CA 1
ATOM 2282 C C . ARG A 1 289 ? 28.653 2.905 -26.681 1.00 87.75 289 ARG A C 1
ATOM 2284 O O . ARG A 1 289 ? 28.220 4.022 -26.959 1.00 87.75 289 ARG A O 1
ATOM 2291 N N . PHE A 1 290 ? 28.036 2.076 -25.841 1.00 90.25 290 PHE A N 1
ATOM 2292 C CA . PHE A 1 290 ? 26.857 2.476 -25.081 1.00 90.25 290 PHE A CA 1
ATOM 2293 C C . PHE A 1 290 ? 27.193 3.549 -24.044 1.00 90.25 290 PHE A C 1
ATOM 2295 O O . PHE A 1 290 ? 26.451 4.517 -23.916 1.00 90.25 290 PHE A O 1
ATOM 2302 N N . GLU A 1 291 ? 28.332 3.436 -23.361 1.00 88.12 291 GLU A N 1
ATOM 2303 C CA . GLU A 1 291 ? 28.826 4.461 -22.441 1.00 88.12 291 GLU A CA 1
ATOM 2304 C C . GLU A 1 291 ? 29.072 5.787 -23.171 1.00 88.12 291 GLU A C 1
ATOM 2306 O O . GLU A 1 291 ? 28.556 6.826 -22.755 1.00 88.12 291 GLU A O 1
ATOM 2311 N N . ALA A 1 292 ? 29.752 5.753 -24.322 1.00 88.56 292 ALA A N 1
ATOM 2312 C CA . ALA A 1 292 ? 29.959 6.934 -25.158 1.00 88.56 292 ALA A CA 1
ATOM 2313 C C . ALA A 1 292 ? 28.632 7.564 -25.622 1.00 88.56 292 ALA A C 1
ATOM 2315 O O . ALA A 1 292 ? 28.486 8.788 -25.612 1.00 88.56 292 ALA A O 1
ATOM 2316 N N . TYR A 1 293 ? 27.634 6.750 -25.978 1.00 90.19 293 TYR A N 1
ATOM 2317 C CA . TYR A 1 293 ? 26.281 7.226 -26.276 1.00 90.19 293 TYR A CA 1
ATOM 2318 C C . TYR A 1 293 ? 25.620 7.871 -25.051 1.00 90.19 293 TYR A C 1
ATOM 2320 O O . TYR A 1 293 ? 25.054 8.960 -25.160 1.00 90.19 293 TYR A O 1
ATOM 2328 N N . CYS A 1 294 ? 25.722 7.251 -23.874 1.00 85.12 294 CYS A N 1
ATOM 2329 C CA . CYS A 1 294 ? 25.177 7.763 -22.618 1.00 85.12 294 CYS A CA 1
ATOM 2330 C C . CYS A 1 294 ? 25.813 9.096 -22.197 1.00 85.12 294 CYS A C 1
ATOM 2332 O O . CYS A 1 294 ? 25.090 9.974 -21.722 1.00 85.12 294 CYS A O 1
ATOM 2334 N N . LEU A 1 295 ? 27.107 9.295 -22.452 1.00 87.31 295 LEU A N 1
ATOM 2335 C CA . LEU A 1 295 ? 27.828 10.542 -22.168 1.00 87.31 295 LEU A CA 1
ATOM 2336 C C . LEU A 1 295 ? 27.691 11.599 -23.279 1.00 87.31 295 LEU A C 1
ATOM 2338 O O . LEU A 1 295 ? 27.850 12.791 -23.025 1.00 87.31 295 LEU A O 1
ATOM 2342 N N . GLY A 1 296 ? 27.379 11.182 -24.507 1.00 86.38 296 GLY A N 1
ATOM 2343 C CA . GLY A 1 296 ? 27.288 12.060 -25.671 1.00 86.38 296 GLY A CA 1
ATOM 2344 C C . GLY A 1 296 ? 26.018 12.917 -25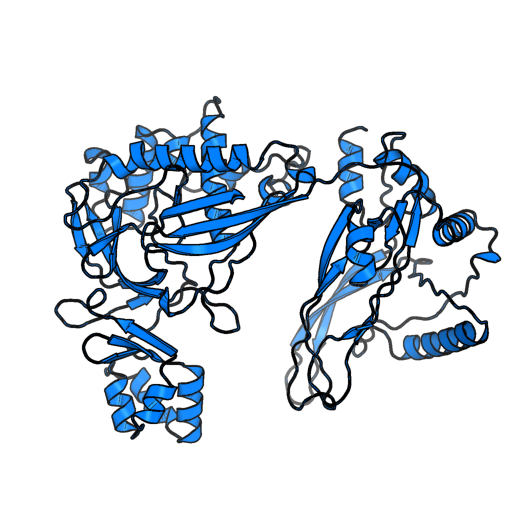.742 1.00 86.38 296 GLY A C 1
ATOM 2345 O O . GLY A 1 296 ? 25.060 12.746 -24.985 1.00 86.38 296 GLY A O 1
ATOM 2346 N N . ALA A 1 297 ? 25.988 13.827 -26.720 1.00 82.94 297 ALA A N 1
ATOM 2347 C CA . ALA A 1 297 ? 24.836 14.693 -26.993 1.00 82.94 297 ALA A CA 1
ATOM 2348 C C . ALA A 1 297 ? 23.664 13.967 -27.685 1.00 82.94 297 ALA A C 1
ATOM 2350 O O . ALA A 1 297 ? 22.542 14.477 -27.690 1.00 82.94 297 ALA A O 1
ATOM 2351 N N . ASP A 1 298 ? 23.902 12.786 -28.270 1.00 81.06 298 ASP A N 1
ATOM 2352 C CA . ASP A 1 298 ? 22.838 12.007 -28.898 1.00 81.06 298 ASP A CA 1
ATOM 2353 C C . ASP A 1 298 ? 21.880 11.439 -27.841 1.00 81.06 298 ASP A C 1
ATOM 2355 O O . ASP A 1 298 ? 22.286 10.953 -26.786 1.00 81.06 298 ASP A O 1
ATOM 2359 N N . THR A 1 299 ? 20.585 11.516 -28.132 1.00 80.44 299 THR A N 1
ATOM 2360 C CA . THR A 1 299 ? 19.501 11.018 -27.276 1.00 80.44 299 THR A CA 1
ATOM 2361 C C . THR A 1 299 ? 18.613 10.002 -27.985 1.00 80.44 299 THR A C 1
ATOM 2363 O O . THR A 1 299 ? 17.660 9.514 -27.392 1.00 80.44 299 THR A O 1
ATOM 2366 N N . ASP A 1 300 ? 18.905 9.667 -29.243 1.00 85.12 300 ASP A N 1
ATOM 2367 C CA . ASP A 1 300 ? 18.103 8.760 -30.061 1.00 85.12 300 ASP A CA 1
ATOM 2368 C C . ASP A 1 300 ? 18.603 7.317 -29.915 1.00 85.12 300 ASP A C 1
ATOM 2370 O O . ASP A 1 300 ? 19.626 6.926 -30.483 1.00 85.12 300 ASP A O 1
ATOM 2374 N N . LEU A 1 301 ? 17.881 6.521 -29.124 1.00 87.12 301 LEU A N 1
ATOM 2375 C CA . LEU A 1 301 ? 18.239 5.125 -28.872 1.00 87.12 301 LEU A CA 1
ATOM 2376 C C . LEU A 1 301 ? 18.136 4.258 -30.137 1.00 87.12 301 LEU A C 1
ATOM 2378 O O . LEU A 1 301 ? 18.918 3.328 -30.319 1.00 87.12 301 LEU A O 1
ATOM 2382 N N . GLY A 1 302 ? 17.228 4.593 -31.059 1.00 87.44 302 GLY A N 1
ATOM 2383 C CA . GLY A 1 302 ? 17.097 3.887 -32.333 1.00 87.44 302 GLY A CA 1
ATOM 2384 C C . GLY A 1 302 ? 18.316 4.093 -33.233 1.00 87.44 302 GLY A C 1
ATOM 2385 O O . GLY A 1 302 ? 18.764 3.158 -33.900 1.00 87.44 302 GLY A O 1
ATOM 2386 N N . ARG A 1 303 ? 18.907 5.295 -33.223 1.00 87.81 303 ARG A N 1
ATOM 2387 C CA . ARG A 1 303 ? 20.175 5.559 -33.923 1.00 87.81 303 ARG A CA 1
ATOM 2388 C C . ARG A 1 303 ? 21.335 4.780 -33.307 1.00 87.81 303 ARG A C 1
ATOM 2390 O O . ARG A 1 303 ? 22.141 4.224 -34.052 1.00 87.81 303 ARG A O 1
ATOM 2397 N N . PHE A 1 304 ? 21.380 4.680 -31.980 1.00 90.75 304 PHE A N 1
ATOM 2398 C CA . PHE A 1 304 ? 22.355 3.836 -31.292 1.00 90.75 304 PHE A CA 1
ATOM 2399 C C . PHE A 1 304 ? 22.192 2.349 -31.658 1.00 90.75 304 PHE A C 1
ATOM 2401 O O . PHE A 1 304 ? 23.163 1.698 -32.031 1.00 90.75 304 PHE A O 1
ATOM 2408 N N . PHE A 1 305 ? 20.970 1.809 -31.675 1.00 91.31 305 PHE A N 1
ATOM 2409 C CA . PHE A 1 305 ? 20.738 0.417 -32.092 1.00 91.31 305 PHE A CA 1
ATOM 2410 C C . PHE A 1 305 ? 21.180 0.142 -33.533 1.00 91.31 305 PHE A C 1
ATOM 2412 O O . PHE A 1 305 ? 21.737 -0.921 -33.814 1.00 91.31 305 PHE A O 1
ATOM 2419 N N . LYS A 1 306 ? 21.014 1.113 -34.439 1.00 89.81 306 LYS A N 1
ATOM 2420 C CA . LYS A 1 306 ? 21.551 1.023 -35.806 1.00 89.81 306 LYS A CA 1
ATOM 2421 C C . LYS A 1 306 ? 23.082 1.000 -35.831 1.00 89.81 306 LYS A C 1
ATOM 2423 O O . LYS A 1 306 ? 23.645 0.236 -36.611 1.00 89.81 306 LYS A O 1
ATOM 2428 N N . SER A 1 307 ? 23.761 1.783 -34.987 1.00 90.50 307 SER A N 1
ATOM 2429 C CA . SER A 1 307 ? 25.233 1.850 -34.973 1.00 90.50 307 SER A CA 1
ATOM 2430 C C . SER A 1 307 ? 25.902 0.565 -34.466 1.00 90.50 307 SER A C 1
ATOM 2432 O O . SER A 1 307 ? 27.033 0.269 -34.854 1.00 90.50 307 SER A O 1
ATOM 2434 N N . ILE A 1 308 ? 25.194 -0.232 -33.659 1.00 91.50 308 ILE A N 1
ATOM 2435 C CA . ILE A 1 308 ? 25.634 -1.561 -33.199 1.00 91.50 308 ILE A CA 1
ATOM 2436 C C . ILE A 1 308 ? 25.035 -2.721 -34.016 1.00 91.50 308 ILE A C 1
ATOM 2438 O O . ILE A 1 308 ? 25.143 -3.879 -33.605 1.00 91.50 308 ILE A O 1
ATOM 2442 N N . ALA A 1 309 ? 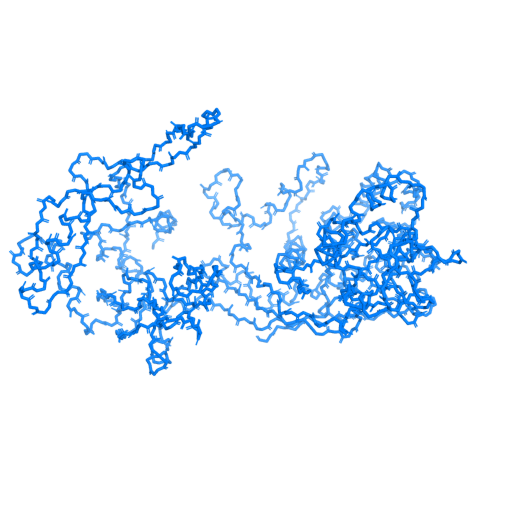24.386 -2.417 -35.148 1.00 90.38 309 ALA A N 1
ATOM 2443 C CA . ALA A 1 309 ? 23.728 -3.384 -36.027 1.00 90.38 309 ALA A CA 1
ATOM 2444 C C . ALA A 1 309 ? 22.783 -4.345 -35.273 1.00 90.38 309 ALA A C 1
ATOM 2446 O O . ALA A 1 309 ? 22.829 -5.568 -35.446 1.00 90.38 309 ALA A O 1
ATOM 2447 N N . LEU A 1 310 ? 21.939 -3.803 -34.387 1.00 90.12 310 LEU A N 1
ATOM 2448 C CA . LEU A 1 310 ? 20.911 -4.589 -33.706 1.00 90.12 310 LEU A CA 1
ATOM 2449 C C . LEU A 1 310 ? 19.781 -4.923 -34.686 1.00 90.12 310 LEU A C 1
ATOM 2451 O O . LEU A 1 310 ? 19.191 -4.013 -35.276 1.00 90.12 310 LEU A O 1
ATOM 2455 N N . SER A 1 311 ? 19.469 -6.208 -34.866 1.00 88.94 311 SER A N 1
ATOM 2456 C CA . SER A 1 311 ? 18.415 -6.622 -35.798 1.00 88.94 311 SER A CA 1
ATOM 2457 C C . SER A 1 311 ? 17.024 -6.198 -35.299 1.00 88.94 311 SER A C 1
ATOM 2459 O O . SER A 1 311 ? 16.830 -6.042 -34.092 1.00 88.94 311 SER A O 1
ATOM 2461 N N . PRO A 1 312 ? 16.017 -6.049 -36.180 1.00 86.56 312 PRO A N 1
ATOM 2462 C CA . PRO A 1 312 ? 14.653 -5.725 -35.756 1.00 86.56 312 PRO A CA 1
ATOM 2463 C C . PRO A 1 312 ? 14.062 -6.727 -34.752 1.00 86.56 312 PRO A C 1
ATOM 2465 O O . PRO A 1 312 ? 13.344 -6.322 -33.844 1.00 86.56 312 PRO A O 1
ATOM 2468 N N . ALA A 1 313 ? 14.392 -8.018 -34.879 1.00 86.69 313 ALA A N 1
ATOM 2469 C CA . ALA A 1 313 ? 13.939 -9.054 -33.951 1.00 86.69 313 ALA A CA 1
ATOM 2470 C C . ALA A 1 313 ? 14.542 -8.875 -32.549 1.00 86.69 313 ALA A C 1
ATOM 2472 O O . ALA A 1 313 ? 13.836 -8.980 -31.550 1.00 86.69 313 ALA A O 1
ATOM 2473 N N . GLU A 1 314 ? 15.831 -8.540 -32.468 1.00 87.38 314 GLU A N 1
ATOM 2474 C CA . GLU A 1 314 ? 16.495 -8.248 -31.193 1.00 87.38 314 GLU A CA 1
ATOM 2475 C C . GLU A 1 314 ? 15.987 -6.948 -30.576 1.00 87.38 314 GLU A C 1
ATOM 2477 O O . GLU A 1 314 ? 15.746 -6.900 -29.376 1.00 87.38 314 GLU A O 1
ATOM 2482 N N . GLN A 1 315 ? 15.764 -5.910 -31.388 1.00 86.81 315 GLN A N 1
ATOM 2483 C CA . GLN A 1 315 ? 15.137 -4.673 -30.919 1.00 86.81 315 GLN A CA 1
ATOM 2484 C C . GLN A 1 315 ? 13.746 -4.945 -30.349 1.00 86.81 315 GLN A C 1
ATOM 2486 O O . GLN A 1 315 ? 13.409 -4.407 -29.302 1.00 86.81 315 GLN A O 1
ATOM 2491 N N . HIS A 1 316 ? 12.955 -5.797 -31.006 1.00 83.69 316 HIS A N 1
ATOM 2492 C CA . HIS A 1 316 ? 11.629 -6.170 -30.526 1.00 83.69 316 HIS A CA 1
ATOM 2493 C C . HIS A 1 316 ? 11.690 -6.954 -29.209 1.00 83.69 316 HIS A C 1
ATOM 2495 O O . HIS A 1 316 ? 10.911 -6.666 -28.309 1.00 83.69 316 HIS A O 1
ATOM 2501 N N . ALA A 1 317 ? 12.646 -7.877 -29.059 1.00 84.44 317 ALA A N 1
ATOM 2502 C CA . ALA A 1 317 ? 12.849 -8.621 -27.814 1.00 84.44 317 ALA A CA 1
ATOM 2503 C C . ALA A 1 317 ? 13.221 -7.713 -26.629 1.00 84.44 317 ALA A C 1
ATOM 2505 O O . ALA A 1 317 ? 12.864 -8.007 -25.494 1.00 84.44 317 ALA A O 1
ATOM 2506 N N . LEU A 1 318 ? 13.894 -6.591 -26.900 1.00 86.00 318 LEU A N 1
ATOM 2507 C CA . LEU A 1 318 ? 14.227 -5.581 -25.898 1.00 86.00 318 LEU A CA 1
ATOM 2508 C C . LEU A 1 318 ? 13.042 -4.705 -25.478 1.00 86.00 318 LEU A C 1
ATOM 2510 O O . LEU A 1 318 ? 13.154 -3.985 -24.487 1.00 86.00 318 LEU A O 1
ATOM 2514 N N . VAL A 1 319 ? 11.930 -4.703 -26.217 1.00 83.62 319 VAL A N 1
ATOM 2515 C CA . VAL A 1 319 ? 10.770 -3.879 -25.867 1.00 83.62 319 VAL A CA 1
ATOM 2516 C C . VAL A 1 319 ? 10.046 -4.504 -24.681 1.00 83.62 319 VAL A C 1
ATOM 2518 O O . VAL A 1 319 ? 9.440 -5.564 -24.786 1.00 83.62 319 VAL A O 1
ATOM 2521 N N . ARG A 1 320 ? 10.061 -3.795 -23.554 1.00 75.12 320 ARG A N 1
ATOM 2522 C CA . ARG A 1 320 ? 9.316 -4.163 -22.349 1.00 75.12 320 ARG A CA 1
ATOM 2523 C C . ARG A 1 320 ? 7.824 -3.904 -22.517 1.00 75.12 320 ARG A C 1
ATOM 2525 O O . ARG A 1 320 ? 7.003 -4.739 -22.168 1.00 75.12 320 ARG A O 1
ATOM 2532 N N . CYS A 1 321 ? 7.479 -2.722 -23.013 1.00 72.25 321 CYS A N 1
ATOM 2533 C CA . CYS A 1 321 ? 6.102 -2.330 -23.286 1.00 72.25 321 CYS A CA 1
ATOM 2534 C C . CYS A 1 321 ? 6.055 -1.176 -24.289 1.00 72.25 321 CYS A C 1
ATOM 2536 O O . CYS A 1 321 ? 7.022 -0.422 -24.449 1.00 72.25 321 CYS A O 1
ATOM 2538 N N . THR A 1 322 ? 4.910 -1.037 -24.955 1.00 72.25 322 THR A N 1
ATOM 2539 C CA . THR A 1 322 ? 4.675 -0.018 -25.978 1.00 72.25 322 THR A CA 1
ATOM 2540 C C . THR A 1 322 ? 3.415 0.767 -25.656 1.00 72.25 322 THR A C 1
ATOM 2542 O O . THR A 1 322 ? 2.352 0.197 -25.428 1.00 72.25 322 THR A O 1
ATOM 2545 N N . PHE A 1 323 ? 3.522 2.090 -25.707 1.00 72.94 323 PHE A N 1
ATOM 2546 C CA . PHE A 1 323 ? 2.411 3.014 -25.528 1.00 72.94 323 PHE A CA 1
ATOM 2547 C C . PHE A 1 323 ? 2.137 3.766 -26.819 1.00 72.94 323 PHE A C 1
ATOM 2549 O O . PHE A 1 323 ? 3.065 4.119 -27.548 1.00 72.94 323 PHE A O 1
ATOM 2556 N N . ARG A 1 324 ? 0.867 4.074 -27.085 1.00 68.38 324 ARG A N 1
ATOM 2557 C CA . ARG A 1 324 ? 0.507 5.053 -28.118 1.00 68.38 324 ARG A CA 1
ATOM 2558 C C . ARG A 1 324 ? 1.014 6.435 -27.706 1.00 68.38 324 ARG A C 1
ATOM 2560 O O . ARG A 1 324 ? 0.849 6.830 -26.557 1.00 68.38 324 ARG A O 1
ATOM 2567 N N . SER A 1 325 ? 1.649 7.154 -28.628 1.00 64.44 325 SER A N 1
ATOM 2568 C CA . SER A 1 325 ? 2.352 8.407 -28.334 1.00 64.44 325 SER A CA 1
ATOM 2569 C C . SER A 1 325 ? 1.565 9.670 -28.694 1.00 64.44 325 SER A C 1
ATOM 2571 O O . SER A 1 325 ? 2.030 10.764 -28.385 1.00 64.44 325 SER A O 1
ATOM 2573 N N . ALA A 1 326 ? 0.388 9.544 -29.318 1.00 60.81 326 ALA A N 1
ATOM 2574 C CA . ALA A 1 326 ? -0.413 10.666 -29.825 1.00 60.81 326 ALA A CA 1
ATOM 2575 C C . ALA A 1 326 ? -0.740 11.682 -28.726 1.00 60.81 326 ALA A C 1
ATOM 2577 O O . ALA A 1 326 ? -0.742 12.884 -28.969 1.00 60.81 326 ALA A O 1
ATOM 2578 N N . ASP A 1 327 ? -0.937 11.184 -27.506 1.00 61.09 327 ASP A N 1
ATOM 2579 C CA . ASP A 1 327 ? -1.307 11.973 -26.334 1.00 61.09 327 ASP A CA 1
ATOM 2580 C C . ASP A 1 327 ? -0.095 12.379 -25.465 1.00 61.09 327 ASP A C 1
ATOM 2582 O O . ASP A 1 327 ? -0.249 13.122 -24.494 1.00 61.09 327 ASP A O 1
ATOM 2586 N N . ALA A 1 328 ? 1.113 11.897 -25.790 1.00 59.09 328 ALA A N 1
ATOM 2587 C CA . ALA A 1 328 ? 2.332 12.012 -24.975 1.00 59.09 328 ALA A CA 1
ATOM 2588 C C . ALA A 1 328 ? 3.453 12.859 -25.614 1.00 59.09 328 ALA A C 1
ATOM 2590 O O . ALA A 1 328 ? 4.465 13.135 -24.966 1.00 59.09 328 ALA A O 1
ATOM 2591 N N . LEU A 1 329 ? 3.302 13.267 -26.875 1.00 63.53 329 LEU A N 1
ATOM 2592 C CA . LEU A 1 329 ? 4.297 14.058 -27.603 1.00 63.53 329 LEU A CA 1
ATOM 2593 C C . LEU A 1 329 ? 3.862 15.520 -27.731 1.00 63.53 329 LEU A C 1
ATOM 2595 O O . LEU A 1 329 ? 2.683 15.814 -27.928 1.00 63.53 329 LEU A O 1
ATOM 2599 N N . ASP A 1 330 ? 4.821 16.438 -27.608 1.00 59.06 330 ASP A N 1
ATOM 2600 C CA . ASP A 1 330 ? 4.614 17.844 -27.960 1.00 59.06 330 ASP A CA 1
ATOM 2601 C C . ASP A 1 330 ? 4.683 18.066 -29.486 1.00 59.06 330 ASP A C 1
ATOM 2603 O O . ASP A 1 330 ? 4.997 17.152 -30.249 1.00 59.06 330 ASP A O 1
ATOM 2607 N N . GLU A 1 331 ? 4.390 19.288 -29.939 1.00 53.75 331 GLU A N 1
ATOM 2608 C CA . GLU A 1 331 ? 4.414 19.689 -31.361 1.00 53.75 331 GLU A CA 1
ATOM 2609 C C . GLU A 1 331 ? 5.789 19.493 -32.029 1.00 53.75 331 GLU A C 1
ATOM 2611 O O . GLU A 1 331 ? 5.881 19.412 -33.250 1.00 53.75 331 GLU A O 1
ATOM 2616 N N . ASN A 1 332 ? 6.854 19.345 -31.232 1.00 54.19 332 ASN A N 1
ATOM 2617 C CA . ASN A 1 332 ? 8.213 19.059 -31.690 1.00 54.19 332 ASN A CA 1
ATOM 2618 C C . ASN A 1 332 ? 8.556 17.557 -31.621 1.00 54.19 332 ASN A C 1
ATOM 2620 O O . ASN A 1 332 ? 9.734 17.195 -31.681 1.00 54.19 332 ASN A O 1
ATOM 2624 N N . HIS A 1 333 ? 7.559 16.681 -31.447 1.00 57.72 333 HIS A N 1
ATOM 2625 C CA . HIS A 1 333 ? 7.723 15.237 -31.246 1.00 57.72 333 HIS A CA 1
ATOM 2626 C C . HIS A 1 333 ? 8.684 14.878 -30.098 1.00 57.72 333 HIS A C 1
ATOM 2628 O O . HIS A 1 333 ? 9.388 13.865 -30.140 1.00 57.72 333 HIS A O 1
ATOM 2634 N N . SER A 1 334 ? 8.732 15.703 -29.050 1.00 55.47 334 SER A N 1
ATOM 2635 C CA . SER A 1 334 ? 9.632 15.525 -27.916 1.00 55.47 334 SER A CA 1
ATOM 2636 C C . SER A 1 334 ? 8.866 15.096 -26.659 1.00 55.47 334 SER A C 1
ATOM 2638 O O . SER A 1 334 ? 7.926 15.753 -26.216 1.00 55.47 334 SER A O 1
ATOM 2640 N N . CYS A 1 335 ? 9.272 13.971 -26.061 1.00 58.09 335 CYS A N 1
ATOM 2641 C CA . CYS A 1 335 ? 8.865 13.575 -24.713 1.00 58.09 335 CYS A CA 1
ATOM 2642 C C . CYS A 1 335 ? 10.046 13.843 -23.771 1.00 58.09 335 CYS A C 1
ATOM 2644 O O . CYS A 1 335 ? 11.078 13.175 -23.836 1.00 58.09 335 CYS A O 1
ATOM 2646 N N . LYS A 1 336 ? 9.969 14.884 -22.940 1.00 62.50 336 LYS A N 1
ATOM 2647 C CA . LYS A 1 336 ? 11.153 15.322 -22.179 1.00 62.50 336 LYS A CA 1
ATOM 2648 C C . LYS A 1 336 ? 11.405 14.468 -20.942 1.00 62.50 336 LYS A C 1
ATOM 2650 O O . LYS A 1 336 ? 12.559 14.231 -20.599 1.00 62.50 336 LYS A O 1
ATOM 2655 N N . GLU A 1 337 ? 10.343 13.973 -20.312 1.00 76.06 337 GLU A N 1
ATOM 2656 C CA . GLU A 1 337 ? 10.451 13.226 -19.067 1.00 76.06 337 GLU A CA 1
ATOM 2657 C C . GLU A 1 337 ? 9.293 12.241 -18.900 1.00 76.06 337 GLU A C 1
ATOM 2659 O O . GLU A 1 337 ? 8.127 12.641 -18.911 1.00 76.06 337 GLU A O 1
ATOM 2664 N N . ILE A 1 338 ? 9.610 10.959 -18.717 1.00 83.69 338 ILE A N 1
ATOM 2665 C CA . ILE A 1 338 ? 8.622 9.906 -18.485 1.00 83.69 338 ILE A CA 1
ATOM 2666 C C . ILE A 1 338 ? 8.724 9.436 -17.039 1.00 83.69 338 ILE A C 1
ATOM 2668 O O . ILE A 1 338 ? 9.778 9.003 -16.572 1.00 83.69 338 ILE A O 1
ATOM 2672 N N . ARG A 1 339 ? 7.605 9.506 -16.323 1.00 88.12 339 ARG A N 1
ATOM 2673 C CA . ARG A 1 339 ? 7.460 8.998 -14.959 1.00 88.12 339 ARG A CA 1
ATOM 2674 C C . ARG A 1 339 ? 6.824 7.604 -15.012 1.00 88.12 339 ARG A C 1
ATOM 2676 O O . ARG A 1 339 ? 5.630 7.522 -15.322 1.00 88.12 339 ARG A O 1
ATOM 2683 N N . PRO A 1 340 ? 7.580 6.530 -14.723 1.00 88.31 340 PRO A N 1
ATOM 2684 C CA . PRO A 1 340 ? 7.054 5.173 -14.756 1.00 88.31 340 PRO A CA 1
ATOM 2685 C C . PRO A 1 340 ? 6.107 4.908 -13.586 1.00 88.31 340 PRO A C 1
ATOM 2687 O O . PRO A 1 340 ? 6.202 5.530 -12.521 1.00 88.31 340 PRO A O 1
ATOM 2690 N N . PHE A 1 341 ? 5.204 3.958 -13.790 1.00 92.19 341 PHE A N 1
ATOM 2691 C CA . PHE A 1 341 ? 4.348 3.412 -12.750 1.00 92.19 341 PHE A CA 1
ATOM 2692 C C . PHE A 1 341 ? 5.135 2.395 -11.908 1.00 92.19 341 PHE A C 1
ATOM 2694 O O . PHE A 1 341 ? 6.032 1.712 -12.412 1.00 92.19 341 PHE A O 1
ATOM 2701 N N . ILE A 1 342 ? 4.811 2.303 -10.618 1.00 91.06 342 ILE A N 1
ATOM 2702 C CA . ILE A 1 342 ? 5.436 1.357 -9.692 1.00 91.06 342 ILE A CA 1
ATOM 2703 C C . ILE A 1 342 ? 5.184 -0.097 -10.108 1.00 91.06 342 ILE A C 1
ATOM 2705 O O . ILE A 1 342 ? 4.089 -0.477 -10.523 1.00 91.06 342 ILE A O 1
ATOM 2709 N N . ARG A 1 343 ? 6.213 -0.929 -9.977 1.00 86.38 343 ARG A N 1
ATOM 2710 C CA . ARG A 1 343 ? 6.160 -2.350 -10.317 1.00 86.38 343 ARG A CA 1
ATOM 2711 C C . ARG A 1 343 ? 6.667 -3.197 -9.164 1.00 86.38 343 ARG A C 1
ATOM 2713 O O . ARG A 1 343 ? 7.424 -2.721 -8.321 1.00 86.38 343 ARG A O 1
ATOM 2720 N N . ASN A 1 344 ? 6.213 -4.444 -9.100 1.00 82.88 344 ASN A N 1
ATOM 2721 C CA . ASN A 1 344 ? 6.706 -5.411 -8.125 1.00 82.88 344 ASN A CA 1
ATOM 2722 C C . ASN A 1 344 ? 8.087 -5.956 -8.552 1.00 82.88 344 ASN A C 1
ATOM 2724 O O . ASN A 1 344 ? 8.623 -5.599 -9.598 1.00 82.88 344 ASN A O 1
ATOM 2728 N N . THR A 1 345 ? 8.665 -6.866 -7.764 1.00 76.00 345 THR A N 1
ATOM 2729 C CA . THR A 1 345 ? 9.971 -7.479 -8.081 1.00 76.00 345 THR A CA 1
ATOM 2730 C C . THR A 1 345 ? 9.965 -8.347 -9.344 1.00 76.00 345 THR A C 1
ATOM 2732 O O . THR A 1 345 ? 11.028 -8.712 -9.819 1.00 76.00 345 THR A O 1
ATOM 2735 N N . ALA A 1 346 ? 8.788 -8.718 -9.855 1.00 75.69 346 ALA A N 1
ATOM 2736 C CA . ALA A 1 346 ? 8.610 -9.422 -11.125 1.00 75.69 346 ALA A CA 1
ATOM 2737 C C . ALA A 1 346 ? 8.304 -8.452 -12.285 1.00 75.69 346 ALA A C 1
ATOM 2739 O O . ALA A 1 346 ? 7.849 -8.881 -13.340 1.00 75.69 346 ALA A O 1
ATOM 2740 N N . ASN A 1 347 ? 8.526 -7.147 -12.084 1.00 75.06 347 ASN A N 1
ATOM 2741 C CA . ASN A 1 347 ? 8.305 -6.084 -13.064 1.00 75.06 347 ASN A CA 1
ATOM 2742 C C . ASN A 1 347 ? 6.834 -5.908 -13.505 1.00 75.06 347 ASN A C 1
ATOM 2744 O O . ASN A 1 347 ? 6.557 -5.314 -14.544 1.00 75.06 347 ASN A O 1
ATOM 2748 N N . GLN A 1 348 ? 5.881 -6.380 -12.699 1.00 85.06 348 GLN A N 1
ATOM 2749 C CA . GLN A 1 348 ? 4.450 -6.268 -12.980 1.00 85.06 348 GLN A CA 1
ATOM 2750 C C . GLN A 1 348 ? 3.845 -5.047 -12.291 1.00 85.06 348 GLN A C 1
ATOM 2752 O O . GLN A 1 348 ? 4.183 -4.739 -11.142 1.00 85.06 348 GLN A O 1
ATOM 2757 N N . VAL A 1 349 ? 2.923 -4.371 -12.974 1.00 91.38 349 VAL A N 1
ATOM 2758 C CA . VAL A 1 349 ? 2.230 -3.193 -12.444 1.00 91.38 349 VAL A CA 1
ATOM 2759 C C . VAL A 1 349 ? 1.244 -3.598 -11.347 1.00 91.38 349 VAL A C 1
ATOM 2761 O O . VAL A 1 349 ? 0.492 -4.558 -11.495 1.00 91.38 349 VAL A O 1
ATOM 2764 N N . TYR A 1 350 ? 1.232 -2.854 -10.242 1.00 95.00 350 TYR A N 1
ATOM 2765 C CA . TYR A 1 350 ? 0.267 -3.024 -9.153 1.00 95.00 350 TYR A CA 1
ATOM 2766 C C . TYR A 1 350 ? 0.081 -1.708 -8.390 1.00 95.00 350 TYR A C 1
ATOM 2768 O O . TYR A 1 350 ? 0.958 -0.845 -8.402 1.00 95.00 350 TYR A O 1
ATOM 2776 N N . VAL A 1 351 ? -1.037 -1.549 -7.683 1.00 96.19 351 VAL A N 1
ATOM 2777 C CA . VAL A 1 351 ? -1.269 -0.420 -6.777 1.00 96.19 351 VAL A CA 1
ATOM 2778 C C . VAL A 1 351 ? -0.897 -0.833 -5.348 1.00 96.19 351 VAL A C 1
ATOM 2780 O O . VAL A 1 351 ? -1.535 -1.728 -4.788 1.00 96.19 351 VAL A O 1
ATOM 2783 N N . PRO A 1 352 ? 0.090 -0.179 -4.708 1.00 95.31 352 PRO A N 1
ATOM 2784 C CA . PRO A 1 352 ? 0.464 -0.490 -3.335 1.00 95.31 352 PRO A CA 1
ATOM 2785 C C . PRO A 1 352 ? -0.670 -0.219 -2.345 1.00 95.31 352 PRO A C 1
ATOM 2787 O O . PRO A 1 352 ? -1.275 0.861 -2.358 1.00 95.31 352 PRO A O 1
ATOM 2790 N N . GLY A 1 353 ? -0.880 -1.135 -1.401 1.00 92.44 353 GLY A N 1
ATOM 2791 C CA . GLY A 1 353 ? -1.878 -1.003 -0.339 1.00 92.44 353 GLY A CA 1
ATOM 2792 C C . GLY A 1 353 ? -1.630 0.223 0.537 1.00 92.44 353 GLY A C 1
ATOM 2793 O O . GLY A 1 353 ? -2.568 0.869 1.001 1.00 92.44 353 GLY A O 1
ATOM 2794 N N . SER A 1 354 ? -0.368 0.639 0.679 1.00 90.94 354 SER A N 1
ATOM 2795 C CA . SER A 1 354 ? 0.017 1.887 1.349 1.00 90.94 354 SER A CA 1
ATOM 2796 C C . SER A 1 354 ? -0.528 3.142 0.652 1.00 90.94 354 SER A C 1
ATOM 2798 O O . SER A 1 354 ? -0.929 4.086 1.335 1.00 90.94 354 SER A O 1
ATOM 2800 N N . SER A 1 355 ? -0.607 3.152 -0.684 1.00 95.12 355 SER A N 1
ATOM 2801 C CA . SER A 1 355 ? -1.169 4.271 -1.454 1.00 95.12 355 SER A CA 1
ATOM 2802 C C . SER A 1 355 ? -2.680 4.374 -1.262 1.00 95.12 355 SER A C 1
ATOM 2804 O O . SER A 1 355 ? -3.206 5.474 -1.074 1.00 95.12 355 SER A O 1
ATOM 2806 N N . ILE A 1 356 ? -3.366 3.228 -1.243 1.00 97.25 356 ILE A N 1
ATOM 2807 C CA . ILE A 1 356 ? -4.811 3.144 -1.000 1.00 97.25 356 ILE A CA 1
ATOM 2808 C C . ILE A 1 356 ? -5.126 3.541 0.443 1.00 97.25 356 ILE A C 1
ATOM 2810 O O . ILE A 1 356 ? -5.936 4.437 0.686 1.00 97.25 356 ILE A O 1
ATOM 2814 N N . LYS A 1 357 ? -4.406 2.958 1.408 1.00 96.12 357 LYS A N 1
ATOM 2815 C CA . LYS A 1 357 ? -4.514 3.288 2.832 1.00 96.12 357 LYS A CA 1
ATOM 2816 C C . LYS A 1 357 ? -4.237 4.768 3.104 1.00 96.12 357 LYS A C 1
ATOM 2818 O O . LYS A 1 357 ? -4.911 5.359 3.942 1.00 96.12 357 LYS A O 1
ATOM 2823 N N . GLY A 1 358 ? -3.291 5.380 2.392 1.00 94.44 358 GLY A N 1
ATOM 2824 C CA . GLY A 1 358 ? -3.012 6.813 2.481 1.00 94.44 358 GLY A CA 1
ATOM 2825 C C . GLY A 1 358 ? -4.209 7.678 2.080 1.00 94.44 358 GLY A C 1
ATOM 2826 O O . GLY A 1 358 ? -4.537 8.629 2.783 1.00 94.44 358 GLY A O 1
ATOM 2827 N N . ALA A 1 359 ? -4.914 7.324 1.004 1.00 97.00 359 ALA A N 1
ATOM 2828 C CA . ALA A 1 359 ? -6.116 8.054 0.607 1.00 97.00 359 ALA A CA 1
ATOM 2829 C C . ALA A 1 359 ? -7.296 7.809 1.567 1.00 97.00 359 ALA A C 1
ATOM 2831 O O . ALA A 1 359 ? -8.004 8.754 1.918 1.00 97.00 359 ALA A O 1
ATOM 2832 N N . LEU A 1 360 ? -7.474 6.576 2.064 1.00 97.19 360 LEU A N 1
ATOM 2833 C CA . LEU A 1 360 ? -8.473 6.280 3.102 1.00 97.19 360 LEU A CA 1
ATOM 2834 C C . LEU A 1 360 ? -8.198 7.069 4.390 1.00 97.19 360 LEU A C 1
ATOM 2836 O O . LEU A 1 360 ? -9.124 7.601 4.999 1.00 97.19 360 LEU A O 1
ATOM 2840 N N . ARG A 1 361 ? -6.923 7.199 4.783 1.00 95.88 361 ARG A N 1
ATOM 2841 C CA . ARG A 1 361 ? -6.490 8.031 5.915 1.00 95.88 361 ARG A CA 1
ATOM 2842 C C . ARG A 1 361 ? -6.938 9.480 5.740 1.00 95.88 361 ARG A C 1
ATOM 2844 O O . ARG A 1 361 ? -7.463 10.042 6.694 1.00 95.88 361 ARG A O 1
ATOM 2851 N N . THR A 1 362 ? -6.783 10.066 4.550 1.00 95.75 362 THR A N 1
ATOM 2852 C CA . THR A 1 362 ? -7.245 11.435 4.265 1.00 95.75 362 THR A CA 1
ATOM 2853 C C . THR A 1 362 ? -8.758 11.575 4.450 1.00 95.75 362 THR A C 1
ATOM 2855 O O . THR A 1 362 ? -9.197 12.489 5.145 1.00 95.75 362 THR A O 1
ATOM 2858 N N . ALA A 1 363 ? -9.552 10.651 3.900 1.00 97.50 363 ALA A N 1
ATOM 2859 C CA . ALA A 1 363 ? -11.010 10.680 4.039 1.00 97.50 363 ALA A CA 1
ATOM 2860 C C . ALA A 1 363 ? -11.468 10.512 5.504 1.00 97.50 363 ALA A C 1
ATOM 2862 O O . ALA A 1 363 ? -12.337 11.241 5.983 1.00 97.50 363 ALA A O 1
ATOM 2863 N N . LEU A 1 364 ? -10.845 9.591 6.246 1.00 96.75 364 LEU A N 1
ATOM 2864 C CA . LEU A 1 364 ? -11.136 9.362 7.664 1.00 96.75 364 LEU A CA 1
ATOM 2865 C C . LEU A 1 364 ? -10.761 10.567 8.530 1.00 96.75 364 LEU A C 1
ATOM 2867 O O . LEU A 1 364 ? -11.568 11.009 9.346 1.00 96.75 364 LEU A O 1
ATOM 2871 N N . LEU A 1 365 ? -9.565 11.127 8.330 1.00 95.31 365 LEU A N 1
ATOM 2872 C CA . LEU A 1 365 ? -9.129 12.343 9.013 1.00 95.31 365 LEU A CA 1
ATOM 2873 C C . LEU A 1 365 ? -10.090 13.501 8.744 1.00 95.31 365 LEU A C 1
ATOM 2875 O O . LEU A 1 365 ? -10.482 14.183 9.685 1.00 95.31 365 LEU A O 1
ATOM 2879 N N . PHE A 1 366 ? -10.513 13.696 7.491 1.00 95.75 366 PHE A N 1
ATOM 2880 C CA . PHE A 1 366 ? -11.515 14.702 7.147 1.00 95.75 366 PHE A CA 1
ATOM 2881 C C . PHE A 1 366 ? -12.798 14.528 7.971 1.00 95.75 366 PHE A C 1
ATOM 2883 O O . PHE A 1 366 ? -13.248 15.481 8.607 1.00 95.75 366 PHE A O 1
ATOM 2890 N N . SER A 1 367 ? -13.344 13.308 8.034 1.00 95.31 367 SER A N 1
ATOM 2891 C CA . SER A 1 367 ? -14.539 13.021 8.837 1.00 95.31 367 SER A CA 1
ATOM 2892 C C . SER A 1 367 ? -14.329 13.326 10.324 1.00 95.31 367 SER A C 1
ATOM 2894 O O . SER A 1 367 ? -15.212 13.897 10.960 1.00 95.31 367 SER A O 1
ATOM 2896 N N . MET A 1 368 ? -13.164 12.984 10.884 1.00 93.94 368 MET A N 1
ATOM 2897 C CA . MET A 1 368 ? -12.838 13.273 12.287 1.00 93.94 368 MET A CA 1
ATOM 2898 C C . MET A 1 368 ? -12.718 14.781 12.553 1.00 93.94 368 MET A C 1
ATOM 2900 O O . MET A 1 368 ? -13.190 15.261 13.579 1.00 93.94 368 MET A O 1
ATOM 2904 N N . ILE A 1 369 ? -12.136 15.546 11.623 1.00 92.62 369 ILE A N 1
ATOM 2905 C CA . ILE A 1 369 ? -12.013 17.009 11.730 1.00 92.62 369 ILE A CA 1
ATOM 2906 C C . ILE A 1 369 ? -13.390 17.678 11.703 1.00 92.62 369 ILE A C 1
ATOM 2908 O O . ILE A 1 369 ? -13.602 18.636 12.445 1.00 92.62 369 ILE A O 1
ATOM 2912 N N . GLN A 1 370 ? -14.309 17.192 10.865 1.00 91.00 370 GLN A N 1
ATOM 2913 C CA . GLN A 1 370 ? -15.674 17.724 10.774 1.00 91.00 370 GLN A CA 1
ATOM 2914 C C . GLN A 1 370 ? -16.494 17.452 12.040 1.00 91.00 370 GLN A C 1
ATOM 2916 O O . GLN A 1 370 ? -17.311 18.277 12.431 1.00 91.00 370 GLN A O 1
ATOM 2921 N N . GLN A 1 371 ? -16.261 16.315 12.698 1.00 89.69 371 GLN A N 1
ATOM 2922 C CA . GLN A 1 371 ? -16.925 15.957 13.956 1.00 89.69 371 GLN A CA 1
ATOM 2923 C C . GLN A 1 371 ? -16.322 16.678 15.175 1.00 89.69 371 GLN A C 1
ATOM 2925 O O . GLN A 1 371 ? -16.949 16.747 16.230 1.00 89.69 371 GLN A O 1
ATOM 2930 N N . ASP A 1 372 ? -15.113 17.227 15.043 1.00 87.12 372 ASP A N 1
ATOM 2931 C CA . ASP A 1 372 ? -14.438 17.983 16.094 1.00 87.12 372 ASP A CA 1
ATOM 2932 C C . ASP A 1 372 ? -14.924 19.440 16.138 1.00 87.12 372 ASP A C 1
ATOM 2934 O O . ASP A 1 372 ? -14.464 20.293 15.370 1.00 87.12 372 ASP A O 1
ATOM 2938 N N . GLY A 1 373 ? -15.838 19.715 17.074 1.00 77.06 373 GLY A N 1
ATOM 2939 C CA . GLY A 1 373 ? -16.378 21.047 17.364 1.00 77.06 373 GLY A CA 1
ATOM 2940 C C . GLY A 1 373 ? -15.497 21.928 18.258 1.00 77.06 373 GLY A C 1
ATOM 2941 O O . GLY A 1 373 ? -15.921 23.016 18.648 1.00 77.06 373 GLY A O 1
ATOM 2942 N N . SER A 1 374 ? -14.290 21.486 18.628 1.00 79.50 374 SER A N 1
ATOM 2943 C CA . SER A 1 374 ? -13.392 22.293 19.459 1.00 79.50 374 SER A CA 1
ATOM 2944 C C . SER A 1 374 ? -12.785 23.471 18.684 1.00 79.50 374 SER A C 1
ATOM 2946 O O . SER A 1 374 ? -12.581 23.412 17.469 1.00 79.50 374 SER A O 1
ATOM 2948 N N . LYS A 1 375 ? -12.450 24.560 19.395 1.00 72.50 375 LYS A N 1
ATOM 2949 C CA . LYS A 1 375 ? -11.671 25.662 18.809 1.00 72.50 375 LYS A CA 1
ATOM 2950 C C . LYS A 1 375 ? -10.273 25.152 18.444 1.00 72.50 375 LYS A C 1
ATOM 2952 O O . LYS A 1 375 ? -9.538 24.649 19.297 1.00 72.50 375 LYS A O 1
ATOM 2957 N N . LYS A 1 376 ? -9.912 25.285 17.169 1.00 78.06 376 LYS A N 1
ATOM 2958 C CA . LYS A 1 376 ? -8.639 24.822 16.605 1.00 78.06 376 LYS A CA 1
ATOM 2959 C C . LYS A 1 376 ? -7.672 25.998 16.510 1.00 78.06 376 LYS A C 1
ATOM 2961 O O . LYS A 1 376 ? -8.029 27.054 15.995 1.00 78.06 376 LYS A O 1
ATOM 2966 N N . ALA A 1 377 ? -6.454 25.817 17.015 1.00 77.69 377 ALA A N 1
ATOM 2967 C CA . ALA A 1 377 ? -5.368 26.738 16.706 1.00 77.69 377 ALA A CA 1
ATOM 2968 C C . ALA A 1 377 ? -4.972 26.575 15.223 1.00 77.69 377 ALA A C 1
ATOM 2970 O O . ALA A 1 377 ? -5.063 25.446 14.720 1.00 77.69 377 ALA A O 1
ATOM 2971 N N . PRO A 1 378 ? -4.524 27.650 14.544 1.00 77.12 378 PRO A N 1
ATOM 2972 C CA . PRO A 1 378 ? -4.003 27.576 13.179 1.00 77.12 378 PRO A CA 1
ATOM 2973 C C . PRO A 1 378 ? -2.908 26.518 13.023 1.00 77.12 378 PRO A C 1
ATOM 2975 O O . PRO A 1 378 ? -2.212 26.185 13.990 1.00 77.12 378 PRO A O 1
ATOM 2978 N N . LEU A 1 379 ? -2.749 25.986 11.809 1.00 79.62 379 LEU A N 1
ATOM 2979 C CA . LEU A 1 379 ? -1.682 25.026 11.545 1.00 79.62 379 LEU A CA 1
ATOM 2980 C C . LEU A 1 379 ? -0.328 25.720 11.650 1.00 79.62 379 LEU A C 1
ATOM 2982 O O . LEU A 1 379 ? -0.085 26.764 11.050 1.00 79.62 379 LEU A O 1
ATOM 2986 N N . ASP A 1 380 ? 0.583 25.090 12.382 1.00 77.25 380 ASP A N 1
ATOM 2987 C CA . ASP A 1 380 ? 1.987 25.468 12.362 1.00 77.25 380 ASP A CA 1
ATOM 2988 C C . ASP A 1 380 ? 2.661 24.788 11.166 1.00 77.25 380 ASP A C 1
ATOM 2990 O O . ASP A 1 380 ? 3.073 23.627 11.228 1.00 77.25 380 ASP A O 1
ATOM 2994 N N . TRP A 1 381 ? 2.753 25.520 10.059 1.00 72.62 381 TRP A N 1
ATOM 2995 C CA . TRP A 1 381 ? 3.335 25.045 8.802 1.00 72.62 381 TRP A CA 1
ATOM 2996 C C . TRP A 1 381 ? 4.853 24.797 8.874 1.00 72.62 381 TRP A C 1
ATOM 2998 O O . TRP A 1 381 ? 5.421 24.264 7.920 1.00 72.62 381 TRP A O 1
ATOM 3008 N N . GLN A 1 382 ? 5.517 25.163 9.980 1.00 68.19 382 GLN A N 1
ATOM 3009 C CA . GLN A 1 382 ? 6.932 24.861 10.222 1.00 68.19 382 GLN A CA 1
ATOM 3010 C C . GLN A 1 382 ? 7.131 23.531 10.962 1.00 68.19 382 GLN A C 1
ATOM 3012 O O . GLN A 1 382 ? 8.227 22.967 10.931 1.00 68.19 382 GLN A O 1
ATOM 3017 N N . LYS A 1 383 ? 6.084 22.998 11.604 1.00 66.38 383 LYS A N 1
ATOM 3018 C CA . LYS A 1 383 ? 6.131 21.707 12.299 1.00 66.38 383 LYS A CA 1
ATOM 3019 C C . LYS A 1 383 ? 5.930 20.525 11.343 1.00 66.38 383 LYS A C 1
ATOM 3021 O O . LYS A 1 383 ? 5.273 20.647 10.309 1.00 66.38 383 LYS A O 1
ATOM 3026 N N . PRO A 1 384 ? 6.477 19.341 11.679 1.00 59.38 384 PRO A N 1
ATOM 3027 C CA . PRO A 1 384 ? 6.305 18.145 10.864 1.00 59.38 384 PRO A CA 1
ATOM 3028 C C . PRO A 1 384 ? 4.823 17.756 10.741 1.00 59.38 384 PRO A C 1
ATOM 3030 O O . PRO A 1 384 ? 4.090 17.750 11.731 1.00 59.38 384 PRO A O 1
ATOM 3033 N N . ARG A 1 385 ? 4.409 17.356 9.526 1.00 57.38 385 ARG A N 1
ATOM 3034 C CA . ARG A 1 385 ? 3.017 17.003 9.158 1.00 57.38 385 ARG A CA 1
ATOM 3035 C C . ARG A 1 385 ? 2.317 16.066 10.154 1.00 57.38 385 ARG A C 1
ATOM 3037 O O . ARG A 1 385 ? 1.115 16.188 10.366 1.00 57.38 385 ARG A O 1
ATOM 3044 N N . GLY A 1 386 ? 3.065 15.157 10.783 1.00 59.38 386 GLY A N 1
ATOM 3045 C CA . GLY A 1 386 ? 2.525 14.162 11.714 1.00 59.38 386 GLY A CA 1
ATOM 3046 C C . GLY A 1 386 ? 1.912 14.739 12.995 1.00 59.38 386 GLY A C 1
ATOM 3047 O O . GLY A 1 386 ? 1.000 14.126 13.538 1.00 59.38 386 GLY A O 1
ATOM 3048 N N . ALA A 1 387 ? 2.345 15.921 13.450 1.00 67.62 387 ALA A N 1
ATOM 3049 C CA . ALA A 1 387 ? 1.904 16.485 14.731 1.00 67.62 387 ALA A CA 1
ATOM 3050 C C . ALA A 1 387 ? 0.407 16.846 14.748 1.00 67.62 387 ALA A C 1
ATOM 3052 O O . ALA A 1 387 ? -0.265 16.704 15.768 1.00 67.62 387 ALA A O 1
ATOM 3053 N N . PHE A 1 388 ? -0.127 17.288 13.608 1.00 80.31 388 PHE A N 1
ATOM 3054 C CA . PHE A 1 388 ? -1.546 17.601 13.459 1.00 80.31 388 PHE A CA 1
ATOM 3055 C C . PHE A 1 388 ? -2.399 16.328 13.355 1.00 80.31 388 PHE A C 1
ATOM 3057 O O . PHE A 1 388 ? -3.395 16.189 14.062 1.00 80.31 388 PHE A O 1
ATOM 3064 N N . GLU A 1 389 ? -1.998 15.374 12.511 1.00 85.69 389 GLU A N 1
ATOM 3065 C CA . GLU A 1 389 ? -2.753 14.130 12.315 1.00 85.69 389 GLU A CA 1
ATOM 3066 C C . GLU A 1 389 ? -2.811 13.288 13.596 1.00 85.69 389 GLU A C 1
ATOM 3068 O O . GLU A 1 389 ? -3.840 12.675 13.889 1.00 85.69 389 GLU A O 1
ATOM 3073 N N . ALA A 1 390 ? -1.733 13.308 14.390 1.00 83.94 390 ALA A N 1
ATOM 3074 C CA . ALA A 1 390 ? -1.648 12.653 15.690 1.00 83.94 390 ALA A CA 1
ATOM 3075 C C . ALA A 1 390 ? -2.813 13.041 16.613 1.00 83.94 390 ALA A C 1
ATOM 3077 O O . ALA A 1 390 ? -3.397 12.164 17.245 1.00 83.94 390 ALA A O 1
ATOM 3078 N N . ARG A 1 391 ? -3.236 14.316 16.627 1.00 85.00 391 ARG A N 1
ATOM 3079 C CA . ARG A 1 391 ? -4.378 14.791 17.436 1.00 85.00 391 ARG A CA 1
ATOM 3080 C C . ARG A 1 391 ? -5.657 13.988 17.185 1.00 85.00 391 ARG A C 1
ATOM 3082 O O . ARG A 1 391 ? -6.428 13.768 18.114 1.00 85.00 391 ARG A O 1
ATOM 3089 N N . TYR A 1 392 ? -5.871 13.558 15.945 1.00 89.06 392 TYR A N 1
ATOM 3090 C CA . TYR A 1 392 ? -7.074 12.837 15.535 1.00 89.06 392 TYR A CA 1
ATOM 3091 C C . TYR A 1 392 ? -6.878 11.328 15.543 1.00 89.06 392 TYR A C 1
ATOM 3093 O O . TYR A 1 392 ? -7.793 10.598 15.913 1.00 89.06 392 TYR A O 1
ATOM 3101 N N . LEU A 1 393 ? -5.703 10.840 15.145 1.00 89.31 393 LEU A N 1
ATOM 3102 C CA . LEU A 1 393 ? -5.474 9.412 14.934 1.00 89.31 393 LEU A CA 1
ATOM 3103 C C . LEU A 1 393 ? -4.871 8.706 16.141 1.00 89.31 393 LEU A C 1
ATOM 3105 O O . LEU A 1 393 ? -5.079 7.502 16.287 1.00 89.31 393 LEU A O 1
ATOM 3109 N N . HIS A 1 394 ? -4.176 9.413 17.036 1.00 87.56 394 HIS A N 1
ATOM 3110 C CA . HIS A 1 394 ? -3.549 8.824 18.221 1.00 87.56 394 HIS A CA 1
ATOM 3111 C C . HIS A 1 394 ? -4.544 8.588 19.363 1.00 87.56 394 HIS A C 1
ATOM 3113 O O . HIS A 1 394 ? -4.364 9.027 20.497 1.00 87.56 394 HIS A O 1
ATOM 3119 N N . GLN A 1 395 ? -5.607 7.851 19.051 1.00 80.69 395 GLN A N 1
ATOM 3120 C CA . GLN A 1 395 ? -6.694 7.522 19.967 1.00 80.69 395 GLN A CA 1
ATOM 3121 C C . GLN A 1 395 ? -6.464 6.215 20.739 1.00 80.69 395 GLN A C 1
ATOM 3123 O O . GLN A 1 395 ? -7.349 5.759 21.470 1.00 80.69 395 GLN A O 1
ATOM 3128 N N . LEU A 1 396 ? -5.334 5.536 20.522 1.00 71.69 396 LEU A N 1
ATOM 3129 C CA . LEU A 1 396 ? -4.960 4.331 21.256 1.00 71.69 396 LEU A CA 1
ATOM 3130 C C . LEU A 1 396 ? -3.957 4.673 22.353 1.00 71.69 396 LEU A C 1
ATOM 3132 O O . LEU A 1 396 ? -3.077 5.508 22.181 1.00 71.69 396 LEU A O 1
ATOM 3136 N N . TYR A 1 397 ? -4.051 3.952 23.468 1.00 71.19 397 TYR A N 1
ATOM 3137 C CA . TYR A 1 397 ? -3.105 4.047 24.580 1.00 71.19 397 TYR A CA 1
ATOM 3138 C C . TYR A 1 397 ? -2.894 5.490 25.110 1.00 71.19 397 TYR A C 1
ATOM 3140 O O . TYR A 1 397 ? -1.747 5.940 25.155 1.00 71.19 397 TYR A O 1
ATOM 3148 N N . PRO A 1 398 ? -3.955 6.211 25.537 1.00 67.12 398 PRO A N 1
ATOM 3149 C CA . PRO A 1 398 ? -3.856 7.594 26.039 1.00 67.12 398 PRO A CA 1
ATOM 3150 C C . PRO A 1 398 ? -2.859 7.768 27.197 1.00 67.12 398 PRO A C 1
ATOM 3152 O O . PRO A 1 398 ? -2.249 8.816 27.340 1.00 67.12 398 PRO A O 1
ATOM 3155 N N . GLN A 1 399 ? -2.623 6.707 27.965 1.00 61.50 399 GLN A N 1
ATOM 3156 C CA . GLN A 1 399 ? -1.646 6.619 29.046 1.00 61.50 399 GLN A CA 1
ATOM 3157 C C . GLN A 1 399 ? -0.173 6.550 28.578 1.00 61.50 399 GLN A C 1
ATOM 3159 O O . GLN A 1 399 ? 0.713 6.285 29.382 1.00 61.50 399 GLN A O 1
ATOM 3164 N N . ILE A 1 400 ? 0.115 6.664 27.277 1.00 66.50 400 ILE A N 1
ATOM 3165 C CA . ILE A 1 400 ? 1.469 6.924 26.763 1.00 66.50 400 ILE A CA 1
ATOM 3166 C C . ILE A 1 400 ? 1.561 8.424 26.487 1.00 66.50 400 ILE A C 1
ATOM 3168 O O . ILE A 1 400 ? 0.952 8.912 25.531 1.00 66.50 400 ILE A O 1
ATOM 3172 N N . GLU A 1 401 ? 2.337 9.128 27.311 1.00 66.94 401 GLU A N 1
ATOM 3173 C CA . GLU A 1 401 ? 2.537 10.577 27.185 1.00 66.94 401 GLU A CA 1
ATOM 3174 C C . GLU A 1 401 ? 3.270 10.944 25.892 1.00 66.94 401 GLU A C 1
ATOM 3176 O O . GLU A 1 401 ? 2.903 11.903 25.218 1.00 66.94 401 GLU A O 1
ATOM 3181 N N . ARG A 1 402 ? 4.269 10.142 25.495 1.00 69.31 402 ARG A N 1
ATOM 3182 C CA . ARG A 1 402 ? 5.004 10.355 24.242 1.00 69.31 402 ARG A CA 1
ATOM 3183 C C . ARG A 1 402 ? 4.124 10.090 23.024 1.00 69.31 402 ARG A C 1
ATOM 3185 O O . ARG A 1 402 ? 3.354 9.128 22.985 1.00 69.31 402 ARG A O 1
ATOM 3192 N N . ASP A 1 403 ? 4.298 10.919 22.004 1.00 68.94 403 ASP A N 1
ATOM 3193 C CA . ASP A 1 403 ? 3.632 10.746 20.724 1.00 68.94 403 ASP A CA 1
ATOM 3194 C C . ASP A 1 403 ? 4.315 9.638 19.919 1.00 68.94 403 ASP A C 1
ATOM 3196 O O . ASP A 1 403 ? 5.484 9.762 19.554 1.00 68.94 403 ASP A O 1
ATOM 3200 N N . THR A 1 404 ? 3.633 8.507 19.713 1.00 71.06 404 THR A N 1
ATOM 3201 C CA . THR A 1 404 ? 4.242 7.340 19.067 1.00 71.06 404 THR A CA 1
ATOM 3202 C C . THR A 1 404 ? 3.292 6.647 18.086 1.00 71.06 404 THR A C 1
ATOM 3204 O O . THR A 1 404 ? 2.087 6.580 18.347 1.00 71.06 404 THR A O 1
ATOM 3207 N N . PRO A 1 405 ? 3.806 6.026 17.000 1.00 68.06 405 PRO A N 1
ATOM 3208 C CA . PRO A 1 405 ? 2.974 5.336 16.007 1.00 68.06 405 PRO A CA 1
ATOM 3209 C C . PRO A 1 405 ? 2.090 4.221 16.582 1.00 68.06 405 PRO A C 1
ATOM 3211 O O . PRO A 1 405 ? 1.086 3.844 15.984 1.00 68.06 405 PRO A O 1
ATOM 3214 N N . GLN A 1 406 ? 2.424 3.674 17.759 1.00 69.56 406 GLN A N 1
ATOM 3215 C CA . GLN A 1 406 ? 1.589 2.662 18.407 1.00 69.56 406 GLN A CA 1
ATOM 3216 C C . GLN A 1 406 ? 0.214 3.205 18.819 1.00 69.56 406 GLN A C 1
ATOM 3218 O O . GLN A 1 406 ? -0.697 2.389 18.977 1.00 69.56 406 GLN A O 1
ATOM 3223 N N . LYS A 1 407 ? 0.072 4.529 18.984 1.00 79.75 407 LYS A N 1
ATOM 3224 C CA . LYS A 1 407 ? -1.180 5.203 19.349 1.00 79.75 407 LYS A CA 1
ATOM 3225 C C . LYS A 1 407 ? -2.159 5.331 18.175 1.00 79.75 407 LYS A C 1
ATOM 3227 O O . LYS A 1 407 ? -3.336 5.585 18.417 1.00 79.75 407 LYS A O 1
ATOM 3232 N N . ASP A 1 408 ? -1.705 5.139 16.936 1.00 83.25 408 ASP A N 1
ATOM 3233 C CA . ASP A 1 408 ? -2.514 5.339 15.729 1.00 83.25 408 ASP A CA 1
ATOM 3234 C C . ASP A 1 408 ? -3.635 4.288 15.599 1.00 83.25 408 ASP A C 1
ATOM 3236 O O . ASP A 1 408 ? -3.382 3.082 15.511 1.00 83.25 408 ASP A O 1
ATOM 3240 N N . ILE A 1 409 ? -4.888 4.750 15.572 1.00 86.44 409 ILE A N 1
ATOM 3241 C CA . ILE A 1 409 ? -6.084 3.920 15.397 1.00 86.44 409 ILE A CA 1
ATOM 3242 C C . ILE A 1 409 ? -6.094 3.173 14.056 1.00 86.44 409 ILE A C 1
ATOM 3244 O O . ILE A 1 409 ? -6.592 2.050 13.988 1.00 86.44 409 ILE A O 1
ATOM 3248 N N . LEU A 1 410 ? -5.464 3.721 13.012 1.00 89.31 410 LEU A N 1
ATOM 3249 C CA . LEU A 1 410 ? -5.369 3.099 11.687 1.00 89.31 410 LEU A CA 1
ATOM 3250 C C . LEU A 1 410 ? -4.437 1.884 11.657 1.00 89.31 410 LEU A C 1
ATOM 3252 O O . LEU A 1 410 ? -4.270 1.259 10.610 1.00 89.31 410 LEU A O 1
ATOM 3256 N N . ARG A 1 411 ? -3.844 1.497 12.791 1.00 84.81 411 ARG A N 1
ATOM 3257 C CA . ARG A 1 411 ? -3.256 0.161 12.962 1.00 84.81 411 ARG A CA 1
ATOM 3258 C C . ARG A 1 411 ? -4.290 -0.952 12.842 1.00 84.81 411 ARG A C 1
ATOM 3260 O O . ARG A 1 411 ? -3.924 -2.048 12.441 1.00 84.81 411 ARG A O 1
ATOM 3267 N N . GLY A 1 412 ? -5.549 -0.663 13.166 1.00 81.94 412 GLY A N 1
ATOM 3268 C CA . GLY A 1 412 ? -6.653 -1.594 12.973 1.00 81.94 412 GLY A CA 1
ATOM 3269 C C . GLY A 1 412 ? -7.202 -1.622 11.547 1.00 81.94 412 GLY A C 1
ATOM 3270 O O . GLY A 1 412 ? -8.126 -2.370 11.290 1.00 81.94 412 GLY A O 1
ATOM 3271 N N . LEU A 1 413 ? -6.670 -0.821 10.620 1.00 90.94 413 LEU A N 1
ATOM 3272 C CA . LEU A 1 413 ? -7.075 -0.818 9.214 1.00 90.94 413 LEU A CA 1
ATOM 3273 C C . LEU A 1 413 ? -5.893 -1.276 8.360 1.00 90.94 413 LEU A C 1
ATOM 3275 O O . LEU A 1 413 ? -4.841 -0.636 8.364 1.00 90.94 413 LEU A O 1
ATOM 3279 N N . SER A 1 414 ? -6.047 -2.355 7.605 1.00 85.44 414 SER A N 1
ATOM 3280 C CA . SER A 1 414 ? -5.038 -2.849 6.665 1.00 85.44 414 SER A CA 1
ATOM 3281 C C . SER A 1 414 ? -5.610 -2.898 5.257 1.00 85.44 414 SER A C 1
ATOM 3283 O O . SER A 1 414 ? -6.780 -3.212 5.081 1.00 85.44 414 SER A O 1
ATOM 3285 N N . VAL A 1 415 ? -4.783 -2.588 4.264 1.00 89.19 415 VAL A N 1
ATOM 3286 C CA . VAL A 1 415 ? -5.123 -2.740 2.847 1.00 89.19 415 VAL A CA 1
ATOM 3287 C C . VAL A 1 415 ? -3.986 -3.514 2.204 1.00 89.19 415 VAL A C 1
ATOM 3289 O O . VAL A 1 415 ? -2.825 -3.136 2.392 1.00 89.19 415 VAL A O 1
ATOM 3292 N N . SER A 1 416 ? -4.296 -4.600 1.500 1.00 80.62 416 SER A N 1
ATOM 3293 C CA . SER A 1 416 ? -3.283 -5.345 0.757 1.00 80.62 416 SER A CA 1
ATOM 3294 C C . SER A 1 416 ? -2.816 -4.558 -0.467 1.00 80.62 416 SER A C 1
ATOM 3296 O O . SER A 1 416 ? -3.472 -3.626 -0.938 1.00 80.62 416 SER A O 1
ATOM 3298 N N . ASP A 1 417 ? -1.670 -4.944 -1.012 1.00 90.31 417 ASP A N 1
ATOM 3299 C CA . ASP A 1 417 ? -1.339 -4.572 -2.384 1.00 90.31 417 ASP A CA 1
ATOM 3300 C C . ASP A 1 417 ? -2.417 -5.119 -3.335 1.00 90.31 417 ASP A C 1
ATOM 3302 O O . ASP A 1 417 ? -3.066 -6.127 -3.028 1.00 90.31 417 ASP A O 1
ATOM 3306 N N . SER A 1 418 ? -2.662 -4.427 -4.449 1.00 91.19 418 SER A N 1
ATOM 3307 C CA . SER A 1 418 ? -3.630 -4.899 -5.438 1.00 91.19 418 SER A CA 1
ATOM 3308 C C . SER A 1 418 ? -3.139 -6.150 -6.162 1.00 91.19 418 SER A C 1
ATOM 3310 O O . SER A 1 418 ? -1.942 -6.447 -6.199 1.00 91.19 418 SER A O 1
ATOM 3312 N N . GLN A 1 419 ? -4.066 -6.828 -6.833 1.00 88.62 419 GLN A N 1
ATOM 3313 C CA . GLN A 1 419 ? -3.715 -7.748 -7.909 1.00 88.62 419 GLN A CA 1
ATOM 3314 C C . GLN A 1 419 ? -2.924 -7.027 -9.015 1.00 88.62 419 GLN A C 1
ATOM 3316 O O . GLN A 1 419 ? -2.932 -5.793 -9.116 1.00 88.62 419 GLN A O 1
ATOM 3321 N N . VAL A 1 420 ? -2.223 -7.820 -9.825 1.00 92.50 420 VAL A N 1
ATOM 3322 C CA . VAL A 1 420 ? -1.458 -7.327 -10.972 1.00 92.50 420 VAL A CA 1
ATOM 3323 C C . VAL A 1 420 ? -2.399 -6.682 -11.986 1.00 92.50 420 VAL A C 1
ATOM 3325 O O . VAL A 1 420 ? -3.451 -7.229 -12.305 1.00 92.50 420 VAL A O 1
ATOM 3328 N N . ILE A 1 421 ? -1.992 -5.525 -12.499 1.00 92.38 421 ILE A N 1
ATOM 3329 C CA . ILE A 1 421 ? -2.676 -4.807 -13.570 1.00 92.38 421 ILE A CA 1
ATOM 3330 C C . ILE A 1 421 ? -2.046 -5.216 -14.899 1.00 92.38 421 ILE A C 1
ATOM 3332 O O . ILE A 1 421 ? -0.824 -5.191 -15.043 1.00 92.38 421 ILE A O 1
ATOM 3336 N N . ALA A 1 422 ? -2.883 -5.607 -15.857 1.00 89.12 422 ALA A N 1
ATOM 3337 C CA . ALA A 1 422 ? -2.434 -5.993 -17.188 1.00 89.12 422 ALA A CA 1
ATOM 3338 C C . ALA A 1 422 ? -1.862 -4.791 -17.953 1.00 89.12 422 ALA A C 1
ATOM 3340 O O . ALA A 1 422 ? -2.401 -3.688 -17.874 1.00 89.12 422 ALA A O 1
ATOM 3341 N N . ASP A 1 423 ? -0.836 -5.016 -18.775 1.00 84.88 423 ASP A N 1
ATOM 3342 C CA . ASP A 1 423 ? -0.224 -3.952 -19.583 1.00 84.88 423 ASP A CA 1
ATOM 3343 C C . ASP A 1 423 ? -1.219 -3.301 -20.557 1.00 84.88 423 ASP A C 1
ATOM 3345 O O . ASP A 1 423 ? -1.119 -2.112 -20.845 1.00 84.88 423 ASP A O 1
ATOM 3349 N N . SER A 1 424 ? -2.240 -4.040 -21.008 1.00 87.62 424 SER A N 1
ATOM 3350 C CA . SER A 1 424 ? -3.322 -3.510 -21.851 1.00 87.62 424 SER A CA 1
ATOM 3351 C C . SER A 1 424 ? -4.189 -2.456 -21.153 1.00 87.62 424 SER A C 1
ATOM 3353 O O . SER A 1 424 ? -4.876 -1.692 -21.825 1.00 87.62 424 SER A O 1
ATOM 3355 N N . ALA A 1 425 ? -4.178 -2.419 -19.818 1.00 92.19 425 ALA A N 1
ATOM 3356 C CA . ALA A 1 425 ? -4.869 -1.415 -19.012 1.00 92.19 425 ALA A CA 1
ATOM 3357 C C . ALA A 1 425 ? -4.009 -0.159 -18.774 1.00 92.19 425 ALA A C 1
ATOM 3359 O O . ALA A 1 425 ? -4.477 0.797 -18.149 1.00 92.19 425 ALA A O 1
ATOM 3360 N N . MET A 1 426 ? -2.759 -0.148 -19.249 1.00 91.44 426 MET A N 1
ATOM 3361 C CA . MET A 1 426 ? -1.811 0.944 -19.054 1.00 91.44 426 MET A CA 1
ATOM 3362 C C . MET A 1 426 ? -1.783 1.893 -20.257 1.00 91.44 426 MET A C 1
ATOM 3364 O O . MET A 1 426 ? -1.943 1.498 -21.409 1.00 91.44 426 MET A O 1
ATOM 3368 N N . CYS A 1 427 ? -1.526 3.172 -19.999 1.00 89.62 427 CYS A N 1
ATOM 3369 C CA . CYS A 1 427 ? -1.354 4.201 -21.019 1.00 89.62 427 CYS A CA 1
ATOM 3370 C C . CYS A 1 427 ? -0.257 5.201 -20.628 1.00 89.62 427 CYS A C 1
ATOM 3372 O O . CYS A 1 427 ? 0.094 5.342 -19.456 1.00 89.62 427 CYS A O 1
ATOM 3374 N N . LEU A 1 428 ? 0.260 5.947 -21.605 1.00 87.81 428 LEU A N 1
ATOM 3375 C CA . LEU A 1 428 ? 1.172 7.063 -21.366 1.00 87.81 428 LEU A CA 1
ATOM 3376 C C . LEU A 1 428 ? 0.429 8.373 -21.615 1.00 87.81 428 LEU A C 1
ATOM 3378 O O . LEU A 1 428 ? -0.012 8.631 -22.728 1.00 87.81 428 LEU A O 1
ATOM 3382 N N . SER A 1 429 ? 0.303 9.195 -20.577 1.00 87.75 429 SER A N 1
ATOM 3383 C CA . SER A 1 429 ? -0.436 10.455 -20.645 1.00 87.75 429 SER A CA 1
ATOM 3384 C C . SER A 1 429 ? 0.484 11.643 -20.407 1.00 87.75 429 SER A C 1
ATOM 3386 O O . SER A 1 429 ? 1.191 11.696 -19.394 1.00 87.75 429 SER A O 1
ATOM 3388 N N . CYS A 1 430 ? 0.393 12.656 -21.269 1.00 85.75 430 CYS A N 1
ATOM 3389 C CA . CYS A 1 430 ? 0.952 13.977 -20.992 1.00 85.75 430 CYS A CA 1
ATOM 3390 C C . CYS A 1 430 ? 0.193 14.640 -19.839 1.00 85.75 430 CYS A C 1
ATOM 3392 O O . CYS A 1 430 ? -1.037 14.568 -19.767 1.00 85.75 430 CYS A O 1
ATOM 3394 N N . LYS A 1 431 ? 0.918 15.273 -18.915 1.00 88.50 431 LYS A N 1
ATOM 3395 C CA . LYS A 1 431 ? 0.309 16.026 -17.820 1.00 88.50 431 LYS A CA 1
ATOM 3396 C C . LYS A 1 431 ? -0.178 17.380 -18.333 1.00 88.50 431 LYS A C 1
ATOM 3398 O O . LYS A 1 431 ? 0.590 18.151 -18.902 1.00 88.50 431 LYS A O 1
ATOM 3403 N N . CYS A 1 432 ? -1.427 17.697 -18.036 1.00 90.69 432 CYS A N 1
ATOM 3404 C CA . CYS A 1 432 ? -2.062 18.965 -18.347 1.00 90.69 432 CYS A CA 1
ATOM 3405 C C . CYS A 1 432 ? -2.511 19.658 -17.054 1.00 90.69 432 CYS A C 1
ATOM 3407 O O . CYS A 1 432 ? -3.032 19.019 -16.137 1.00 90.69 432 CYS A O 1
ATOM 3409 N N . ASP A 1 433 ? -2.318 20.970 -16.985 1.00 92.81 433 ASP A N 1
ATOM 3410 C CA . ASP A 1 433 ? -2.852 21.808 -15.915 1.00 92.81 433 ASP A CA 1
ATOM 3411 C C . ASP A 1 433 ? -3.963 22.690 -16.504 1.00 92.81 433 ASP A C 1
ATOM 3413 O O . ASP A 1 433 ? -3.719 23.435 -17.453 1.00 92.81 433 ASP A O 1
ATOM 3417 N N . ALA A 1 434 ? -5.173 22.593 -15.953 1.00 94.50 434 ALA A N 1
ATOM 3418 C CA . ALA A 1 434 ? -6.306 23.444 -16.308 1.00 94.50 434 ALA A CA 1
ATOM 3419 C C . ALA A 1 434 ? -6.438 24.586 -15.293 1.00 94.50 434 ALA A C 1
ATOM 3421 O O . ALA A 1 434 ? -6.429 24.337 -14.083 1.00 94.50 434 ALA A O 1
ATOM 3422 N N . SER A 1 435 ? -6.541 25.826 -15.768 1.00 94.44 435 SER A N 1
ATOM 3423 C CA . SER A 1 435 ? -6.802 27.000 -14.928 1.00 94.44 435 SER A CA 1
ATOM 3424 C C . SER A 1 435 ? -8.271 27.067 -14.487 1.00 94.44 435 SER A C 1
ATOM 3426 O O . SER A 1 435 ? -9.115 26.299 -14.945 1.00 94.44 435 SER A O 1
ATOM 3428 N N . ILE A 1 436 ? -8.597 28.036 -13.630 1.00 94.00 436 ILE A N 1
ATOM 3429 C CA . ILE A 1 436 ? -9.975 28.348 -13.207 1.00 94.00 436 ILE A CA 1
ATOM 3430 C C . ILE A 1 436 ? -10.912 28.629 -14.392 1.00 94.00 436 ILE A C 1
ATOM 3432 O O . ILE A 1 436 ? -12.074 28.227 -14.370 1.00 94.00 436 ILE A O 1
ATOM 3436 N N . SER A 1 437 ?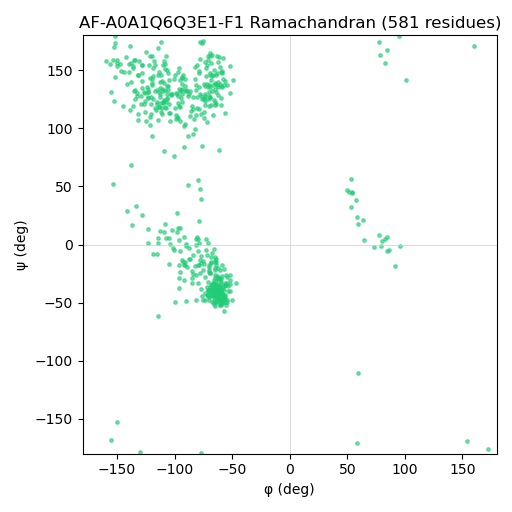 -10.405 29.256 -15.457 1.00 93.75 437 SER A N 1
ATOM 3437 C CA . SER A 1 437 ? -11.181 29.537 -16.671 1.00 93.75 437 SER A CA 1
ATOM 3438 C C . SER A 1 437 ? -11.327 28.327 -17.601 1.00 93.75 437 SER A C 1
ATOM 3440 O O . SER A 1 437 ? -11.881 28.470 -18.683 1.00 93.75 437 SER A O 1
ATOM 3442 N N . GLY A 1 438 ? -10.782 27.162 -17.233 1.00 92.38 438 GLY A N 1
ATOM 3443 C CA . GLY A 1 438 ? -10.759 25.967 -18.080 1.00 92.38 438 GLY A CA 1
ATOM 3444 C C . GLY A 1 438 ? -9.654 25.973 -19.140 1.00 92.38 438 GLY A C 1
ATOM 3445 O O . GLY A 1 438 ? -9.545 25.022 -19.907 1.00 92.38 438 GLY A O 1
ATOM 3446 N N . ALA A 1 439 ? -8.793 26.999 -19.178 1.00 93.50 439 ALA A N 1
ATOM 3447 C CA . ALA A 1 439 ? -7.682 27.045 -20.125 1.00 93.50 439 ALA A CA 1
ATOM 3448 C C . ALA A 1 439 ? -6.638 25.976 -19.772 1.00 93.50 439 ALA A C 1
ATOM 3450 O O . ALA A 1 439 ? -6.147 25.921 -18.640 1.00 93.50 439 ALA A O 1
ATOM 3451 N N . VAL A 1 440 ? -6.290 25.134 -20.745 1.00 92.69 440 VAL A N 1
ATOM 3452 C CA . VAL A 1 440 ? -5.423 23.969 -20.539 1.00 92.69 440 VAL A CA 1
ATOM 3453 C C . VAL A 1 440 ? -4.011 24.251 -21.026 1.00 92.69 440 VAL A C 1
ATOM 3455 O O . VAL A 1 440 ? -3.792 24.649 -22.168 1.00 92.69 440 VAL A O 1
ATOM 3458 N N . ARG A 1 441 ? -3.027 23.971 -20.171 1.00 90.25 441 ARG A N 1
ATOM 3459 C CA . ARG A 1 441 ? -1.605 24.016 -20.511 1.00 90.25 441 ARG A CA 1
ATOM 3460 C C . ARG A 1 441 ? -0.993 22.623 -20.417 1.00 90.25 441 ARG A C 1
ATOM 3462 O O . ARG A 1 441 ? -0.983 22.018 -19.344 1.00 90.25 441 ARG A O 1
ATOM 3469 N N . LYS A 1 442 ? -0.413 22.145 -21.520 1.00 86.75 442 LYS A N 1
ATOM 3470 C CA . LYS A 1 442 ? 0.396 20.917 -21.539 1.00 86.75 442 LYS A CA 1
ATOM 3471 C C . LYS A 1 442 ? 1.738 21.158 -20.845 1.00 86.75 442 LYS A C 1
ATOM 3473 O O . LYS A 1 442 ? 2.371 22.200 -21.031 1.00 86.75 442 LYS A O 1
ATOM 3478 N N . LEU A 1 443 ? 2.173 20.197 -20.040 1.00 83.62 443 LEU A N 1
ATOM 3479 C CA . LEU A 1 443 ? 3.463 20.214 -19.358 1.00 83.62 443 LEU A CA 1
ATOM 3480 C C . LEU A 1 443 ? 4.419 19.208 -20.009 1.00 83.62 443 LEU A C 1
ATOM 3482 O O . LEU A 1 443 ? 3.976 18.166 -20.483 1.00 83.62 443 LEU A O 1
ATOM 3486 N N . PRO A 1 444 ? 5.740 19.455 -19.982 1.00 77.38 444 PRO A N 1
ATOM 3487 C CA . PRO A 1 444 ? 6.741 18.574 -20.589 1.00 77.38 444 PRO A CA 1
ATOM 3488 C C . PRO A 1 444 ? 7.022 17.312 -19.747 1.00 77.38 444 PRO A C 1
ATOM 3490 O O . PRO A 1 444 ? 8.168 16.900 -19.601 1.00 77.38 444 PRO A O 1
ATOM 3493 N N . VAL A 1 445 ? 5.989 16.718 -19.148 1.00 81.44 445 VAL A N 1
ATOM 3494 C CA . VAL A 1 445 ? 6.086 15.533 -18.290 1.00 81.44 445 VAL A CA 1
ATOM 3495 C C . VAL A 1 445 ? 4.988 14.561 -18.682 1.00 81.44 445 VAL A C 1
ATOM 3497 O O . VAL A 1 445 ? 3.804 14.902 -18.649 1.00 81.44 445 VAL A O 1
ATOM 3500 N N . CYS A 1 446 ? 5.384 13.332 -18.986 1.00 85.81 446 CYS A N 1
ATOM 3501 C CA . CYS A 1 446 ? 4.481 12.221 -19.230 1.00 85.81 446 CYS A CA 1
ATOM 3502 C C . CYS A 1 446 ? 4.483 11.260 -18.047 1.00 85.81 446 CYS A C 1
ATOM 3504 O O . CYS A 1 446 ? 5.486 11.086 -17.352 1.00 85.81 446 CYS A O 1
ATOM 3506 N N . ARG A 1 447 ? 3.337 10.634 -17.807 1.00 88.75 447 ARG A N 1
ATOM 3507 C CA . ARG A 1 447 ? 3.149 9.645 -16.751 1.00 88.75 447 ARG A CA 1
ATOM 3508 C C . ARG A 1 447 ? 2.595 8.377 -17.349 1.00 88.75 447 ARG A C 1
ATOM 3510 O O . ARG A 1 447 ? 1.595 8.411 -18.063 1.00 88.75 447 ARG A O 1
ATOM 3517 N N . GLU A 1 448 ? 3.228 7.269 -17.016 1.00 90.75 448 GLU A N 1
ATOM 3518 C CA . GLU A 1 448 ? 2.608 5.969 -17.191 1.00 90.75 448 GLU A CA 1
ATOM 3519 C C . GLU A 1 448 ? 1.459 5.842 -16.186 1.00 90.75 448 GLU A C 1
ATOM 3521 O O . GLU A 1 448 ? 1.639 6.100 -14.993 1.00 90.75 448 GLU A O 1
ATOM 3526 N N . CYS A 1 449 ? 0.271 5.508 -16.670 1.00 92.88 449 CYS A N 1
ATOM 3527 C CA . CYS A 1 449 ? -0.966 5.533 -15.904 1.00 92.88 449 CYS A CA 1
ATOM 3528 C C . CYS A 1 449 ? -1.785 4.278 -16.166 1.00 92.88 449 CYS A C 1
ATOM 3530 O O . CYS A 1 449 ? -1.729 3.725 -17.258 1.00 92.88 449 CYS A O 1
ATOM 3532 N N . ILE A 1 450 ? -2.607 3.892 -15.198 1.00 95.62 450 ILE A N 1
ATOM 3533 C CA . ILE A 1 450 ? -3.754 3.029 -15.465 1.00 95.62 450 ILE A CA 1
ATOM 3534 C C . ILE A 1 450 ? -4.798 3.894 -16.180 1.00 95.62 450 ILE A C 1
ATOM 3536 O O . ILE A 1 450 ? -5.103 5.004 -15.717 1.00 95.62 450 ILE A O 1
ATOM 3540 N N . ALA A 1 451 ? -5.303 3.401 -17.309 1.00 94.88 451 ALA A N 1
ATOM 3541 C CA . ALA A 1 451 ? -6.317 4.065 -18.117 1.00 94.88 451 ALA A CA 1
ATOM 3542 C C . ALA A 1 451 ? -7.643 4.232 -17.340 1.00 94.88 451 ALA A C 1
ATOM 3544 O O . ALA A 1 451 ? -7.859 3.553 -16.330 1.00 94.88 451 ALA A O 1
ATOM 3545 N N . PRO A 1 452 ? -8.551 5.120 -17.777 1.00 95.94 452 PRO A N 1
ATOM 3546 C CA . PRO A 1 452 ? -9.904 5.196 -17.229 1.00 95.94 452 PRO A CA 1
ATOM 3547 C C . PRO A 1 452 ? -10.693 3.885 -17.431 1.00 95.94 452 PRO A C 1
ATOM 3549 O O . PRO A 1 452 ? -10.450 3.130 -18.374 1.00 95.94 452 PRO A O 1
ATOM 3552 N N . GLY A 1 453 ? -11.651 3.613 -16.544 1.00 96.25 453 GLY A N 1
ATOM 3553 C CA . GLY A 1 453 ? -12.575 2.475 -16.617 1.00 96.25 453 GLY A CA 1
ATOM 3554 C C . GLY A 1 453 ? -12.002 1.119 -16.187 1.00 96.25 453 GLY A C 1
ATOM 3555 O O . GLY A 1 453 ? -12.665 0.103 -16.366 1.00 96.25 453 GLY A O 1
ATOM 3556 N N . GLN A 1 454 ? -10.793 1.078 -15.627 1.00 97.44 454 GLN A N 1
ATOM 3557 C CA . GLN A 1 454 ? -10.109 -0.160 -15.245 1.00 97.44 454 GLN A CA 1
ATOM 3558 C C . GLN A 1 454 ? -10.428 -0.551 -13.800 1.00 97.44 454 GLN A C 1
ATOM 3560 O O . GLN A 1 454 ? -10.510 0.306 -12.915 1.00 97.44 454 GLN A O 1
ATOM 3565 N N . LEU A 1 455 ? -10.577 -1.856 -13.561 1.00 96.81 455 LEU A N 1
ATOM 3566 C CA . LEU A 1 455 ? -10.824 -2.432 -12.240 1.00 96.81 455 LEU A CA 1
ATOM 3567 C C . LEU A 1 455 ? -9.512 -2.803 -11.546 1.00 96.81 455 LEU A C 1
ATOM 3569 O O . LEU A 1 455 ? -8.613 -3.392 -12.143 1.00 96.81 455 LEU A O 1
ATOM 3573 N N . ILE A 1 456 ? -9.420 -2.478 -10.260 1.00 96.62 456 ILE A N 1
ATOM 3574 C CA . ILE A 1 456 ? -8.287 -2.792 -9.392 1.00 96.62 456 ILE A CA 1
ATOM 3575 C C . ILE A 1 456 ? -8.839 -3.526 -8.170 1.00 96.62 456 ILE A C 1
ATOM 3577 O O . ILE A 1 456 ? -9.566 -2.937 -7.367 1.00 96.62 456 ILE A O 1
ATOM 3581 N N . HIS A 1 457 ? -8.473 -4.797 -8.018 1.00 89.31 457 HIS A N 1
ATOM 3582 C CA . HIS A 1 457 ? -8.908 -5.639 -6.903 1.00 89.31 457 HIS A CA 1
ATOM 3583 C C . HIS A 1 457 ? -7.869 -5.663 -5.778 1.00 89.31 457 HIS A C 1
ATOM 3585 O O . HIS A 1 457 ? -6.674 -5.841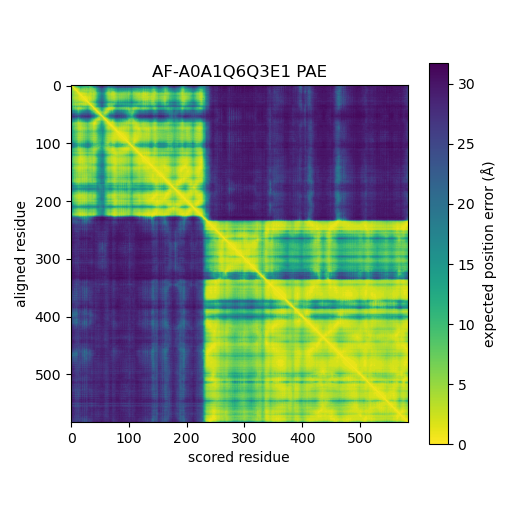 -6.026 1.00 89.31 457 HIS A O 1
ATOM 3591 N N . THR A 1 458 ? -8.321 -5.490 -4.536 1.00 87.75 458 THR A N 1
ATOM 3592 C CA . THR A 1 458 ? -7.508 -5.581 -3.316 1.00 87.75 458 THR A CA 1
ATOM 3593 C C . THR A 1 458 ? -8.367 -6.025 -2.122 1.00 87.75 458 THR A C 1
ATOM 3595 O O . THR A 1 458 ? -9.587 -6.130 -2.225 1.00 87.75 458 THR A O 1
ATOM 3598 N N . THR A 1 459 ? -7.745 -6.276 -0.972 1.00 79.94 459 THR A N 1
ATOM 3599 C CA . THR A 1 459 ? -8.417 -6.681 0.265 1.00 79.94 459 THR A CA 1
ATOM 3600 C C . THR A 1 459 ? -8.293 -5.591 1.326 1.00 79.94 459 THR A C 1
ATOM 3602 O O . THR A 1 459 ? -7.197 -5.098 1.613 1.00 79.94 459 THR A O 1
ATOM 3605 N N . LEU A 1 460 ? -9.418 -5.240 1.952 1.00 86.94 460 LEU A N 1
ATOM 3606 C CA . LEU A 1 460 ? -9.489 -4.370 3.127 1.00 86.94 460 LEU A CA 1
ATOM 3607 C C . LEU A 1 460 ? -9.735 -5.222 4.375 1.00 86.94 460 LEU A C 1
ATOM 3609 O O . LEU A 1 460 ? -10.687 -5.992 4.425 1.00 86.94 460 LEU A O 1
ATOM 3613 N N . THR A 1 461 ? -8.934 -5.031 5.420 1.00 81.44 461 THR A N 1
ATOM 3614 C CA . THR A 1 461 ? -9.130 -5.691 6.718 1.00 81.44 461 THR A CA 1
ATOM 3615 C C . THR A 1 461 ? -9.321 -4.659 7.823 1.00 81.44 461 THR A C 1
ATOM 3617 O O . THR A 1 461 ? -8.483 -3.770 8.000 1.00 81.44 461 THR A O 1
ATOM 3620 N N . LEU A 1 462 ? -10.400 -4.799 8.593 1.00 82.50 462 LEU A N 1
ATOM 3621 C CA . LEU A 1 462 ? -10.707 -4.012 9.784 1.00 82.50 462 LEU A CA 1
ATOM 3622 C C . LEU A 1 462 ? -10.591 -4.893 11.035 1.00 82.50 462 LEU A C 1
ATOM 3624 O O . LEU A 1 462 ? -11.391 -5.797 11.249 1.00 82.50 462 LEU A O 1
ATOM 3628 N N . ASP A 1 463 ? -9.603 -4.613 11.878 1.00 80.06 463 ASP A N 1
ATOM 3629 C CA . ASP A 1 463 ? -9.396 -5.250 13.177 1.00 80.06 463 ASP A CA 1
ATOM 3630 C C . ASP A 1 463 ? -10.176 -4.508 14.268 1.00 80.06 463 ASP A C 1
ATOM 3632 O O . ASP A 1 463 ? -9.708 -3.544 14.887 1.00 80.06 463 ASP A O 1
ATOM 3636 N N . GLN A 1 464 ? -11.386 -4.988 14.534 1.00 79.62 464 GLN A N 1
ATOM 3637 C CA . GLN A 1 464 ? -12.282 -4.475 15.561 1.00 79.62 464 GLN A CA 1
ATOM 3638 C C . GLN A 1 464 ? -11.752 -4.661 16.990 1.00 79.62 464 GLN A C 1
ATOM 3640 O O . GLN A 1 464 ? -12.209 -3.955 17.890 1.00 79.62 464 GLN A O 1
ATOM 3645 N N . SER A 1 465 ? -10.709 -5.469 17.223 1.00 65.44 465 SER A N 1
ATOM 3646 C CA . SER A 1 465 ? -10.027 -5.526 18.525 1.00 65.44 465 SER A CA 1
ATOM 3647 C C . SER A 1 465 ? -9.228 -4.240 18.812 1.00 65.44 465 SER A C 1
ATOM 3649 O O . SER A 1 465 ? -8.960 -3.890 19.977 1.00 65.44 465 SER A O 1
ATOM 3651 N N . ILE A 1 466 ? -8.858 -3.516 17.747 1.00 75.25 466 ILE A N 1
ATOM 3652 C CA . ILE A 1 466 ? -8.183 -2.214 17.768 1.00 75.25 466 ILE A CA 1
ATOM 3653 C C . ILE A 1 466 ? -9.194 -1.082 17.546 1.00 75.25 466 ILE A C 1
ATOM 3655 O O . ILE A 1 466 ? -9.221 -0.109 18.312 1.00 75.25 466 ILE A O 1
ATOM 3659 N N . LEU A 1 467 ? -10.030 -1.210 16.514 1.00 80.12 467 LEU A N 1
ATOM 3660 C CA . LEU A 1 467 ? -10.961 -0.167 16.085 1.00 80.12 467 LEU A CA 1
ATOM 3661 C C . LEU A 1 467 ? -12.125 -0.001 17.066 1.00 80.12 467 LEU A C 1
ATOM 3663 O O . LEU A 1 467 ? -12.501 1.136 17.362 1.00 80.12 467 LEU A O 1
ATOM 3667 N N . ARG A 1 468 ? -12.619 -1.102 17.651 1.00 78.81 468 ARG A N 1
ATOM 3668 C CA . ARG A 1 468 ? -13.727 -1.134 18.622 1.00 78.81 468 ARG A CA 1
ATOM 3669 C C . ARG A 1 468 ? -14.986 -0.434 18.101 1.00 78.81 468 ARG A C 1
ATOM 3671 O O . ARG A 1 468 ? -15.553 0.403 18.796 1.00 78.81 468 ARG A O 1
ATOM 3678 N N . GLY A 1 469 ? -15.349 -0.685 16.845 1.00 82.88 469 GLY A N 1
ATOM 3679 C CA . GLY A 1 469 ? -16.512 -0.072 16.198 1.00 82.88 469 GLY A CA 1
ATOM 3680 C C . GLY A 1 469 ? -16.355 1.407 15.830 1.00 82.88 469 GLY A C 1
ATOM 3681 O O . GLY A 1 469 ? -17.248 1.967 15.207 1.00 82.88 469 GLY A O 1
ATOM 3682 N N . ARG A 1 470 ? -15.224 2.059 16.150 1.00 87.06 470 ARG A N 1
ATOM 3683 C CA . ARG A 1 470 ? -14.977 3.463 15.756 1.00 87.06 470 ARG A CA 1
ATOM 3684 C C . ARG A 1 470 ? -14.764 3.636 14.254 1.00 87.06 470 ARG A C 1
ATOM 3686 O O . ARG A 1 470 ? -14.965 4.728 13.737 1.00 87.06 470 ARG A O 1
ATOM 3693 N N . ILE A 1 471 ? -14.320 2.576 13.579 1.00 91.50 471 ILE A N 1
ATOM 3694 C CA . ILE A 1 471 ? -14.225 2.507 12.122 1.00 91.50 471 ILE A CA 1
ATOM 3695 C C . ILE A 1 471 ? -14.857 1.181 11.695 1.00 91.50 471 ILE A C 1
ATOM 3697 O O . ILE A 1 471 ? -14.338 0.106 11.995 1.00 91.50 471 ILE A O 1
ATOM 3701 N N . THR A 1 472 ? -15.991 1.271 11.011 1.00 92.06 472 THR A N 1
ATOM 3702 C CA . THR A 1 472 ? -16.701 0.164 10.354 1.00 92.06 472 THR A CA 1
ATOM 3703 C C . THR A 1 472 ? -16.696 0.364 8.839 1.00 92.06 472 THR A C 1
ATOM 3705 O O . THR A 1 472 ? -16.363 1.458 8.361 1.00 92.06 472 THR A O 1
ATOM 3708 N N . LYS A 1 473 ? -17.111 -0.661 8.083 1.00 89.88 473 LYS A N 1
ATOM 3709 C CA . LYS A 1 473 ? -17.334 -0.579 6.631 1.00 89.88 473 LYS A CA 1
ATOM 3710 C C . LYS A 1 473 ? -18.214 0.623 6.269 1.00 89.88 473 LYS A C 1
ATOM 3712 O O . LYS A 1 473 ? -17.850 1.427 5.413 1.00 89.88 473 LYS A O 1
ATOM 3717 N N . GLU A 1 474 ? -19.322 0.802 6.980 1.00 94.38 474 GLU A N 1
ATOM 3718 C CA . GLU A 1 474 ? -20.308 1.862 6.743 1.00 94.38 474 GLU A CA 1
ATOM 3719 C C . GLU A 1 474 ? -19.725 3.241 7.052 1.00 94.38 474 GLU A C 1
ATOM 3721 O O . GLU A 1 474 ? -19.894 4.179 6.272 1.00 94.38 474 GLU A O 1
ATOM 3726 N N . SER A 1 475 ? -19.003 3.379 8.171 1.00 94.94 475 SER A N 1
ATOM 3727 C CA . SER A 1 475 ? -18.358 4.654 8.508 1.00 94.94 475 SER A CA 1
ATOM 3728 C C . SER A 1 475 ? -17.262 5.024 7.508 1.00 94.94 475 SER A C 1
ATOM 3730 O O . SER A 1 475 ? -17.087 6.202 7.201 1.00 94.94 475 SER A O 1
ATOM 3732 N N . LEU A 1 476 ? -16.551 4.024 6.970 1.00 96.69 476 LEU A N 1
ATOM 3733 C CA . LEU A 1 476 ? -15.487 4.229 5.998 1.00 96.69 476 LEU A CA 1
ATOM 3734 C C . LEU A 1 476 ? -16.071 4.695 4.662 1.00 96.69 476 LEU A C 1
ATOM 3736 O O . LEU A 1 476 ? -15.618 5.704 4.126 1.00 96.69 476 LEU A O 1
ATOM 3740 N N . LEU A 1 477 ? -17.118 4.023 4.169 1.00 96.88 477 LEU A N 1
ATOM 3741 C CA . LEU A 1 477 ? -17.843 4.443 2.966 1.00 96.88 477 LEU A CA 1
ATOM 3742 C C . LEU A 1 477 ? -18.401 5.861 3.112 1.00 96.88 477 LEU A C 1
ATOM 3744 O O . LEU A 1 477 ? -18.213 6.692 2.224 1.00 96.88 477 LEU A O 1
ATOM 3748 N N . ARG A 1 478 ? -19.006 6.178 4.263 1.00 97.19 478 ARG A N 1
ATOM 3749 C CA . ARG A 1 478 ? -19.498 7.530 4.554 1.00 97.19 478 ARG A CA 1
ATOM 3750 C C . ARG A 1 478 ? -18.374 8.564 4.543 1.00 97.19 478 ARG A C 1
ATOM 3752 O O . ARG A 1 478 ? -18.554 9.649 3.992 1.00 97.19 478 ARG A O 1
ATOM 3759 N N . ALA A 1 479 ? -17.216 8.253 5.126 1.00 97.81 479 ALA A N 1
ATOM 3760 C CA . ALA A 1 479 ? -16.068 9.157 5.132 1.00 97.81 479 ALA A CA 1
ATOM 3761 C C . ALA A 1 479 ? -15.559 9.444 3.709 1.00 97.81 479 ALA A C 1
ATOM 3763 O O . ALA A 1 479 ? -15.296 10.602 3.382 1.00 97.81 479 ALA A O 1
ATOM 3764 N N . ILE A 1 480 ? -15.489 8.419 2.851 1.00 98.19 480 ILE A N 1
ATOM 3765 C CA . ILE A 1 480 ? -15.124 8.560 1.431 1.00 98.19 480 ILE A CA 1
ATOM 3766 C C . ILE A 1 480 ? -16.120 9.483 0.720 1.00 98.19 480 ILE A C 1
ATOM 3768 O O . ILE A 1 480 ? -15.712 10.470 0.113 1.00 98.19 480 ILE A O 1
ATOM 3772 N N . GLN A 1 481 ? -17.420 9.214 0.859 1.00 97.81 481 GLN A N 1
ATOM 3773 C CA . GLN A 1 481 ? -18.477 10.002 0.216 1.00 97.81 481 GLN A CA 1
ATOM 3774 C C . GLN A 1 481 ? -18.478 11.465 0.662 1.00 97.81 481 GLN A C 1
ATOM 3776 O O . GLN A 1 481 ? -18.582 12.380 -0.155 1.00 97.81 481 GLN A O 1
ATOM 3781 N N . THR A 1 482 ? -18.318 11.699 1.964 1.00 96.94 482 THR A N 1
ATOM 3782 C CA . THR A 1 482 ? -18.327 13.058 2.517 1.00 96.94 482 THR A CA 1
ATOM 3783 C C . THR A 1 482 ? -17.096 13.840 2.054 1.00 96.94 482 THR A C 1
ATOM 3785 O O . THR A 1 482 ? -17.204 15.022 1.729 1.00 96.94 482 THR A O 1
ATOM 3788 N N . PHE A 1 483 ? -15.928 13.191 1.967 1.00 97.75 483 PHE A N 1
ATOM 3789 C CA . PHE A 1 483 ? -14.725 13.828 1.434 1.00 97.75 483 PHE A CA 1
ATOM 3790 C C . PHE A 1 483 ? -14.834 14.119 -0.070 1.00 97.75 483 PHE A C 1
ATOM 3792 O O . PHE A 1 483 ? -14.444 15.203 -0.503 1.00 97.75 483 PHE A O 1
ATOM 3799 N N . ALA A 1 484 ? -15.408 13.207 -0.861 1.00 97.25 484 ALA A N 1
ATOM 3800 C CA . ALA A 1 484 ? -15.656 13.429 -2.285 1.00 97.25 484 ALA A CA 1
ATOM 3801 C C . ALA A 1 484 ? -16.585 14.633 -2.522 1.00 97.25 484 ALA A C 1
ATOM 3803 O O . ALA A 1 484 ? -16.251 15.526 -3.302 1.00 97.25 484 ALA A O 1
ATOM 3804 N N . ALA A 1 485 ? -17.698 14.714 -1.785 1.00 97.06 485 ALA A N 1
ATOM 3805 C CA . ALA A 1 485 ? -18.619 15.849 -1.847 1.00 97.06 485 ALA A CA 1
ATOM 3806 C C . ALA A 1 485 ? -17.951 17.167 -1.414 1.00 97.06 485 ALA A C 1
ATOM 3808 O O . ALA A 1 485 ? -18.140 18.207 -2.044 1.00 97.06 485 ALA A O 1
ATOM 3809 N N . TYR A 1 486 ? -17.126 17.125 -0.364 1.00 96.56 486 TYR A N 1
ATOM 3810 C CA . TYR A 1 486 ? -16.355 18.282 0.086 1.00 96.56 486 TYR A CA 1
ATOM 3811 C C . TYR A 1 486 ? -15.357 18.769 -0.970 1.00 96.56 486 TYR A C 1
ATOM 3813 O O . TYR A 1 486 ? -15.269 19.974 -1.216 1.00 96.56 486 TYR A O 1
ATOM 3821 N N . HIS A 1 487 ? -14.625 17.845 -1.599 1.00 95.94 487 HIS A N 1
ATOM 3822 C CA . HIS A 1 487 ? -13.692 18.152 -2.678 1.00 95.94 487 HIS A CA 1
ATOM 3823 C C . HIS A 1 487 ? -14.415 18.796 -3.863 1.00 95.94 487 HIS A C 1
ATOM 3825 O O . HIS A 1 487 ? -13.962 19.822 -4.369 1.00 95.94 487 HIS A O 1
ATOM 3831 N N . GLN A 1 488 ? -15.557 18.236 -4.273 1.00 94.75 488 GLN A N 1
ATOM 3832 C CA . GLN A 1 488 ? -16.369 18.791 -5.353 1.00 94.75 488 GLN A CA 1
ATOM 3833 C C . GLN A 1 488 ? -16.774 20.241 -5.052 1.00 94.75 488 GLN A C 1
ATOM 3835 O O . GLN A 1 488 ? -16.401 21.156 -5.784 1.00 94.75 488 GLN A O 1
ATOM 3840 N N . LYS A 1 489 ? -17.446 20.450 -3.917 1.00 94.81 489 LYS A N 1
ATOM 3841 C CA . LYS A 1 489 ? -18.005 21.747 -3.520 1.00 94.81 489 LYS A CA 1
ATOM 3842 C C . LYS A 1 489 ? -16.945 22.816 -3.253 1.00 94.81 489 LYS A C 1
ATOM 3844 O O . LYS A 1 489 ? -17.126 23.993 -3.542 1.00 94.81 489 LYS A O 1
ATOM 3849 N N . THR A 1 490 ? -15.838 22.428 -2.623 1.00 93.50 490 THR A N 1
ATOM 3850 C CA . THR A 1 490 ? -14.845 23.399 -2.137 1.00 93.50 490 THR A CA 1
ATOM 3851 C C . THR A 1 490 ? -13.752 23.665 -3.155 1.00 93.50 490 THR A C 1
ATOM 3853 O O . THR A 1 490 ? -13.207 24.764 -3.168 1.00 93.50 490 THR A O 1
ATOM 3856 N N . TYR A 1 491 ? -13.418 22.683 -3.991 1.00 94.56 491 TYR A N 1
ATOM 3857 C CA . TYR A 1 491 ? -12.320 22.787 -4.943 1.00 94.56 491 TYR A CA 1
ATOM 3858 C C . TYR A 1 491 ? -12.822 22.758 -6.379 1.00 94.56 491 TYR A C 1
ATOM 3860 O O . TYR A 1 491 ? -12.658 23.750 -7.079 1.00 94.56 491 TYR A O 1
ATOM 3868 N N . ALA A 1 492 ? -13.466 21.668 -6.803 1.00 93.50 492 ALA A N 1
ATOM 3869 C CA . ALA A 1 492 ? -13.781 21.451 -8.214 1.00 93.50 492 ALA A CA 1
ATOM 3870 C C . ALA A 1 492 ? -14.719 22.512 -8.810 1.00 93.50 492 ALA A C 1
ATOM 3872 O O . ALA A 1 492 ? -14.471 22.968 -9.918 1.00 93.50 492 ALA A O 1
ATOM 3873 N N . GLU A 1 493 ? -15.726 22.966 -8.059 1.00 94.19 493 GLU A N 1
ATOM 3874 C CA . GLU A 1 493 ? -16.678 24.003 -8.497 1.00 94.19 493 GLU A CA 1
ATOM 3875 C C . GLU A 1 493 ? -16.044 25.385 -8.753 1.00 94.19 493 GLU A C 1
ATOM 3877 O O . GLU A 1 493 ? -16.680 26.239 -9.362 1.00 94.19 493 GLU A O 1
ATOM 3882 N N . HIS A 1 494 ? -14.789 25.619 -8.342 1.00 93.88 494 HIS A N 1
ATOM 3883 C CA . HIS A 1 494 ? -14.062 26.845 -8.707 1.00 93.88 494 HIS A CA 1
ATOM 3884 C C . HIS A 1 494 ? -13.473 26.783 -10.123 1.00 93.88 494 HIS A C 1
ATOM 3886 O O . HIS A 1 494 ? -12.897 27.768 -10.571 1.00 93.88 494 HIS A O 1
ATOM 3892 N N . PHE A 1 495 ? -13.562 25.646 -10.817 1.00 95.38 495 PHE A N 1
ATOM 3893 C CA . PHE A 1 495 ? -12.951 25.440 -12.125 1.00 95.38 495 PHE A CA 1
ATOM 3894 C C . PHE A 1 495 ? -14.012 25.233 -13.196 1.00 95.38 495 PHE A C 1
ATOM 3896 O O . PHE A 1 495 ? -14.905 24.400 -13.056 1.00 95.38 495 PHE A O 1
ATOM 3903 N N . THR A 1 496 ? -13.855 25.940 -14.311 1.00 95.56 496 THR A N 1
ATOM 3904 C CA . THR A 1 496 ? -14.579 25.617 -15.541 1.00 95.56 496 THR A CA 1
ATOM 3905 C C . THR A 1 496 ? -14.021 24.310 -16.094 1.00 95.56 496 THR A C 1
ATOM 3907 O O . THR A 1 496 ? -12.805 24.164 -16.242 1.00 95.56 496 THR A O 1
ATOM 3910 N N . VAL A 1 497 ? -14.898 23.345 -16.371 1.00 94.44 497 VAL A N 1
ATOM 3911 C CA . VAL A 1 497 ? -14.502 22.074 -16.985 1.00 94.44 497 VAL A CA 1
ATOM 3912 C C . VAL A 1 497 ? -14.004 22.366 -18.407 1.00 94.44 497 VAL A C 1
ATOM 3914 O O . VAL A 1 497 ? -14.742 22.996 -19.162 1.00 94.44 497 VAL A O 1
ATOM 3917 N N . PRO A 1 498 ? -12.772 21.964 -18.774 1.00 93.62 498 PRO A N 1
ATOM 3918 C CA . PRO A 1 498 ? -12.261 22.185 -20.123 1.00 93.62 498 PRO A CA 1
ATOM 3919 C C . PRO A 1 498 ? -13.085 21.468 -21.196 1.00 93.62 498 PRO A C 1
ATOM 3921 O O . PRO A 1 498 ? -13.698 20.432 -20.930 1.00 93.62 498 PRO A O 1
ATOM 3924 N N . ASP A 1 499 ? -13.018 21.964 -22.430 1.00 88.56 499 ASP A N 1
ATOM 3925 C CA . ASP A 1 499 ? -13.590 21.268 -23.582 1.00 88.56 499 ASP A CA 1
ATOM 3926 C C . ASP A 1 499 ? -12.979 19.865 -23.731 1.00 88.56 499 ASP A C 1
ATOM 3928 O O . ASP A 1 499 ? -11.787 19.656 -23.484 1.00 88.56 499 ASP A O 1
ATOM 3932 N N . HIS A 1 500 ? -13.805 18.893 -24.129 1.00 88.69 500 HIS A N 1
ATOM 3933 C CA . HIS A 1 500 ? -13.423 17.479 -24.265 1.00 88.69 500 HIS A CA 1
ATOM 3934 C C . HIS A 1 500 ? -12.888 16.830 -22.973 1.00 88.69 500 HIS A C 1
ATOM 3936 O O . HIS A 1 500 ? -12.144 15.847 -23.031 1.00 88.69 500 HIS A O 1
ATOM 3942 N N . ALA A 1 501 ? -13.250 17.362 -21.798 1.00 93.06 501 ALA A N 1
ATOM 3943 C CA . ALA A 1 501 ? -12.901 16.766 -20.514 1.00 93.06 501 ALA A CA 1
ATOM 3944 C C . ALA A 1 501 ? -14.009 15.872 -19.940 1.00 93.06 501 ALA A C 1
ATOM 3946 O O . ALA A 1 501 ? -15.165 16.272 -19.797 1.00 93.06 501 ALA A O 1
ATOM 3947 N N . HIS A 1 502 ? -13.622 14.675 -19.503 1.00 91.62 502 HIS A N 1
ATOM 3948 C CA . HIS A 1 502 ? -14.474 13.718 -18.800 1.00 91.62 502 HIS A CA 1
ATOM 3949 C C . HIS A 1 502 ? -14.363 13.913 -17.293 1.00 91.62 502 HIS A C 1
ATOM 3951 O O . HIS A 1 502 ? -13.594 13.237 -16.606 1.00 91.62 502 HIS A O 1
ATOM 3957 N N . TYR A 1 503 ? -15.134 14.861 -16.763 1.00 87.88 503 TYR A N 1
ATOM 3958 C CA . TYR A 1 503 ? -15.204 15.120 -15.326 1.00 87.88 503 TYR A CA 1
ATOM 3959 C C . TYR A 1 503 ? -16.549 14.669 -14.746 1.00 87.88 503 TYR A C 1
ATOM 3961 O O . TYR A 1 503 ? -17.463 15.466 -14.544 1.00 87.88 503 TYR A O 1
ATOM 3969 N N . GLN A 1 504 ? -16.677 13.368 -14.477 1.00 87.00 504 GLN A N 1
ATOM 3970 C CA . GLN A 1 504 ? -17.836 12.791 -13.788 1.00 87.00 504 GLN A CA 1
ATOM 3971 C C . GLN A 1 504 ? -17.368 11.855 -12.673 1.00 87.00 504 GLN A C 1
ATOM 3973 O O . GLN A 1 504 ? -16.847 10.766 -12.917 1.00 87.00 504 GLN A O 1
ATOM 3978 N N . LEU A 1 505 ? -17.532 12.302 -11.427 1.00 90.38 505 LEU A N 1
ATOM 3979 C CA . LEU A 1 505 ? -17.085 11.580 -10.237 1.00 90.38 505 LEU A CA 1
ATOM 3980 C C . LEU A 1 505 ? -18.253 10.858 -9.565 1.00 90.38 505 LEU A C 1
ATOM 3982 O O . LEU A 1 505 ? -19.366 11.372 -9.500 1.00 90.38 505 LEU A O 1
ATOM 3986 N N . ALA A 1 506 ? -17.995 9.660 -9.041 1.00 93.38 506 ALA A N 1
ATOM 3987 C CA . ALA A 1 506 ? -18.996 8.908 -8.298 1.00 93.38 506 ALA A CA 1
ATOM 3988 C C . ALA A 1 506 ? -19.115 9.474 -6.877 1.00 93.38 506 ALA A C 1
ATOM 3990 O O . ALA A 1 506 ? -18.174 10.077 -6.357 1.00 93.38 506 ALA A O 1
ATOM 3991 N N . ALA A 1 507 ? -20.232 9.222 -6.193 1.00 92.50 507 ALA A N 1
ATOM 3992 C CA . ALA A 1 507 ? -20.368 9.630 -4.793 1.00 92.50 507 ALA A CA 1
ATOM 3993 C C . ALA A 1 507 ? -19.247 9.031 -3.920 1.00 92.50 507 ALA A C 1
ATOM 3995 O O . ALA A 1 507 ? -18.621 9.736 -3.138 1.00 92.50 507 ALA A O 1
ATOM 3996 N N . SER A 1 508 ? -18.932 7.748 -4.108 1.00 95.44 508 SER A N 1
ATOM 3997 C CA . SER A 1 508 ? -17.868 7.038 -3.384 1.00 95.44 508 SER A CA 1
ATOM 3998 C C . SER A 1 508 ? -16.501 7.167 -4.076 1.00 95.44 508 SER A C 1
ATOM 4000 O O . SER A 1 508 ? -15.850 6.159 -4.344 1.00 95.44 508 SER A O 1
ATOM 4002 N N . THR A 1 509 ? -16.067 8.386 -4.409 1.00 97.50 509 THR A N 1
ATOM 4003 C CA . THR A 1 509 ? -14.762 8.620 -5.062 1.00 97.50 509 THR A CA 1
ATOM 4004 C C . THR A 1 509 ? -13.628 8.748 -4.046 1.00 97.50 509 THR A C 1
ATOM 4006 O O . THR A 1 509 ? -13.700 9.535 -3.105 1.00 97.50 509 THR A O 1
ATOM 4009 N N . LEU A 1 510 ? -12.526 8.040 -4.287 1.00 97.06 510 LEU A N 1
ATOM 4010 C CA . LEU A 1 510 ? -11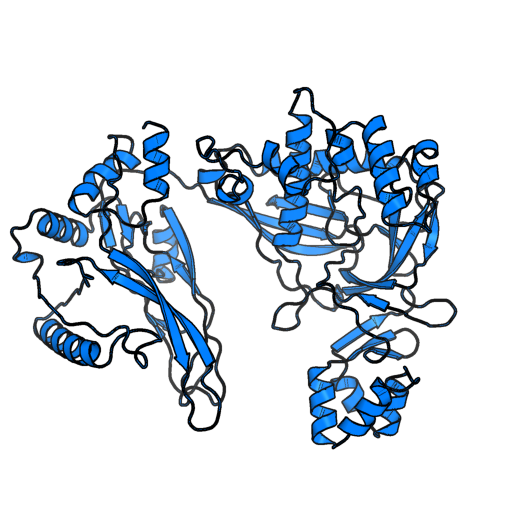.262 8.173 -3.570 1.00 97.06 510 LEU A CA 1
ATOM 4011 C C . LEU A 1 510 ? -10.177 8.731 -4.499 1.00 97.06 510 LEU A C 1
ATOM 4013 O O . LEU A 1 510 ? -10.012 8.270 -5.625 1.00 97.06 510 LEU A O 1
ATOM 4017 N N . PHE A 1 511 ? -9.405 9.708 -4.023 1.00 96.94 511 PHE A N 1
ATOM 4018 C CA . PHE A 1 511 ? -8.372 10.372 -4.822 1.00 96.94 511 PHE A CA 1
ATOM 4019 C C . PHE A 1 511 ? -6.988 9.750 -4.589 1.00 96.94 511 PHE A C 1
ATOM 4021 O O . PHE A 1 511 ? -6.335 9.960 -3.559 1.00 96.94 511 PHE A O 1
ATOM 4028 N N . LEU A 1 512 ? -6.507 8.985 -5.566 1.00 95.06 512 LEU A N 1
ATOM 4029 C CA . LEU A 1 512 ? -5.295 8.171 -5.492 1.00 95.06 512 LEU A CA 1
ATOM 4030 C C . LEU A 1 512 ? -4.149 8.721 -6.353 1.00 95.06 512 LEU A C 1
ATOM 4032 O O . LEU A 1 512 ? -4.332 9.493 -7.287 1.00 95.06 512 LEU A O 1
ATOM 4036 N N . GLY A 1 513 ? -2.926 8.327 -5.995 1.00 89.00 513 GLY A N 1
ATOM 4037 C CA . GLY A 1 513 ? -1.742 8.595 -6.811 1.00 89.00 513 GLY A CA 1
ATOM 4038 C C . GLY A 1 513 ? -1.171 10.017 -6.752 1.00 89.00 513 GLY A C 1
ATOM 4039 O O . GLY A 1 513 ? -1.720 10.923 -6.121 1.00 89.00 513 GLY A O 1
ATOM 4040 N N . GLY A 1 514 ? -0.024 10.194 -7.413 1.00 78.56 514 GLY A N 1
ATOM 4041 C CA . GLY A 1 514 ? 0.767 11.435 -7.442 1.00 78.56 514 GLY A CA 1
ATOM 4042 C C . GLY A 1 514 ? 0.241 12.501 -8.412 1.00 78.56 514 GLY A C 1
ATOM 4043 O O . GLY A 1 514 ? 0.885 13.533 -8.628 1.00 78.56 514 GLY A O 1
ATOM 4044 N N . GLY A 1 515 ? -0.906 12.242 -9.044 1.00 80.94 515 GLY A N 1
ATOM 4045 C CA . GLY A 1 515 ? -1.561 13.159 -9.972 1.00 80.94 515 GLY A CA 1
ATOM 4046 C C . GLY A 1 515 ? -2.786 13.874 -9.434 1.00 80.94 515 GLY A C 1
ATOM 4047 O O . GLY A 1 515 ? -3.110 14.921 -9.977 1.00 80.94 515 GLY A O 1
ATOM 4048 N N . ALA A 1 516 ? -3.386 13.402 -8.341 1.00 88.62 516 ALA A N 1
ATOM 4049 C CA . ALA A 1 516 ? -4.652 13.935 -7.833 1.00 88.62 516 ALA A CA 1
ATOM 4050 C C . ALA A 1 516 ? -4.607 15.385 -7.313 1.00 88.62 516 ALA A C 1
ATOM 4052 O O . ALA A 1 516 ? -5.633 15.937 -6.922 1.00 88.62 516 ALA A O 1
ATOM 4053 N N . GLY A 1 517 ? -3.431 16.014 -7.295 1.00 89.44 517 GLY A N 1
ATOM 4054 C CA . GLY A 1 517 ? -3.254 17.396 -6.862 1.00 89.44 517 GLY A CA 1
ATOM 4055 C C . GLY A 1 517 ? -3.106 17.552 -5.348 1.00 89.44 517 GLY A C 1
ATOM 4056 O O . GLY A 1 517 ? -3.311 16.627 -4.570 1.00 89.44 517 GLY A O 1
ATOM 4057 N N . PHE A 1 518 ? -2.692 18.746 -4.926 1.00 92.25 518 PHE A N 1
ATOM 4058 C CA . PHE A 1 518 ? -2.426 19.053 -3.518 1.00 92.25 518 PHE A CA 1
ATOM 4059 C C . PHE A 1 518 ? -3.696 19.022 -2.660 1.00 92.25 518 PHE A C 1
ATOM 4061 O O . PHE A 1 518 ? -3.674 18.493 -1.548 1.00 92.25 518 PHE A O 1
ATOM 4068 N N . PHE A 1 519 ? -4.802 19.564 -3.179 1.00 92.94 519 PHE A N 1
ATOM 4069 C CA . PHE A 1 519 ? -6.051 19.702 -2.430 1.00 92.94 519 PHE A CA 1
ATOM 4070 C C . PHE A 1 519 ? -6.602 18.339 -1.986 1.00 92.94 519 PHE A C 1
ATOM 4072 O O . PHE A 1 519 ? -6.967 18.162 -0.831 1.00 92.94 519 PHE A O 1
ATOM 4079 N N . SER A 1 520 ? -6.561 17.331 -2.860 1.00 93.19 520 SER A N 1
ATOM 4080 C CA . SER A 1 520 ? -7.039 15.975 -2.552 1.00 93.19 520 SER A CA 1
ATOM 4081 C C . SER A 1 520 ? -6.143 15.187 -1.584 1.00 93.19 520 SER A C 1
ATOM 4083 O O . SER A 1 520 ? -6.521 14.109 -1.128 1.00 93.19 520 SER A O 1
ATOM 4085 N N . LYS A 1 521 ? -4.950 15.707 -1.263 1.00 91.44 521 LYS A N 1
ATOM 4086 C CA . LYS A 1 521 ? -3.942 15.063 -0.404 1.00 91.44 521 LYS A CA 1
ATOM 4087 C C . LYS A 1 521 ? -3.688 15.812 0.902 1.00 91.44 521 LYS A C 1
ATOM 4089 O O . LYS A 1 521 ? -2.819 15.405 1.671 1.00 91.44 521 LYS A O 1
ATOM 4094 N N . THR A 1 522 ? -4.394 16.912 1.149 1.00 90.31 522 THR A N 1
ATOM 4095 C CA . THR A 1 522 ? -4.167 17.780 2.309 1.00 90.31 522 THR A CA 1
ATOM 4096 C C . THR A 1 522 ? -5.481 18.173 2.972 1.00 90.31 522 THR A C 1
ATOM 4098 O O . THR A 1 522 ? -6.547 18.081 2.375 1.00 90.31 522 THR A O 1
ATOM 4101 N N . LEU A 1 523 ? -5.406 18.569 4.244 1.00 91.88 523 LEU A N 1
ATOM 4102 C CA . LEU A 1 523 ? -6.573 18.861 5.082 1.00 91.88 523 LEU A CA 1
ATOM 4103 C C . LEU A 1 523 ? -6.478 20.234 5.764 1.00 91.88 523 LEU A C 1
ATOM 4105 O O . LEU A 1 523 ? -7.109 20.455 6.793 1.00 91.88 523 LEU A O 1
ATOM 4109 N N . SER A 1 524 ? -5.724 21.175 5.184 1.00 89.62 524 SER A N 1
ATOM 4110 C CA . SER A 1 524 ? -5.617 22.545 5.705 1.00 89.62 524 SER A CA 1
ATOM 4111 C C . SER A 1 524 ? -6.954 23.286 5.657 1.00 89.62 524 SER A C 1
ATOM 4113 O O . SER A 1 524 ? -7.408 23.791 6.678 1.00 89.62 524 SER A O 1
ATOM 4115 N N . TYR A 1 525 ? -7.642 23.277 4.511 1.00 92.69 525 TYR A N 1
ATOM 4116 C CA . TYR A 1 525 ? -8.955 23.915 4.347 1.00 92.69 525 TYR A CA 1
ATOM 4117 C C . TYR A 1 525 ? -10.022 23.444 5.343 1.00 92.69 525 TYR A C 1
ATOM 4119 O O . TYR A 1 525 ? -10.640 24.300 5.980 1.00 92.69 525 TYR A O 1
ATOM 4127 N N . PRO A 1 526 ? -10.273 22.132 5.519 1.00 91.75 526 PRO A N 1
ATOM 4128 C CA . PRO A 1 526 ? -11.277 21.684 6.479 1.00 91.75 526 PRO A CA 1
ATOM 4129 C C . PRO A 1 526 ? -10.857 21.896 7.938 1.00 91.75 526 PRO A C 1
ATOM 4131 O O . PRO A 1 526 ? -11.718 21.866 8.816 1.00 91.75 526 PRO A O 1
ATOM 4134 N N . TYR A 1 527 ? -9.567 22.100 8.217 1.00 90.06 527 TYR A N 1
ATOM 4135 C CA . TYR A 1 527 ? -9.072 22.321 9.572 1.00 90.06 527 TYR A CA 1
ATOM 4136 C C . TYR A 1 527 ? -9.048 23.801 9.983 1.00 90.06 527 TYR A C 1
ATOM 4138 O O . TYR A 1 527 ? -9.540 24.132 11.059 1.00 90.06 527 TYR A O 1
ATOM 4146 N N . GLU A 1 528 ? -8.498 24.681 9.141 1.00 88.56 528 GLU A N 1
ATOM 4147 C CA . GLU A 1 528 ? -8.330 26.119 9.423 1.00 88.56 528 GLU A CA 1
ATOM 4148 C C . GLU A 1 528 ? -9.525 26.968 8.958 1.00 88.56 528 GLU A C 1
ATOM 4150 O O . GLU A 1 528 ? -9.662 28.125 9.353 1.00 88.56 528 GLU A O 1
ATOM 4155 N N . GLY A 1 529 ? -10.394 26.407 8.113 1.00 89.38 529 GLY A N 1
ATOM 4156 C CA . GLY A 1 529 ? -11.444 27.146 7.420 1.00 89.38 529 GLY A CA 1
ATOM 4157 C C . GLY A 1 529 ? -10.932 27.842 6.154 1.00 89.38 529 GLY A C 1
ATOM 4158 O O . GLY A 1 529 ? -9.745 28.135 6.008 1.00 89.38 529 GLY A O 1
ATOM 4159 N N . LYS A 1 530 ? -11.847 28.112 5.211 1.00 90.44 530 LYS A N 1
ATOM 4160 C CA . LYS A 1 530 ? -11.509 28.551 3.842 1.00 90.44 530 LYS A CA 1
ATOM 4161 C C . LYS A 1 530 ? -10.611 29.792 3.805 1.00 90.44 530 LYS A C 1
ATOM 4163 O O . LYS A 1 530 ? -9.625 29.789 3.081 1.00 90.44 530 LYS A O 1
ATOM 4168 N N . GLN A 1 531 ? -10.943 30.835 4.568 1.00 90.81 531 GLN A N 1
ATOM 4169 C CA . GLN A 1 531 ? -10.255 32.128 4.488 1.00 90.81 531 GLN A CA 1
ATOM 4170 C C . GLN A 1 531 ? -8.790 32.042 4.936 1.00 90.81 531 GLN A C 1
ATOM 4172 O O . GLN A 1 531 ? -7.902 32.484 4.211 1.00 90.81 531 GLN A O 1
ATOM 4177 N N . LEU A 1 532 ? -8.538 31.439 6.102 1.00 91.12 532 LEU A N 1
ATOM 4178 C CA . LEU A 1 532 ? -7.187 31.311 6.646 1.00 91.12 532 LEU A CA 1
ATOM 4179 C C . LEU A 1 532 ? -6.361 30.287 5.857 1.00 91.12 532 LEU A C 1
ATOM 4181 O O . LEU A 1 532 ? -5.220 30.563 5.491 1.00 91.12 532 LEU A O 1
ATOM 4185 N N . ALA A 1 533 ? -6.961 29.140 5.515 1.00 91.94 533 ALA A N 1
ATOM 4186 C CA . ALA A 1 533 ? -6.290 28.120 4.715 1.00 91.94 533 ALA A CA 1
ATOM 4187 C C . ALA A 1 533 ? -5.882 28.643 3.333 1.00 91.94 533 ALA A C 1
ATOM 4189 O O . ALA A 1 533 ? -4.789 28.330 2.873 1.00 91.94 533 ALA A O 1
ATOM 4190 N N . LEU A 1 534 ? -6.719 29.453 2.675 1.00 94.38 534 LEU A N 1
ATOM 4191 C CA . LEU A 1 534 ? -6.397 30.039 1.373 1.00 94.38 534 LEU A CA 1
ATOM 4192 C C . LEU A 1 534 ? -5.138 30.911 1.443 1.00 94.38 534 LEU A C 1
ATOM 4194 O O . LEU A 1 534 ? -4.252 30.766 0.604 1.00 94.38 534 LEU A O 1
ATOM 4198 N N . GLN A 1 535 ? -5.024 31.757 2.471 1.00 92.94 535 GLN A N 1
ATOM 4199 C CA . GLN A 1 535 ? -3.846 32.602 2.686 1.00 92.94 535 GLN A CA 1
ATOM 4200 C C . GLN A 1 535 ? -2.588 31.762 2.948 1.00 92.94 535 GLN A C 1
ATOM 4202 O O . GLN A 1 535 ? -1.557 31.968 2.307 1.00 92.94 535 GLN A O 1
ATOM 4207 N N . HIS A 1 536 ? -2.674 30.781 3.850 1.00 91.81 536 HIS A N 1
ATOM 4208 C CA . HIS A 1 536 ? -1.535 29.934 4.207 1.00 91.81 536 HIS A CA 1
ATOM 4209 C C . HIS A 1 536 ? -1.087 29.019 3.060 1.00 91.81 536 HIS A C 1
ATOM 4211 O O . HIS A 1 536 ? 0.111 28.904 2.791 1.00 91.81 536 HIS A O 1
ATOM 4217 N N . VAL A 1 537 ? -2.031 28.390 2.354 1.00 92.75 537 VAL A N 1
ATOM 4218 C CA . VAL A 1 537 ? -1.729 27.522 1.208 1.00 92.75 537 VAL A CA 1
ATOM 4219 C C . VAL A 1 537 ? -1.150 28.346 0.061 1.00 92.75 537 VAL A C 1
ATOM 4221 O O . VAL A 1 537 ? -0.134 27.933 -0.489 1.00 92.75 537 VAL A O 1
ATOM 4224 N N . SER A 1 538 ? -1.704 29.524 -0.246 1.00 93.81 538 SER A N 1
ATOM 4225 C CA . SER A 1 538 ? -1.132 30.442 -1.243 1.00 93.81 538 SER A CA 1
ATOM 4226 C C . SER A 1 538 ? 0.318 30.804 -0.898 1.00 93.81 538 SER A C 1
ATOM 4228 O O . SER A 1 538 ? 1.211 30.594 -1.717 1.00 93.81 538 SER A O 1
ATOM 4230 N N . ALA A 1 539 ? 0.596 31.218 0.344 1.00 91.56 539 ALA A N 1
ATOM 4231 C CA . ALA A 1 539 ? 1.954 31.541 0.786 1.00 91.56 539 ALA A CA 1
ATOM 4232 C C . ALA A 1 539 ? 2.918 30.341 0.673 1.00 91.56 539 ALA A C 1
ATOM 4234 O O . ALA A 1 539 ? 4.056 30.482 0.209 1.00 91.56 539 ALA A O 1
ATOM 4235 N N . PHE A 1 540 ? 2.464 29.140 1.051 1.00 90.25 540 PHE A N 1
ATOM 4236 C CA . PHE A 1 540 ? 3.228 27.900 0.888 1.00 90.25 540 PHE A CA 1
ATOM 4237 C C . PHE A 1 540 ? 3.520 27.590 -0.590 1.00 90.25 540 PHE A C 1
ATOM 4239 O O . PHE A 1 540 ? 4.643 27.204 -0.940 1.00 90.25 540 PHE A O 1
ATOM 4246 N N . MET A 1 541 ? 2.528 27.778 -1.462 1.00 91.12 541 MET A N 1
ATOM 4247 C CA . MET A 1 541 ? 2.650 27.556 -2.900 1.00 91.12 541 MET A CA 1
ATOM 4248 C C . MET A 1 541 ? 3.589 28.575 -3.550 1.00 91.12 541 MET A C 1
ATOM 4250 O O . MET A 1 541 ? 4.452 28.161 -4.317 1.00 91.12 541 MET A O 1
ATOM 4254 N N . CYS A 1 542 ? 3.542 29.859 -3.175 1.00 90.44 542 CYS A N 1
ATOM 4255 C CA . CYS A 1 542 ? 4.497 30.877 -3.638 1.00 90.44 542 CYS A CA 1
ATOM 4256 C C . CYS A 1 542 ? 5.947 30.489 -3.324 1.00 90.44 542 CYS A C 1
ATOM 4258 O O . CYS A 1 542 ? 6.835 30.601 -4.172 1.00 90.44 542 CYS A O 1
ATOM 4260 N N . LYS A 1 543 ? 6.196 29.987 -2.106 1.00 88.12 543 LYS A N 1
ATOM 4261 C CA . LYS A 1 543 ? 7.535 29.550 -1.687 1.00 88.12 543 LYS A CA 1
ATOM 4262 C C . LYS A 1 543 ? 8.014 28.327 -2.475 1.00 88.12 543 LYS A C 1
ATOM 4264 O O . LYS A 1 543 ? 9.198 28.247 -2.804 1.00 88.12 543 LYS A O 1
ATOM 4269 N N . SER A 1 544 ? 7.106 27.393 -2.755 1.00 86.19 544 SER A N 1
ATOM 4270 C CA . SER A 1 544 ? 7.410 26.104 -3.390 1.00 86.19 544 SER A CA 1
ATOM 4271 C C . SER A 1 544 ? 7.448 26.175 -4.923 1.00 86.19 544 SER A C 1
ATOM 4273 O O . SER A 1 544 ? 8.184 25.418 -5.551 1.00 86.19 544 SER A O 1
ATOM 4275 N N . PHE A 1 545 ? 6.689 27.094 -5.526 1.00 87.00 545 PHE A N 1
ATOM 4276 C CA . PHE A 1 545 ? 6.430 27.191 -6.966 1.00 87.00 545 PHE A CA 1
ATOM 4277 C C . PHE A 1 545 ? 6.488 28.652 -7.445 1.00 87.00 545 PHE A C 1
ATOM 4279 O O . PHE A 1 545 ? 5.492 29.242 -7.859 1.00 87.00 545 PHE A O 1
ATOM 4286 N N . ARG A 1 546 ? 7.688 29.242 -7.416 1.00 82.38 546 ARG A N 1
ATOM 4287 C CA . ARG A 1 546 ? 7.914 30.683 -7.664 1.00 82.38 546 ARG A CA 1
ATOM 4288 C C . ARG A 1 546 ? 7.439 31.200 -9.030 1.00 82.38 546 ARG A C 1
ATOM 4290 O O . ARG A 1 546 ? 7.130 32.374 -9.150 1.00 82.38 546 ARG A O 1
ATOM 4297 N N . ALA A 1 547 ? 7.392 30.344 -10.050 1.00 83.50 547 ALA A N 1
ATOM 4298 C CA . ALA A 1 547 ? 7.026 30.719 -11.421 1.00 83.50 547 ALA A CA 1
ATOM 4299 C C . ALA A 1 547 ? 5.524 30.562 -11.735 1.00 83.50 547 ALA A C 1
ATOM 4301 O O . ALA A 1 547 ? 5.126 30.664 -12.892 1.00 83.50 547 ALA A O 1
ATOM 4302 N N . HIS A 1 548 ? 4.701 30.239 -10.733 1.00 83.38 548 HIS A N 1
ATOM 4303 C CA . HIS A 1 548 ? 3.296 29.879 -10.931 1.00 83.38 548 HIS A CA 1
ATOM 4304 C C . HIS A 1 548 ? 2.306 30.952 -10.467 1.00 83.38 548 HIS A C 1
ATOM 4306 O O . HIS A 1 548 ? 1.113 30.705 -10.533 1.00 83.38 548 HIS A O 1
ATOM 4312 N N . HIS A 1 549 ? 2.765 32.130 -10.039 1.00 89.00 549 HIS A N 1
ATOM 4313 C CA . HIS A 1 549 ? 1.908 33.274 -9.695 1.00 89.00 549 HIS A CA 1
ATOM 4314 C C . HIS A 1 549 ? 0.850 33.009 -8.607 1.00 89.00 549 HIS A C 1
ATOM 4316 O O . HIS A 1 549 ? -0.286 33.485 -8.684 1.00 89.00 549 HIS A O 1
ATOM 4322 N N . HIS A 1 550 ? 1.222 32.233 -7.584 1.00 91.62 550 HIS A N 1
ATOM 4323 C CA . HIS A 1 550 ? 0.325 31.847 -6.490 1.00 91.62 550 HIS A CA 1
ATOM 4324 C C . HIS A 1 550 ? -0.083 33.007 -5.566 1.00 91.62 550 HIS A C 1
ATOM 4326 O O . HIS A 1 550 ? -1.009 32.857 -4.767 1.00 91.62 550 HIS A O 1
ATOM 4332 N N . GLU A 1 551 ? 0.559 34.171 -5.693 1.00 91.31 551 GLU A N 1
ATOM 4333 C CA . GLU A 1 551 ? 0.175 35.421 -5.033 1.00 91.31 551 GLU A CA 1
ATOM 4334 C C . GLU A 1 551 ? -1.232 35.890 -5.432 1.00 91.31 551 GLU A C 1
ATOM 4336 O O . GLU A 1 551 ? -1.875 36.609 -4.670 1.00 91.31 551 GLU A O 1
ATOM 4341 N N . ASN A 1 552 ? -1.734 35.434 -6.586 1.00 92.38 552 ASN A N 1
ATOM 4342 C CA . ASN A 1 552 ? -3.068 35.761 -7.086 1.00 92.38 552 ASN A CA 1
ATOM 4343 C C . ASN A 1 552 ? -4.160 34.801 -6.575 1.00 92.38 552 ASN A C 1
ATOM 4345 O O . ASN A 1 552 ? -5.346 35.110 -6.692 1.00 92.38 552 ASN A O 1
ATOM 4349 N N . ASP A 1 553 ? -3.794 33.659 -5.978 1.00 93.62 553 ASP A N 1
ATOM 4350 C CA . ASP A 1 553 ? -4.741 32.635 -5.505 1.00 93.62 553 ASP A CA 1
ATOM 4351 C C . ASP A 1 553 ? -5.826 33.186 -4.560 1.00 93.62 553 ASP A C 1
ATOM 4353 O O . ASP A 1 553 ? -6.986 32.790 -4.706 1.00 93.62 553 ASP A O 1
ATOM 4357 N N . PRO A 1 554 ? -5.528 34.108 -3.617 1.00 93.69 554 PRO A N 1
ATOM 4358 C CA . PRO A 1 554 ? -6.554 34.678 -2.750 1.00 93.69 554 PRO A CA 1
ATOM 4359 C C . PRO A 1 554 ? -7.643 35.437 -3.514 1.00 93.69 554 PRO A C 1
ATOM 4361 O O . PRO A 1 554 ? -8.817 35.313 -3.172 1.00 93.69 554 PRO A O 1
ATOM 4364 N N . ALA A 1 555 ? -7.272 36.177 -4.565 1.00 92.94 555 ALA A N 1
ATOM 4365 C CA . ALA A 1 555 ? -8.220 36.900 -5.416 1.00 92.94 555 ALA A CA 1
ATOM 4366 C C . ALA A 1 555 ? -9.053 35.944 -6.283 1.00 92.94 555 ALA A C 1
ATOM 4368 O O . ALA A 1 555 ? -10.224 36.198 -6.550 1.00 92.94 555 ALA A O 1
ATOM 4369 N N . LEU A 1 556 ? -8.457 34.815 -6.671 1.00 92.06 556 LEU A N 1
ATOM 4370 C CA . LEU A 1 556 ? -9.106 33.731 -7.403 1.00 92.06 556 LEU A CA 1
ATOM 4371 C C . LEU A 1 556 ? -10.001 32.841 -6.515 1.00 92.06 556 LEU A C 1
ATOM 4373 O O . LEU A 1 556 ? -10.746 32.002 -7.018 1.00 92.06 556 LEU A O 1
ATOM 4377 N N . GLY A 1 557 ? -9.936 33.006 -5.192 1.00 93.06 557 GLY A N 1
ATOM 4378 C CA . GLY A 1 557 ? -10.795 32.324 -4.224 1.00 93.06 557 GLY A CA 1
ATOM 4379 C C . GLY A 1 557 ? -10.409 30.877 -3.896 1.00 93.06 557 GLY A C 1
ATOM 4380 O O . GLY A 1 557 ? -11.066 30.268 -3.042 1.00 93.06 557 GLY A O 1
ATOM 4381 N N . ILE A 1 558 ? -9.356 30.329 -4.520 1.00 95.19 558 ILE A N 1
ATOM 4382 C CA . ILE A 1 558 ? -8.873 28.963 -4.282 1.00 95.19 558 ILE A CA 1
ATOM 4383 C C . ILE A 1 558 ? -7.364 28.817 -4.544 1.00 95.19 558 ILE A C 1
ATOM 4385 O O . ILE A 1 558 ? -6.810 29.399 -5.472 1.00 95.19 558 ILE A O 1
ATOM 4389 N N . SER A 1 559 ? -6.702 27.979 -3.743 1.00 93.81 559 SER A N 1
ATOM 4390 C CA . SER A 1 559 ? -5.299 27.581 -3.913 1.00 93.81 559 SER A CA 1
ATOM 4391 C C . SER A 1 559 ? -5.134 26.068 -3.720 1.00 93.81 559 SER A C 1
ATOM 4393 O O . SER A 1 559 ? -5.623 25.546 -2.709 1.00 93.81 559 SER A O 1
ATOM 4395 N N . PRO A 1 560 ? -4.422 25.353 -4.615 1.00 93.81 560 PRO A N 1
ATOM 4396 C CA . PRO A 1 560 ? -3.856 25.840 -5.881 1.00 93.81 560 PRO A CA 1
ATOM 4397 C C . PRO A 1 560 ? -4.926 26.170 -6.930 1.00 93.81 560 PRO A C 1
ATOM 4399 O O . PRO A 1 560 ? -5.890 25.420 -7.063 1.00 93.81 560 PRO A O 1
ATOM 4402 N N . HIS A 1 561 ? -4.698 27.191 -7.759 1.00 93.50 561 HIS A N 1
ATOM 4403 C CA . HIS A 1 561 ? -5.608 27.610 -8.841 1.00 93.50 561 HIS A CA 1
ATOM 4404 C C . HIS A 1 561 ? -5.542 26.751 -10.124 1.00 93.50 561 HIS A C 1
ATOM 4406 O O . HIS A 1 561 ? -5.930 27.217 -11.196 1.00 93.50 561 HIS A O 1
ATOM 4412 N N . THR A 1 562 ? -5.032 25.511 -10.064 1.00 93.25 562 THR A N 1
ATOM 4413 C CA . THR A 1 562 ? -4.992 24.607 -11.233 1.00 93.25 562 THR A CA 1
ATOM 4414 C C . THR A 1 562 ? -5.458 23.193 -10.915 1.00 93.25 562 THR A C 1
ATOM 4416 O O . THR A 1 562 ? -4.960 22.570 -9.976 1.00 93.25 562 THR A O 1
ATOM 4419 N N . MET A 1 563 ? -6.329 22.649 -11.763 1.00 93.88 563 MET A N 1
ATOM 4420 C CA . MET A 1 563 ? -6.753 21.252 -11.720 1.00 93.88 563 MET A CA 1
ATOM 4421 C C . MET A 1 563 ? -5.874 20.386 -12.631 1.00 93.88 563 MET A C 1
ATOM 4423 O O . MET A 1 563 ? -5.383 20.840 -13.665 1.00 93.88 563 MET A O 1
ATOM 4427 N N . LYS A 1 564 ? -5.625 19.137 -12.224 1.00 94.62 564 LYS A N 1
ATOM 4428 C CA . LYS A 1 564 ? -4.675 18.233 -12.886 1.00 94.62 564 LYS A CA 1
ATOM 4429 C C . LYS A 1 564 ? -5.407 17.249 -13.796 1.00 94.62 564 LYS A C 1
ATOM 4431 O O . LYS A 1 564 ? -6.160 16.407 -13.308 1.00 94.62 564 LYS A O 1
ATOM 4436 N N . TYR A 1 565 ? -5.114 17.326 -15.088 1.00 94.75 565 TYR A N 1
ATOM 4437 C CA . TYR A 1 565 ? -5.654 16.460 -16.133 1.00 94.75 565 TYR A CA 1
ATOM 4438 C C . TYR A 1 565 ? -4.539 15.725 -16.865 1.00 94.75 565 TYR A C 1
ATOM 4440 O O . TYR A 1 565 ? -3.376 16.129 -16.817 1.00 94.75 565 TYR A O 1
ATOM 4448 N N . GLY A 1 566 ? -4.898 14.662 -17.566 1.00 91.75 566 GLY A N 1
ATOM 4449 C CA . GLY A 1 566 ? -4.055 14.009 -18.551 1.00 91.75 566 GLY A CA 1
ATOM 4450 C C . GLY A 1 566 ? -4.837 13.702 -19.822 1.00 91.75 566 GLY A C 1
ATOM 4451 O O . GLY A 1 566 ? -6.066 13.684 -19.798 1.00 91.75 566 GLY A O 1
ATOM 4452 N N . LEU A 1 567 ? -4.117 13.512 -20.923 1.00 88.69 567 LEU A N 1
ATOM 4453 C CA . LEU A 1 567 ? -4.698 13.147 -22.209 1.00 88.69 567 LEU A CA 1
ATOM 4454 C C . LEU A 1 567 ? -4.769 11.630 -22.354 1.00 88.69 567 LEU A C 1
ATOM 4456 O O . LEU A 1 567 ? -3.787 10.925 -22.112 1.00 88.69 567 LEU A O 1
ATOM 4460 N N . TYR A 1 568 ? -5.926 11.154 -22.791 1.00 89.19 568 TYR A N 1
ATOM 4461 C CA . TYR A 1 568 ? -6.148 9.774 -23.187 1.00 89.19 568 TYR A CA 1
ATOM 4462 C C . TYR A 1 568 ? -7.137 9.750 -24.348 1.00 89.19 568 TYR A C 1
ATOM 4464 O O . TYR A 1 568 ? -8.259 10.226 -24.214 1.00 89.19 568 TYR A O 1
ATOM 4472 N N . HIS A 1 569 ? -6.701 9.226 -25.493 1.00 86.38 569 HIS A N 1
ATOM 4473 C CA . HIS A 1 569 ? -7.469 9.210 -26.738 1.00 86.38 569 HIS A CA 1
ATOM 4474 C C . HIS A 1 569 ? -7.954 10.610 -27.149 1.00 86.38 569 HIS A C 1
ATOM 4476 O O . HIS A 1 569 ? -9.103 10.777 -27.540 1.00 86.38 569 HIS A O 1
ATOM 4482 N N . GLN A 1 570 ? -7.063 11.608 -27.078 1.00 83.31 570 GLN A N 1
ATOM 4483 C CA . GLN A 1 570 ? -7.337 13.024 -27.377 1.00 83.31 570 GLN A CA 1
ATOM 4484 C C . GLN A 1 570 ? -8.345 13.720 -26.446 1.00 83.31 570 GLN A C 1
ATOM 4486 O O . GLN A 1 570 ? -8.620 14.904 -26.628 1.00 83.31 570 GLN A O 1
ATOM 4491 N N . GLU A 1 571 ? -8.834 13.036 -25.415 1.00 91.38 571 GLU A N 1
ATOM 4492 C CA . GLU A 1 571 ? -9.755 13.586 -24.425 1.00 91.38 571 GLU A CA 1
ATOM 4493 C C . GLU A 1 571 ? -9.052 13.792 -23.077 1.00 91.38 571 GLU A C 1
ATOM 4495 O O . GLU A 1 571 ? -8.042 13.153 -22.761 1.00 91.38 571 GLU A O 1
ATOM 4500 N N . LEU A 1 572 ? -9.568 14.720 -22.271 1.00 93.25 572 LEU A N 1
ATOM 4501 C CA . LEU A 1 572 ? -8.981 15.087 -20.985 1.00 93.25 572 LEU A CA 1
ATOM 4502 C C . LEU A 1 572 ? -9.636 14.308 -19.844 1.00 93.25 572 LEU A C 1
ATOM 4504 O O . LEU A 1 572 ? -10.839 14.390 -19.624 1.00 93.25 572 LEU A O 1
ATOM 4508 N N . PHE A 1 573 ? -8.827 13.624 -19.041 1.00 95.75 573 PHE A N 1
ATOM 4509 C CA . PHE A 1 573 ? -9.286 12.915 -17.847 1.00 95.75 573 PHE A CA 1
ATOM 4510 C C . PHE A 1 573 ? -8.610 13.472 -16.593 1.00 95.75 573 PHE A C 1
ATOM 4512 O O . PHE A 1 573 ? -7.397 13.714 -16.608 1.00 95.75 573 PHE A O 1
ATOM 4519 N N . PRO A 1 574 ? -9.345 13.678 -15.486 1.00 96.12 574 PRO A N 1
ATOM 4520 C CA . PRO A 1 574 ? -8.742 14.103 -14.232 1.00 96.12 574 PRO A CA 1
ATOM 4521 C C . PRO A 1 574 ? -7.797 13.022 -13.705 1.00 96.12 574 PRO A C 1
ATOM 4523 O O . PRO A 1 574 ? -8.042 11.822 -13.841 1.00 96.12 574 PRO A O 1
ATOM 4526 N N . PHE A 1 575 ? -6.715 13.439 -13.056 1.00 95.94 575 PHE A N 1
ATOM 4527 C CA . PHE A 1 575 ? -5.804 12.494 -12.424 1.00 95.94 575 PHE A CA 1
ATOM 4528 C C . PHE A 1 575 ? -6.309 12.031 -11.054 1.00 95.94 575 PHE A C 1
ATOM 4530 O O . PHE A 1 575 ? -6.623 12.843 -10.188 1.00 95.94 575 PHE A O 1
ATOM 4537 N N . GLY A 1 576 ? -6.277 10.722 -10.813 1.00 95.56 576 GLY A N 1
ATOM 4538 C CA . GLY A 1 576 ? -6.415 10.099 -9.501 1.00 95.56 576 GLY A CA 1
ATOM 4539 C C . GLY A 1 576 ? -7.802 9.685 -8.987 1.00 95.56 576 GLY A C 1
ATOM 4540 O O . GLY A 1 576 ? -7.800 8.876 -8.057 1.00 95.56 576 GLY A O 1
ATOM 4541 N N . PRO A 1 577 ? -8.967 10.151 -9.484 1.00 97.75 577 PRO A N 1
ATOM 4542 C CA . PRO A 1 577 ? -10.240 9.713 -8.921 1.00 97.75 577 PRO A CA 1
ATOM 4543 C C . PRO A 1 577 ? -10.520 8.244 -9.254 1.00 97.75 577 PRO A C 1
ATOM 4545 O O . PRO A 1 577 ? -10.415 7.818 -10.405 1.00 97.75 577 PRO A O 1
ATOM 4548 N N . CYS A 1 578 ? -10.895 7.474 -8.236 1.00 98.12 578 CYS A N 1
ATOM 4549 C CA . CYS A 1 578 ? -11.313 6.081 -8.358 1.00 98.12 578 CYS A CA 1
ATOM 4550 C C . CYS A 1 578 ? -12.609 5.857 -7.573 1.00 98.12 578 CYS A C 1
ATOM 4552 O O . CYS A 1 578 ? -12.677 6.201 -6.392 1.00 98.12 578 CYS A O 1
ATOM 4554 N N . LYS A 1 579 ? -13.613 5.244 -8.200 1.00 98.19 579 LYS A N 1
ATOM 4555 C CA . LYS A 1 579 ? -14.832 4.797 -7.519 1.00 98.19 579 LYS A CA 1
ATOM 4556 C C . LYS A 1 579 ? -14.483 3.626 -6.607 1.00 98.19 579 LYS A C 1
ATOM 4558 O O . LYS A 1 579 ? -13.771 2.723 -7.035 1.00 98.19 579 LYS A O 1
ATOM 4563 N N . VAL A 1 580 ? -14.994 3.647 -5.382 1.00 97.81 580 VAL A N 1
ATOM 4564 C CA . VAL A 1 580 ? -14.780 2.611 -4.370 1.00 97.81 580 VAL A CA 1
ATOM 4565 C C . VAL A 1 580 ? -16.036 1.774 -4.180 1.00 97.81 580 VAL A C 1
ATOM 4567 O O . VAL A 1 580 ? -17.099 2.322 -3.882 1.00 97.81 580 VAL A O 1
ATOM 4570 N N . ASP A 1 581 ? -15.873 0.455 -4.242 1.00 93.38 581 ASP A N 1
ATOM 4571 C CA . ASP A 1 581 ? -16.865 -0.530 -3.821 1.00 93.38 581 ASP A CA 1
ATOM 4572 C C . ASP A 1 581 ? -16.235 -1.450 -2.756 1.00 93.38 581 ASP A C 1
ATOM 4574 O O . ASP A 1 581 ? -15.111 -1.929 -2.925 1.00 93.38 581 ASP A O 1
ATOM 4578 N N . ILE A 1 582 ? -16.937 -1.651 -1.635 1.00 89.12 582 ILE A N 1
ATOM 4579 C CA . ILE A 1 582 ? -16.520 -2.530 -0.528 1.00 89.12 582 ILE A CA 1
ATOM 4580 C C . ILE A 1 582 ? -17.605 -3.590 -0.368 1.00 89.12 582 ILE A C 1
ATOM 4582 O O . ILE A 1 582 ? -18.730 -3.249 0.016 1.00 89.12 582 ILE A O 1
ATOM 4586 N N . LEU A 1 583 ? -17.282 -4.845 -0.668 1.00 73.88 583 LEU A N 1
ATOM 4587 C CA . LEU A 1 583 ? -18.204 -5.980 -0.595 1.00 73.88 583 LEU A CA 1
ATOM 4588 C C . LEU A 1 583 ? -17.955 -6.787 0.674 1.00 73.88 583 LEU A C 1
ATOM 4590 O O . LEU A 1 583 ? -16.784 -7.092 0.984 1.00 73.88 583 LEU A O 1
#

Solvent-accessible surface area (backbone atoms only — not comparable to full-atom values): 32918 Å² total; per-residue (Å²): 124,63,79,67,39,61,56,49,55,75,65,54,90,73,76,59,69,85,45,41,66,49,45,47,36,25,74,65,66,78,41,82,44,77,76,74,91,83,72,58,53,47,83,43,81,42,83,45,66,52,78,52,103,86,52,83,64,48,76,46,80,43,84,42,78,46,59,39,89,102,42,86,85,88,82,92,80,92,65,95,49,71,71,54,49,54,52,49,52,53,51,51,57,56,42,18,73,64,27,51,74,98,47,31,94,78,74,39,49,52,53,81,87,87,77,86,82,58,50,92,80,44,87,49,68,53,46,37,50,50,44,52,24,52,67,36,76,79,32,66,26,27,34,26,71,34,60,21,39,57,38,84,90,44,35,66,74,42,55,76,69,38,50,76,48,78,40,85,44,68,55,65,45,90,44,84,76,38,40,97,59,77,43,70,34,54,74,45,73,24,40,30,56,71,20,35,19,58,53,86,67,66,33,43,71,43,73,28,56,98,76,59,74,55,91,48,70,42,81,12,60,58,45,53,33,32,41,86,82,80,77,94,67,90,30,72,47,76,30,50,31,37,35,34,26,55,10,35,34,28,50,61,76,82,61,70,51,54,50,64,52,38,37,81,58,92,59,27,38,31,37,51,32,61,69,57,47,52,55,50,27,59,77,68,74,38,51,70,59,48,50,51,45,71,74,41,92,65,50,57,37,60,61,53,39,57,77,72,67,57,49,72,69,58,55,53,71,29,46,68,47,77,30,62,26,80,39,34,45,48,100,81,73,49,60,72,35,37,33,50,51,32,55,51,100,84,72,43,36,46,54,54,15,67,56,54,46,50,37,51,48,52,21,47,50,52,48,53,49,72,69,50,84,67,95,70,78,74,83,62,85,88,54,67,77,62,67,65,53,40,77,73,36,45,76,32,66,79,89,50,87,68,91,54,81,84,17,36,43,64,75,21,50,49,45,44,55,34,55,76,52,59,73,89,50,49,38,41,20,19,35,27,41,25,33,43,82,19,54,73,43,81,47,76,39,28,34,35,22,40,38,58,75,41,80,45,50,32,43,37,36,38,29,36,84,65,33,65,71,77,62,42,74,66,57,49,52,49,18,30,26,54,42,33,52,47,45,41,69,73,52,51,70,67,38,43,81,37,86,68,46,53,86,71,82,52,64,40,26,43,52,31,52,84,40,36,50,66,68,69,75,56,62,54,46,79,63,55,35,63,73,57,23,31,52,54,47,18,54,53,41,33,74,75,39,72,90,67,65,31,84,49,18,64,82,69,73,38,53,77,59,58,49,44,30,27,31,55,91,87,26,36,23,39,24,8,40,20,34,58,48,79,90